Protein AF-A0A239QWV6-F1 (afdb_monomer_lite)

Foldseek 3Di:
DFDDDPPDDQQFFAKKKKKWFWPDLVPAWQFDWFADLVDDPPDPRHTATGGDPLNVLLVVLQQPVLCVQWVQKHWDAKHRGGGMIITMIGRNGGTAGPVRDTDGPVVSVLVSQVSSQQVVCVVVVNHPPDQLDPPDDPDDDDDDDDDDDDDDDDDDDDDDDPDPPDDQRDPPVVRSDRGGTDSHMYMDDHQDPVCVVVVNVVRSCVSSLVVLCVVPVVAAFKAPQPFFLVAALVNLVVLCCVVVLAPVPNVVVSVVVVVFFDDDPRTQGKIKHFDPVLLVAQEAEADDDPVCVVVLVLLLVLLLVVLVVVYEYEYQCPDPSSVVSVVVCVVVLGAYEHEYLFHADNDDDDDPVQSVCRSVRRYMYMYRGYHDDDDPPDDRGPSSNSSSSSSSCSSNVHHNVPSD

pLDDT: mean 83.62, std 20.78, range [21.03, 98.81]

Radius of gyration: 27.28 Å; chains: 1; bounding box: 60×63×81 Å

Secondary structure (DSSP, 8-state):
-----TT--TTSSEEEEEEEEBS-TTT--SEEEES-TTSPTTSTTSSEEEE-HHHHHHHHHHHHHHHHH-TTEEEEEEEEETTEEEEEEEE-S--B-TTS-B--HHHHHHHHHHHHHHHHHHHTT--TTS-----------------------------------PPPPPPGGGG-SPPSB-S--EEE-PPPHHHHHHHHHHHHHHHHHHHHHHHTTTTSS-EEEEEE----HHHHHHHHHHTTSS-TT-HHHHHHHHHHB-EETTEEEEEEEE-GGGGGSPEEE----GGGGGGHHHHHHHHHHHHHTTPEEEE---SHHHHHHHHHHHHTT--EEEE-SSPPPSS----HHHHHHHHTTSEEEEESBPP-PPPTT-PPPHHHHHHHHHHHHHHHTS-TTTT-

Sequence (404 aa):
MQRRSPGNNYSHPGYYHITITISNRRAQSLGRIVGDLQYPDGHPDAPKVELTAIGKMVEYELRHSISRHYPVVEVQDYVVMPEHIHFILHVKNSIISKNGRETHLGQIIAGFKKGCNRRYWEIIGLTPNTPPSLSSSASASIPGSVVGSMPTSVSGSMFPAVSPQGPKAPSSASSGRPALFSSGYVDIIPLKEGQLDTQRAYIHSNPRNRLLRITNRSALFPQRNTIDTLVTPSALKGYLTKEHALRNNDTTTWNTLHNKLTIANSHVLCDSYGSLDLLTHRLLPVVCHRLDKPLFAQQKAACLNAAQQGAVLVSPRIAAGEQEIIDEAIALGFPVALIIDNGFPAIYHPSESRLALCASAHMLLITPWTYHYRHNNQEITVAECKTMNCIAQAICRTKDSWWK

Structure (mmCIF, N/CA/C/O backbone):
data_AF-A0A239QWV6-F1
#
_entry.id   AF-A0A239QWV6-F1
#
loop_
_atom_site.group_PDB
_atom_site.id
_atom_site.type_symbol
_atom_site.label_atom_id
_atom_site.label_alt_id
_atom_site.label_comp_id
_atom_site.label_asym_id
_atom_site.label_entity_id
_atom_site.label_seq_id
_atom_site.pdbx_PDB_ins_code
_atom_site.Cartn_x
_atom_site.Cartn_y
_atom_site.Cartn_z
_atom_site.occupancy
_atom_site.B_iso_or_equiv
_atom_site.auth_seq_id
_atom_site.auth_comp_id
_atom_site.auth_asym_id
_atom_site.auth_atom_id
_atom_site.pdbx_PDB_model_num
ATOM 1 N N . MET A 1 1 ? 3.087 11.697 -13.597 1.00 40.19 1 MET A N 1
ATOM 2 C CA . MET A 1 1 ? 3.878 11.848 -12.361 1.00 40.19 1 MET A CA 1
ATOM 3 C C . MET A 1 1 ? 5.315 12.131 -12.777 1.00 40.19 1 MET A C 1
ATOM 5 O O . MET A 1 1 ? 5.967 11.238 -13.290 1.00 40.19 1 MET A O 1
ATOM 9 N N . GLN A 1 2 ? 5.753 13.389 -12.709 1.00 51.81 2 GLN A N 1
ATOM 10 C CA . GLN A 1 2 ? 7.142 13.791 -12.960 1.00 51.81 2 GLN A CA 1
ATOM 11 C C . GLN A 1 2 ? 7.725 14.159 -11.599 1.00 51.81 2 GLN A C 1
ATOM 13 O O . GLN A 1 2 ? 7.658 15.311 -11.185 1.00 51.81 2 GLN A O 1
ATOM 18 N N . ARG A 1 3 ? 8.160 13.155 -10.839 1.00 57.41 3 ARG A N 1
ATOM 19 C CA . ARG A 1 3 ? 8.783 13.383 -9.536 1.00 57.41 3 ARG A CA 1
ATOM 20 C C . ARG A 1 3 ? 10.285 13.276 -9.753 1.00 57.41 3 ARG A C 1
ATOM 22 O O . ARG A 1 3 ? 10.776 12.193 -10.047 1.00 57.41 3 ARG A O 1
ATOM 29 N N . ARG A 1 4 ? 10.954 14.424 -9.693 1.00 65.75 4 ARG A N 1
ATOM 30 C CA . ARG A 1 4 ? 12.410 14.526 -9.628 1.00 65.75 4 ARG A CA 1
ATOM 31 C C . ARG A 1 4 ? 12.785 14.911 -8.210 1.00 65.75 4 ARG A C 1
ATOM 33 O O . ARG A 1 4 ? 12.081 15.738 -7.628 1.00 65.75 4 ARG A O 1
ATOM 40 N N . SER A 1 5 ? 13.853 14.341 -7.664 1.00 60.09 5 SER A N 1
ATOM 41 C CA . SER A 1 5 ? 14.349 14.756 -6.346 1.00 60.09 5 SER A CA 1
ATOM 42 C C . SER A 1 5 ? 14.767 16.242 -6.383 1.00 60.09 5 SER A C 1
ATOM 44 O O . SER A 1 5 ? 15.655 16.585 -7.182 1.00 60.09 5 SER A O 1
ATOM 46 N N . PRO A 1 6 ? 14.113 17.145 -5.614 1.00 55.72 6 PRO A N 1
ATOM 47 C CA . PRO A 1 6 ? 14.460 18.566 -5.583 1.00 55.72 6 PRO A CA 1
ATOM 48 C C . PRO A 1 6 ? 15.877 18.776 -5.044 1.00 55.72 6 PRO A C 1
ATOM 50 O O . PRO A 1 6 ? 16.261 18.161 -4.056 1.00 55.72 6 PRO A O 1
ATOM 53 N N . GLY A 1 7 ? 16.657 19.648 -5.688 1.00 60.06 7 GLY A N 1
ATOM 54 C CA . GLY A 1 7 ? 18.016 19.988 -5.243 1.00 60.06 7 GLY A CA 1
ATOM 55 C C . GLY A 1 7 ? 19.092 18.938 -5.543 1.00 60.06 7 GLY A C 1
ATOM 56 O O . GLY A 1 7 ? 20.258 19.182 -5.254 1.00 60.06 7 GLY A O 1
ATOM 57 N N . ASN A 1 8 ? 18.744 17.799 -6.152 1.00 64.81 8 ASN A N 1
ATOM 58 C CA . ASN A 1 8 ? 19.742 16.791 -6.491 1.00 64.81 8 ASN A CA 1
ATOM 59 C C . ASN A 1 8 ? 20.617 17.217 -7.682 1.00 64.81 8 ASN A C 1
ATOM 61 O O . ASN A 1 8 ? 20.107 17.692 -8.702 1.00 64.81 8 ASN A O 1
ATOM 65 N N . ASN A 1 9 ? 21.926 16.972 -7.584 1.00 70.94 9 ASN A N 1
ATOM 66 C CA . ASN A 1 9 ? 22.847 17.188 -8.688 1.00 70.94 9 ASN A CA 1
ATOM 67 C C . ASN A 1 9 ? 22.974 15.925 -9.554 1.00 70.94 9 ASN A C 1
ATOM 69 O O . ASN A 1 9 ? 23.681 14.975 -9.236 1.00 70.94 9 ASN A O 1
ATOM 73 N N . TYR A 1 10 ? 22.300 15.943 -10.700 1.00 71.94 10 TYR A N 1
ATOM 74 C CA . TYR A 1 10 ? 22.221 14.823 -11.642 1.00 71.94 10 TYR A CA 1
ATOM 75 C C . TYR A 1 10 ? 23.492 14.593 -12.478 1.00 71.94 10 TYR A C 1
ATOM 77 O O . TYR A 1 10 ? 23.447 13.806 -13.426 1.00 71.94 10 TYR A O 1
ATOM 85 N N . SER A 1 11 ? 24.588 15.300 -12.190 1.00 71.50 11 SER A N 1
ATOM 86 C CA . SER A 1 11 ? 25.917 15.003 -12.736 1.00 71.50 11 SER A CA 1
ATOM 87 C C . SER A 1 11 ? 26.769 14.128 -11.810 1.00 71.50 11 SER A C 1
ATOM 89 O O . SER A 1 11 ? 27.813 13.647 -12.247 1.00 71.50 11 SER A O 1
ATOM 91 N N . HIS A 1 12 ? 26.350 13.921 -10.553 1.00 76.12 12 HIS A N 1
ATOM 92 C CA . HIS A 1 12 ? 27.167 13.234 -9.553 1.00 76.12 12 HIS A CA 1
ATOM 93 C C . HIS A 1 12 ? 27.230 11.712 -9.766 1.00 76.12 12 HIS A C 1
ATOM 95 O O . HIS A 1 12 ? 26.265 11.109 -10.249 1.00 76.12 12 HIS A O 1
ATOM 101 N N . PRO A 1 13 ? 28.330 11.061 -9.359 1.00 84.62 13 PRO A N 1
ATOM 102 C CA . PRO A 1 13 ? 28.388 9.609 -9.252 1.00 84.62 13 PRO A CA 1
ATOM 103 C C . PRO A 1 13 ? 27.330 9.054 -8.295 1.00 84.62 13 PRO A C 1
ATOM 105 O O . PRO A 1 13 ? 26.931 9.718 -7.337 1.00 84.62 13 PRO A O 1
ATOM 108 N N . GLY A 1 14 ? 26.888 7.824 -8.542 1.00 87.50 14 GLY A N 1
ATOM 109 C CA . GLY A 1 14 ? 25.958 7.116 -7.668 1.00 87.50 14 GLY A CA 1
ATOM 110 C C . GLY A 1 14 ? 24.964 6.234 -8.410 1.00 87.50 14 GLY A C 1
ATOM 111 O O . GLY A 1 14 ? 25.066 6.011 -9.620 1.00 87.50 14 GLY A O 1
ATOM 112 N N . TYR A 1 15 ? 23.988 5.738 -7.654 1.00 87.88 15 TYR A N 1
ATOM 113 C CA . TYR A 1 15 ? 22.938 4.857 -8.147 1.00 87.88 15 TYR A CA 1
ATOM 114 C C . TYR A 1 15 ? 21.608 5.591 -8.281 1.00 87.88 15 TYR A C 1
ATOM 116 O O . TYR A 1 15 ? 21.148 6.269 -7.358 1.00 87.88 15 TYR A O 1
ATOM 124 N N . TYR A 1 16 ? 20.983 5.408 -9.438 1.00 87.62 16 TYR A N 1
ATOM 125 C CA . TYR A 1 16 ? 19.780 6.112 -9.850 1.00 87.62 16 TYR A CA 1
ATOM 126 C C . TYR A 1 16 ? 18.718 5.103 -10.272 1.00 87.62 16 TYR A C 1
ATOM 128 O O . TYR A 1 16 ? 18.868 4.450 -11.306 1.00 87.62 16 TYR A O 1
ATOM 136 N N . HIS A 1 17 ? 17.628 4.990 -9.511 1.00 89.94 17 HIS A N 1
ATOM 137 C CA . HIS A 1 17 ? 16.471 4.207 -9.948 1.00 89.94 17 HIS A CA 1
ATOM 138 C C . HIS A 1 17 ? 15.566 5.073 -10.809 1.00 89.94 17 HIS A C 1
ATOM 140 O O . HIS A 1 17 ? 15.033 6.083 -10.352 1.00 89.94 17 HIS A O 1
ATOM 146 N N . ILE A 1 18 ? 15.405 4.672 -12.064 1.00 91.25 18 ILE A N 1
ATOM 147 C CA . ILE A 1 18 ? 14.658 5.402 -13.076 1.00 91.25 18 ILE A CA 1
ATOM 148 C C . ILE A 1 18 ? 13.403 4.632 -13.447 1.00 91.25 18 ILE A C 1
ATOM 150 O O . ILE A 1 18 ? 13.437 3.425 -13.671 1.00 91.25 18 ILE A O 1
ATOM 154 N N . THR A 1 19 ? 12.294 5.363 -13.557 1.00 92.38 19 THR A N 1
ATOM 155 C CA . THR A 1 19 ? 11.040 4.857 -14.116 1.00 92.38 19 THR A CA 1
ATOM 156 C C . THR A 1 19 ? 10.616 5.703 -15.308 1.00 92.38 19 THR A C 1
ATOM 158 O O . THR A 1 19 ? 10.462 6.924 -15.192 1.00 92.38 19 THR A O 1
ATOM 161 N N . ILE A 1 20 ? 10.381 5.068 -16.457 1.00 93.00 20 ILE A N 1
ATOM 162 C CA . ILE A 1 20 ? 9.890 5.736 -17.670 1.00 93.00 20 ILE A CA 1
ATOM 163 C C . ILE A 1 20 ? 8.589 5.078 -18.112 1.00 93.00 20 ILE A C 1
ATOM 165 O O . ILE A 1 20 ? 8.543 3.876 -18.337 1.00 93.00 20 ILE A O 1
ATOM 169 N N . THR A 1 21 ? 7.532 5.871 -18.275 1.00 92.25 21 THR A N 1
ATOM 170 C CA . THR A 1 21 ? 6.233 5.389 -18.763 1.00 92.25 21 THR A CA 1
ATOM 171 C C . THR A 1 21 ? 6.088 5.591 -20.268 1.00 92.25 21 THR A C 1
ATOM 173 O O . THR A 1 21 ? 6.572 6.591 -20.809 1.00 92.25 21 THR A O 1
ATOM 176 N N . ILE A 1 22 ? 5.371 4.690 -20.941 1.00 92.62 22 ILE A N 1
ATOM 177 C CA . ILE A 1 22 ? 4.970 4.898 -22.341 1.00 92.62 22 ILE A CA 1
ATOM 178 C C . ILE A 1 22 ? 3.941 6.032 -22.459 1.00 92.62 22 ILE A C 1
ATOM 180 O O . ILE A 1 22 ? 3.210 6.325 -21.506 1.00 92.62 22 ILE A O 1
ATOM 184 N N . SER A 1 23 ? 3.896 6.694 -23.616 1.00 88.06 23 SER A N 1
ATOM 185 C CA . SER A 1 23 ? 3.024 7.852 -23.859 1.00 88.06 23 SER A CA 1
ATOM 186 C C . SER A 1 23 ? 1.551 7.444 -24.001 1.00 88.06 23 SER A C 1
ATOM 188 O O . SER A 1 23 ? 0.680 8.055 -23.384 1.00 88.06 23 SER A O 1
ATOM 190 N N . ASN A 1 24 ? 1.277 6.379 -24.761 1.00 83.75 24 ASN A N 1
ATOM 191 C CA . ASN A 1 24 ? -0.060 5.867 -25.025 1.00 83.75 24 ASN A CA 1
ATOM 192 C C . ASN A 1 24 ? -0.182 4.422 -24.538 1.00 83.75 24 ASN A C 1
ATOM 194 O O . ASN A 1 24 ? 0.089 3.465 -25.262 1.00 83.75 24 ASN A O 1
ATOM 198 N N . ARG A 1 25 ? -0.653 4.274 -23.297 1.00 73.12 25 ARG A N 1
ATOM 199 C CA . ARG A 1 25 ? -0.753 2.975 -22.617 1.00 73.12 25 ARG A CA 1
ATOM 200 C C . ARG A 1 25 ? -1.752 2.001 -23.233 1.00 73.12 25 ARG A C 1
ATOM 202 O O . ARG A 1 25 ? -1.675 0.816 -22.947 1.00 73.12 25 ARG A O 1
ATOM 209 N N . ARG A 1 26 ? -2.701 2.490 -24.037 1.00 69.12 26 ARG A N 1
ATOM 210 C CA . ARG A 1 26 ? -3.726 1.646 -24.668 1.00 69.12 26 ARG A CA 1
ATOM 211 C C . ARG A 1 26 ? -3.290 1.127 -26.033 1.00 69.12 26 ARG A C 1
ATOM 213 O O . ARG A 1 26 ? -3.670 0.025 -26.396 1.00 69.12 26 ARG A O 1
ATOM 220 N N . ALA A 1 27 ? -2.500 1.906 -26.769 1.00 69.75 27 ALA A N 1
ATOM 221 C CA . ALA A 1 27 ? -2.116 1.566 -28.137 1.00 69.75 27 ALA A CA 1
ATOM 222 C C . ALA A 1 27 ? -0.735 0.899 -28.259 1.00 69.75 27 ALA A C 1
ATOM 224 O O . ALA A 1 27 ? -0.433 0.346 -29.310 1.00 69.75 27 ALA A O 1
ATOM 225 N N . GLN A 1 28 ? 0.133 0.989 -27.240 1.00 80.38 28 GLN A N 1
ATOM 226 C CA . GLN A 1 28 ? 1.562 0.668 -27.387 1.00 80.38 28 GLN A CA 1
ATOM 227 C C . GLN A 1 28 ? 2.104 -0.164 -26.219 1.00 80.38 28 GLN A C 1
ATOM 229 O O . GLN A 1 28 ? 2.895 0.328 -25.423 1.00 80.38 28 GLN A O 1
ATOM 234 N N . SER A 1 29 ? 1.705 -1.430 -26.098 1.00 90.06 29 SER A N 1
ATOM 235 C CA . SER A 1 29 ? 2.239 -2.278 -25.024 1.00 90.06 29 SER A CA 1
ATOM 236 C C . SER A 1 29 ? 3.671 -2.754 -25.301 1.00 90.06 29 SER A C 1
ATOM 238 O O . SER A 1 29 ? 3.978 -3.250 -26.391 1.00 90.06 29 SER A O 1
ATOM 240 N N . LEU A 1 30 ? 4.540 -2.679 -24.290 1.00 96.38 30 LEU A N 1
ATOM 241 C CA . LEU A 1 30 ? 5.882 -3.274 -24.327 1.00 96.38 30 LEU A CA 1
ATOM 242 C C . LEU A 1 30 ? 5.850 -4.791 -24.084 1.00 96.38 30 LEU A C 1
ATOM 244 O O . LEU A 1 30 ? 6.801 -5.493 -24.412 1.00 96.38 30 LEU A O 1
ATOM 248 N N . GLY A 1 31 ? 4.757 -5.325 -23.542 1.00 95.25 31 GLY A N 1
ATOM 249 C CA . GLY A 1 31 ? 4.649 -6.745 -23.223 1.00 95.25 31 GLY A CA 1
ATOM 250 C C . GLY A 1 31 ? 3.289 -7.136 -22.667 1.00 95.25 31 GLY A C 1
ATOM 251 O O . GLY A 1 31 ? 2.348 -6.342 -22.653 1.00 95.25 31 GLY A O 1
ATOM 252 N N . ARG A 1 32 ? 3.187 -8.363 -22.174 1.00 95.38 32 ARG A N 1
ATOM 253 C CA . ARG A 1 32 ? 2.057 -8.836 -21.370 1.00 95.38 32 ARG A CA 1
ATOM 254 C C . ARG A 1 32 ? 2.568 -9.626 -20.175 1.00 95.38 32 ARG A C 1
ATOM 256 O O . ARG A 1 32 ? 3.616 -10.258 -20.258 1.00 95.38 32 ARG A O 1
ATOM 263 N N . ILE A 1 33 ? 1.840 -9.564 -19.067 1.00 96.31 33 ILE A N 1
ATOM 264 C CA . ILE A 1 33 ? 2.152 -10.374 -17.888 1.00 96.31 33 ILE A CA 1
ATOM 265 C C . ILE A 1 33 ? 1.675 -11.803 -18.152 1.00 96.31 33 ILE A C 1
ATOM 267 O O . ILE A 1 33 ? 0.530 -11.989 -18.563 1.00 96.31 33 ILE A O 1
ATOM 271 N N . VAL A 1 34 ? 2.552 -12.780 -17.939 1.00 95.88 34 VAL A N 1
ATOM 272 C CA . VAL A 1 34 ? 2.293 -14.222 -18.087 1.00 95.88 34 VAL A CA 1
ATOM 273 C C . VAL A 1 34 ? 2.898 -14.983 -16.904 1.00 95.88 34 VAL A C 1
ATOM 275 O O . VAL A 1 34 ? 3.641 -14.393 -16.119 1.00 95.88 34 VAL A O 1
ATOM 278 N N . GLY A 1 35 ? 2.624 -16.284 -16.810 1.00 95.81 35 GLY A N 1
ATOM 279 C CA . GLY A 1 35 ? 3.114 -17.161 -15.743 1.00 95.81 35 GLY A CA 1
ATOM 280 C C . GLY A 1 35 ? 2.074 -17.395 -14.650 1.00 95.81 35 GLY A C 1
ATOM 281 O O . GLY A 1 35 ? 0.933 -16.943 -14.759 1.00 95.81 35 GLY A O 1
ATOM 282 N N . ASP A 1 36 ? 2.485 -18.105 -13.605 1.00 93.88 36 ASP A N 1
ATOM 283 C CA . ASP A 1 36 ? 1.624 -18.551 -12.513 1.00 93.88 36 ASP A CA 1
ATOM 284 C C . ASP A 1 36 ? 2.233 -18.177 -11.151 1.00 93.88 36 ASP A C 1
ATOM 286 O O . ASP A 1 36 ? 3.432 -18.329 -10.909 1.00 93.88 36 ASP A O 1
ATOM 290 N N . LEU A 1 37 ? 1.386 -17.652 -10.263 1.00 92.06 37 LEU A N 1
ATOM 291 C CA . LEU A 1 37 ? 1.749 -17.205 -8.919 1.00 92.06 37 LEU A CA 1
ATOM 292 C C . LEU A 1 37 ? 2.234 -18.345 -8.016 1.00 92.06 37 LEU A C 1
ATOM 294 O O . LEU A 1 37 ? 2.933 -18.055 -7.046 1.00 92.06 37 LEU A O 1
ATOM 298 N N . GLN A 1 38 ? 1.895 -19.602 -8.325 1.00 93.25 38 GLN A N 1
ATOM 299 C CA . GLN A 1 38 ? 2.336 -20.760 -7.544 1.00 93.25 38 GLN A CA 1
ATOM 300 C C . GLN A 1 38 ? 3.845 -21.020 -7.648 1.00 93.25 38 GLN A C 1
ATOM 302 O O . GLN A 1 38 ? 4.422 -21.653 -6.765 1.00 93.25 38 GLN A O 1
ATOM 307 N N . TYR A 1 39 ? 4.499 -20.530 -8.708 1.00 94.19 39 TYR A N 1
ATOM 308 C CA . TYR A 1 39 ? 5.927 -20.748 -8.911 1.00 94.19 39 TYR A CA 1
ATOM 309 C C . TYR A 1 39 ? 6.779 -19.607 -8.324 1.00 94.19 39 TYR A C 1
ATOM 311 O O . TYR A 1 39 ? 6.460 -18.420 -8.504 1.00 94.19 39 TYR A O 1
ATOM 319 N N . PRO A 1 40 ? 7.897 -19.939 -7.647 1.00 90.50 40 PRO A N 1
ATOM 320 C CA . PRO A 1 40 ? 8.829 -18.954 -7.102 1.00 90.50 40 PRO A CA 1
ATOM 321 C C . PRO A 1 40 ? 9.592 -18.221 -8.212 1.00 90.50 40 PRO A C 1
ATOM 323 O O . PRO A 1 40 ? 9.644 -18.676 -9.354 1.00 90.50 40 PRO A O 1
ATOM 326 N N . ASP A 1 41 ? 10.201 -17.077 -7.880 1.00 85.88 41 ASP A N 1
ATOM 327 C CA . ASP A 1 41 ? 11.020 -16.328 -8.840 1.00 85.88 41 ASP A CA 1
ATOM 328 C C . ASP A 1 41 ? 12.168 -17.165 -9.392 1.00 85.88 41 ASP A C 1
ATOM 330 O O . ASP A 1 41 ? 12.778 -17.962 -8.685 1.00 85.88 41 ASP A O 1
ATOM 334 N N . GLY A 1 42 ? 12.450 -16.976 -10.681 1.00 84.75 42 GLY A N 1
ATOM 335 C CA . GLY A 1 42 ? 13.460 -17.736 -11.415 1.00 84.75 42 GLY A CA 1
ATOM 336 C C . GLY A 1 42 ? 12.947 -19.031 -12.054 1.00 84.75 42 GLY A C 1
ATOM 337 O O . GLY A 1 42 ? 13.603 -19.539 -12.962 1.00 84.75 42 GLY A O 1
ATOM 338 N N . HIS A 1 43 ? 11.771 -19.542 -11.668 1.00 94.12 43 HIS A N 1
ATOM 339 C CA . HIS A 1 43 ? 11.159 -20.681 -12.362 1.00 94.12 43 HIS A CA 1
ATOM 340 C C . HIS A 1 43 ? 10.703 -20.281 -13.785 1.00 94.12 43 HIS A C 1
ATOM 342 O O . HIS A 1 43 ? 10.216 -19.162 -13.970 1.00 94.12 43 HIS A O 1
ATOM 348 N N . PRO A 1 44 ? 10.788 -21.165 -14.802 1.00 93.12 44 PRO A N 1
ATOM 349 C CA . PRO A 1 44 ? 10.345 -20.854 -16.165 1.00 93.12 44 PRO A CA 1
ATOM 350 C C . PRO A 1 44 ? 8.895 -20.365 -16.260 1.00 93.12 44 PRO A C 1
ATOM 352 O O . PRO A 1 44 ? 8.606 -19.466 -17.053 1.00 93.12 44 PRO A O 1
ATOM 355 N N . ASP A 1 45 ? 8.016 -20.915 -15.425 1.00 95.69 45 ASP A N 1
ATOM 356 C CA . ASP A 1 45 ? 6.589 -20.567 -15.358 1.00 95.69 45 ASP A CA 1
ATOM 357 C C . ASP A 1 45 ? 6.261 -19.509 -14.295 1.00 95.69 45 ASP A C 1
ATOM 359 O O . ASP A 1 45 ? 5.093 -19.179 -14.089 1.00 95.69 45 ASP A O 1
ATOM 363 N N . ALA A 1 46 ? 7.277 -18.951 -13.626 1.00 95.62 46 ALA A N 1
ATOM 364 C CA . ALA A 1 46 ? 7.085 -17.844 -12.698 1.00 95.62 46 ALA A CA 1
ATOM 365 C C . ALA A 1 46 ? 6.487 -16.618 -13.408 1.00 95.62 46 ALA A C 1
ATOM 367 O O . ALA A 1 46 ? 6.664 -16.447 -14.624 1.00 95.62 46 ALA A O 1
ATOM 368 N N . PRO A 1 47 ? 5.822 -15.718 -12.663 1.00 97.00 47 PRO A N 1
ATOM 369 C CA . PRO A 1 47 ? 5.274 -14.499 -13.229 1.00 97.00 47 PRO A CA 1
ATOM 370 C C . PRO A 1 47 ? 6.368 -13.666 -13.901 1.00 97.00 47 PRO A C 1
ATOM 372 O O . PRO A 1 47 ? 7.352 -13.278 -13.274 1.00 97.00 47 PRO A O 1
ATOM 375 N N . LYS A 1 48 ? 6.185 -13.361 -15.183 1.00 95.81 48 LYS A N 1
ATOM 376 C CA . LYS A 1 48 ? 7.162 -12.635 -16.002 1.00 95.81 48 LYS A CA 1
ATOM 377 C C . LYS A 1 48 ? 6.472 -11.761 -17.038 1.00 95.81 48 LYS A C 1
ATOM 379 O O . LYS A 1 48 ? 5.265 -11.862 -17.266 1.00 95.81 48 LYS A O 1
ATOM 384 N N . VAL A 1 49 ? 7.248 -10.893 -17.681 1.00 96.88 49 VAL A N 1
ATOM 385 C CA . VAL A 1 49 ? 6.764 -10.109 -18.820 1.00 96.88 49 VAL A CA 1
ATOM 386 C C . VAL A 1 49 ? 7.192 -10.792 -20.108 1.00 96.88 49 VAL A C 1
ATOM 388 O O . VAL A 1 49 ? 8.379 -10.914 -20.394 1.00 96.88 49 VAL A O 1
ATOM 391 N N . GLU A 1 50 ? 6.225 -11.208 -20.915 1.00 96.81 50 GLU A N 1
ATOM 392 C CA . GLU A 1 50 ? 6.491 -11.609 -22.289 1.00 96.81 50 GLU A CA 1
ATOM 393 C C . GLU A 1 50 ? 6.510 -10.361 -23.178 1.00 96.81 50 GLU A C 1
ATOM 395 O O . GLU A 1 50 ? 5.490 -9.687 -23.355 1.00 96.81 50 GLU A O 1
ATOM 400 N N . LEU A 1 51 ? 7.691 -10.019 -23.696 1.00 97.75 51 LEU A N 1
ATOM 401 C CA . LEU A 1 51 ? 7.913 -8.776 -24.432 1.00 97.75 51 LEU A CA 1
ATOM 402 C C . LEU A 1 51 ? 7.374 -8.832 -25.865 1.00 97.75 51 LEU A C 1
ATOM 404 O O . LEU A 1 51 ? 7.617 -9.787 -26.609 1.00 97.75 51 LEU A O 1
ATOM 408 N N . THR A 1 52 ? 6.726 -7.744 -26.285 1.00 96.50 52 THR A N 1
ATOM 409 C CA . THR A 1 52 ? 6.395 -7.496 -27.696 1.00 96.50 52 THR A CA 1
ATOM 410 C C . THR A 1 52 ? 7.659 -7.159 -28.494 1.00 96.50 52 THR A C 1
ATOM 412 O O . THR A 1 52 ? 8.733 -6.953 -27.928 1.00 96.50 52 THR A O 1
ATOM 415 N N . ALA A 1 53 ? 7.551 -7.033 -29.822 1.00 95.62 53 ALA A N 1
ATOM 416 C CA . ALA A 1 53 ? 8.661 -6.549 -30.651 1.00 95.62 53 ALA A CA 1
ATOM 417 C C . ALA A 1 53 ? 9.184 -5.172 -30.186 1.00 95.62 53 ALA A C 1
ATOM 419 O O . ALA A 1 53 ? 10.393 -4.949 -30.135 1.00 95.62 53 ALA A O 1
ATOM 420 N N . ILE A 1 54 ? 8.280 -4.276 -29.771 1.00 95.56 54 ILE A N 1
ATOM 421 C CA . ILE A 1 54 ? 8.639 -2.964 -29.216 1.00 95.56 54 ILE A CA 1
ATOM 422 C C . ILE A 1 54 ? 9.351 -3.136 -27.868 1.00 95.56 54 ILE A C 1
ATOM 424 O O . ILE A 1 54 ? 10.385 -2.510 -27.650 1.00 95.56 54 ILE A O 1
ATOM 428 N N . GLY A 1 55 ? 8.849 -4.004 -26.983 1.00 96.88 55 GLY A N 1
ATOM 429 C CA . GLY A 1 55 ? 9.498 -4.295 -25.700 1.00 96.88 55 GLY A CA 1
ATOM 430 C C . GLY A 1 55 ? 10.911 -4.850 -25.850 1.00 96.88 55 GLY A C 1
ATOM 431 O O . GLY A 1 55 ? 11.828 -4.347 -25.208 1.00 96.88 55 GLY A O 1
ATOM 432 N N . LYS A 1 56 ? 11.107 -5.820 -26.754 1.00 97.62 56 LYS A N 1
ATOM 433 C CA . LYS A 1 56 ? 12.428 -6.390 -27.073 1.00 97.62 56 LYS A CA 1
ATOM 434 C C . LYS A 1 56 ? 13.386 -5.328 -27.619 1.00 97.62 56 LYS A C 1
ATOM 436 O O . LYS A 1 56 ? 14.560 -5.309 -27.260 1.00 97.62 56 LYS A O 1
ATOM 441 N N . MET A 1 57 ? 12.890 -4.408 -28.451 1.00 96.75 57 MET A N 1
ATOM 442 C CA . MET A 1 57 ? 13.678 -3.271 -28.938 1.00 96.75 57 MET A CA 1
ATOM 443 C C . MET A 1 57 ? 14.096 -2.338 -27.793 1.00 96.75 57 MET A C 1
ATOM 445 O O . MET A 1 57 ? 15.264 -1.954 -27.721 1.00 96.75 57 MET A O 1
ATOM 449 N N . VAL A 1 58 ? 13.173 -2.005 -26.884 1.00 97.06 58 VAL A N 1
ATOM 450 C CA . VAL A 1 58 ? 13.460 -1.161 -25.713 1.00 97.06 58 VAL A CA 1
ATOM 451 C C . VAL A 1 58 ? 14.481 -1.826 -24.791 1.00 97.06 58 VAL A C 1
ATOM 453 O O . VAL A 1 58 ? 15.434 -1.172 -24.376 1.00 97.06 58 VAL A O 1
ATOM 456 N N . GLU A 1 59 ? 14.317 -3.118 -24.502 1.00 97.50 59 GLU A N 1
ATOM 457 C CA . GLU A 1 59 ? 15.271 -3.901 -23.712 1.00 97.50 59 GLU A CA 1
ATOM 458 C C . GLU A 1 59 ? 16.661 -3.897 -24.358 1.00 97.50 59 GLU A C 1
ATOM 460 O O . GLU A 1 59 ? 17.665 -3.639 -23.691 1.00 97.50 59 GLU A O 1
ATOM 465 N N . TYR A 1 60 ? 16.732 -4.112 -25.673 1.00 96.12 60 TYR A N 1
ATOM 466 C CA . TYR A 1 60 ? 17.993 -4.056 -26.397 1.00 96.12 60 TYR A CA 1
ATOM 467 C C . TYR A 1 60 ? 18.657 -2.676 -26.273 1.00 96.12 60 TYR A C 1
ATOM 469 O O . TYR A 1 60 ? 19.847 -2.595 -25.970 1.00 96.12 60 TYR A O 1
ATOM 477 N N . GLU A 1 61 ? 17.920 -1.587 -26.511 1.00 95.56 61 GLU A N 1
ATOM 478 C CA . GLU A 1 61 ? 18.443 -0.219 -26.379 1.00 95.56 61 GLU A CA 1
ATOM 479 C C . GLU A 1 61 ? 18.932 0.054 -24.952 1.00 95.56 61 GLU A C 1
ATOM 481 O O . GLU A 1 61 ? 19.979 0.674 -24.764 1.00 95.56 61 GLU A O 1
ATOM 486 N N . LEU A 1 62 ? 18.210 -0.448 -23.949 1.00 95.38 62 LEU A N 1
ATOM 487 C CA . LEU A 1 62 ? 18.553 -0.263 -22.546 1.00 95.38 62 LEU A CA 1
ATOM 488 C C . LEU A 1 62 ? 19.885 -0.945 -22.217 1.00 95.38 62 LEU A C 1
ATOM 490 O O . LEU A 1 62 ? 20.776 -0.307 -21.663 1.00 95.38 62 LEU A O 1
ATOM 494 N N . ARG A 1 63 ? 20.052 -2.204 -22.635 1.00 94.38 63 ARG A N 1
ATOM 495 C CA . ARG A 1 63 ? 21.259 -3.002 -22.367 1.00 94.38 63 ARG A CA 1
ATOM 496 C C . ARG A 1 63 ? 22.506 -2.507 -23.103 1.00 94.38 63 ARG A C 1
ATOM 498 O O . ARG A 1 63 ? 23.608 -2.667 -22.588 1.00 94.38 63 ARG A O 1
ATOM 505 N N . HIS A 1 64 ? 22.356 -1.940 -24.302 1.00 91.62 64 HIS A N 1
ATOM 506 C CA . HIS A 1 64 ? 23.502 -1.702 -25.192 1.00 91.62 64 HIS A CA 1
ATOM 507 C C . HIS A 1 64 ? 23.774 -0.226 -25.484 1.00 91.62 64 HIS A C 1
ATOM 509 O O . HIS A 1 64 ? 24.930 0.175 -25.610 1.00 91.62 64 HIS A O 1
ATOM 515 N N . SER A 1 65 ? 22.743 0.607 -25.639 1.00 89.94 65 SER A N 1
ATOM 516 C CA . SER A 1 65 ? 22.943 1.956 -26.178 1.00 89.94 65 SER A CA 1
ATOM 517 C C . SER A 1 65 ? 23.465 2.939 -25.143 1.00 89.94 65 SER A C 1
ATOM 519 O O . SER A 1 65 ? 24.252 3.815 -25.506 1.00 89.94 65 SER A O 1
ATOM 521 N N . ILE A 1 66 ? 23.062 2.809 -23.875 1.00 89.38 66 ILE A N 1
ATOM 522 C CA . ILE A 1 66 ? 23.481 3.732 -22.812 1.00 89.38 66 ILE A CA 1
ATOM 523 C C . ILE A 1 66 ? 24.994 3.633 -22.594 1.00 89.38 66 ILE A C 1
ATOM 525 O O . ILE A 1 66 ? 25.697 4.619 -22.816 1.00 89.38 66 ILE A O 1
ATOM 529 N N . SER A 1 67 ? 25.502 2.445 -22.262 1.00 87.00 67 SER A N 1
ATOM 530 C CA . SER A 1 67 ? 26.928 2.203 -21.996 1.00 87.00 67 SER A CA 1
ATOM 531 C C . SER A 1 67 ? 27.808 2.462 -23.223 1.00 87.00 67 SER A C 1
ATOM 533 O O . SER A 1 67 ? 28.904 3.004 -23.101 1.00 87.00 67 SER A O 1
ATOM 535 N N . ARG A 1 68 ? 27.308 2.186 -24.438 1.00 88.00 68 ARG A N 1
ATOM 536 C CA . ARG A 1 68 ? 28.014 2.511 -25.691 1.00 88.00 68 ARG A CA 1
ATOM 537 C C . ARG A 1 68 ? 28.220 4.016 -25.901 1.00 88.00 68 ARG A C 1
ATOM 539 O O . ARG A 1 68 ? 29.201 4.415 -26.529 1.00 88.00 68 ARG A O 1
ATOM 546 N N . HIS A 1 69 ? 27.287 4.859 -25.457 1.00 85.62 69 HIS A N 1
ATOM 547 C CA . HIS A 1 69 ? 27.405 6.317 -25.592 1.00 85.62 69 HIS A CA 1
ATOM 548 C C . HIS A 1 69 ? 28.063 6.973 -24.379 1.00 85.62 69 HIS A C 1
A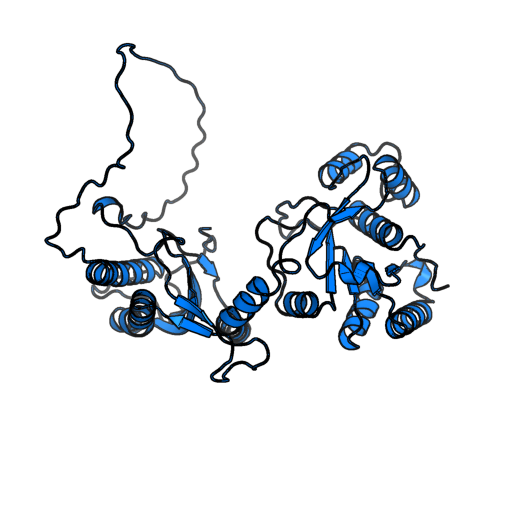TOM 550 O O . HIS A 1 69 ? 28.703 8.012 -24.543 1.00 85.62 69 HIS A O 1
ATOM 556 N N . TYR A 1 70 ? 27.919 6.361 -23.204 1.00 87.31 70 TYR A N 1
ATOM 557 C CA . TYR A 1 70 ? 28.420 6.846 -21.926 1.00 87.31 70 TYR A CA 1
ATOM 558 C C . TYR A 1 70 ? 29.098 5.689 -21.170 1.00 87.31 70 TYR A C 1
ATOM 560 O O . TYR A 1 70 ? 28.466 5.083 -20.309 1.00 87.31 70 TYR A O 1
ATOM 568 N N . PRO A 1 71 ? 30.378 5.374 -21.453 1.00 86.50 71 PRO A N 1
ATOM 569 C CA . PRO A 1 71 ? 31.068 4.219 -20.857 1.00 86.50 71 PRO A CA 1
ATOM 570 C C . PRO A 1 71 ? 31.165 4.240 -19.323 1.00 86.50 71 PRO A C 1
ATOM 572 O O . PRO A 1 71 ? 31.319 3.197 -18.696 1.00 86.50 71 PRO A O 1
ATOM 575 N N . VAL A 1 72 ? 31.054 5.424 -18.709 1.00 87.62 72 VAL A N 1
ATOM 576 C CA . VAL A 1 72 ? 31.025 5.607 -17.245 1.00 87.62 72 VAL A CA 1
ATOM 577 C C . VAL A 1 72 ? 29.661 5.295 -16.615 1.00 87.62 72 VAL A C 1
ATOM 579 O O . VAL A 1 72 ? 29.517 5.403 -15.397 1.00 87.62 72 VAL A O 1
ATOM 582 N N . VAL A 1 73 ? 28.661 4.942 -17.430 1.00 89.75 73 VAL A N 1
ATOM 583 C CA . VAL A 1 73 ? 27.292 4.648 -17.004 1.00 89.75 73 VAL A CA 1
ATOM 584 C C . VAL A 1 73 ? 26.927 3.217 -17.354 1.00 89.75 73 VAL A C 1
ATOM 586 O O . VAL A 1 73 ? 26.988 2.792 -18.507 1.00 89.75 73 VAL A O 1
ATOM 589 N N . GLU A 1 74 ? 26.494 2.491 -16.336 1.00 91.44 74 GLU A N 1
ATOM 590 C CA . GLU A 1 74 ? 26.159 1.080 -16.419 1.00 91.44 74 GLU A CA 1
ATOM 591 C C . GLU A 1 74 ? 24.709 0.856 -15.989 1.00 91.44 74 GLU A C 1
ATOM 593 O O . GLU A 1 74 ? 24.256 1.421 -14.994 1.00 91.44 74 GLU A O 1
ATOM 598 N N . VAL A 1 75 ? 23.974 0.033 -16.737 1.00 93.69 75 VAL A N 1
ATOM 599 C CA . VAL A 1 75 ? 22.658 -0.457 -16.309 1.00 93.69 75 VAL A CA 1
ATOM 600 C C . VAL A 1 75 ? 22.896 -1.687 -15.443 1.00 93.69 75 VAL A C 1
ATOM 602 O O . VAL A 1 75 ? 23.360 -2.700 -15.954 1.00 93.69 75 VAL A O 1
ATOM 605 N N . GLN A 1 76 ? 22.605 -1.585 -14.149 1.00 91.75 76 GLN A N 1
ATOM 606 C CA . GLN A 1 76 ? 22.808 -2.674 -13.189 1.00 91.75 76 GLN A CA 1
ATOM 607 C C . GLN A 1 76 ? 21.666 -3.692 -13.244 1.00 91.75 76 GLN A C 1
ATOM 609 O O . GLN A 1 76 ? 21.892 -4.880 -13.425 1.00 91.75 76 GLN A O 1
ATOM 614 N N . ASP A 1 77 ? 20.431 -3.201 -13.154 1.00 93.69 77 ASP A N 1
ATOM 615 C CA . ASP A 1 77 ? 19.221 -4.016 -13.099 1.00 93.69 77 ASP A CA 1
ATOM 616 C C . ASP A 1 77 ? 18.099 -3.314 -13.852 1.00 93.69 77 ASP A C 1
ATOM 618 O O . ASP A 1 77 ? 18.083 -2.082 -13.954 1.00 93.69 77 ASP A O 1
ATOM 622 N N . TYR A 1 78 ? 17.146 -4.080 -14.374 1.00 96.06 78 TYR A N 1
ATOM 623 C CA . TYR A 1 78 ? 15.989 -3.530 -15.063 1.00 96.06 78 TYR A CA 1
ATOM 624 C C . TYR A 1 78 ? 14.821 -4.514 -15.126 1.00 96.06 78 TYR A C 1
ATOM 626 O O . TYR A 1 78 ? 14.997 -5.725 -15.050 1.00 96.06 78 TYR A O 1
ATOM 634 N N . VAL A 1 79 ? 13.627 -3.970 -15.350 1.00 96.12 79 VAL A N 1
ATOM 635 C CA . VAL A 1 79 ? 12.448 -4.711 -15.794 1.00 96.12 79 VAL A CA 1
ATOM 636 C C . VAL A 1 79 ? 11.678 -3.867 -16.806 1.00 96.12 79 VAL A C 1
ATOM 638 O O . VAL A 1 79 ? 11.458 -2.665 -16.615 1.00 96.12 79 VAL A O 1
ATOM 641 N N . VAL A 1 80 ? 11.270 -4.499 -17.905 1.00 97.06 80 VAL A N 1
ATOM 642 C CA . VAL A 1 80 ? 10.395 -3.894 -18.913 1.00 97.06 80 VAL A CA 1
ATOM 643 C C . VAL A 1 80 ? 8.973 -4.374 -18.648 1.00 97.06 80 VAL A C 1
ATOM 645 O O . VAL A 1 80 ? 8.639 -5.514 -18.947 1.00 97.06 80 VAL A O 1
ATOM 648 N N . MET A 1 81 ? 8.143 -3.511 -18.064 1.00 96.25 81 MET A N 1
ATOM 649 C CA . MET A 1 81 ? 6.728 -3.771 -17.790 1.00 96.25 81 MET A CA 1
ATOM 650 C C . MET A 1 81 ? 5.865 -3.363 -18.996 1.00 96.25 81 MET A C 1
ATOM 652 O O . MET A 1 81 ? 6.305 -2.561 -19.821 1.00 96.25 81 MET A O 1
ATOM 656 N N . PRO A 1 82 ? 4.619 -3.859 -19.119 1.00 95.56 82 PRO A N 1
ATOM 657 C CA . PRO A 1 82 ? 3.766 -3.556 -20.271 1.00 95.56 82 PRO A CA 1
ATOM 658 C C . PRO A 1 82 ? 3.610 -2.055 -20.574 1.00 95.56 82 PRO A C 1
ATOM 660 O O . PRO A 1 82 ? 3.647 -1.656 -21.737 1.00 95.56 82 PRO A O 1
ATOM 663 N N . GLU A 1 83 ? 3.488 -1.213 -19.543 1.00 93.69 83 GLU A N 1
ATOM 664 C CA . GLU A 1 83 ? 3.255 0.230 -19.690 1.00 93.69 83 GLU A CA 1
ATOM 665 C C . GLU A 1 83 ? 4.386 1.150 -19.192 1.00 93.69 83 GLU A C 1
ATOM 667 O O . GLU A 1 83 ? 4.262 2.382 -19.219 1.00 93.69 83 GLU A O 1
ATOM 672 N N . HIS A 1 84 ? 5.482 0.585 -18.698 1.00 93.75 84 HIS A N 1
ATOM 673 C CA . HIS A 1 84 ? 6.604 1.349 -18.161 1.00 93.75 84 HIS A CA 1
ATOM 674 C C . HIS A 1 84 ? 7.859 0.487 -18.050 1.00 93.75 84 HIS A C 1
ATOM 676 O O . HIS A 1 84 ? 7.803 -0.728 -18.151 1.00 93.75 84 HIS A O 1
ATOM 682 N N . ILE A 1 85 ? 9.002 1.113 -17.818 1.00 95.31 85 ILE A N 1
ATOM 683 C CA . ILE A 1 85 ? 10.252 0.414 -17.525 1.00 95.31 85 ILE A CA 1
ATOM 684 C C . ILE A 1 85 ? 10.826 0.944 -16.219 1.00 95.31 85 ILE A C 1
ATOM 686 O O . ILE A 1 85 ? 10.751 2.150 -15.965 1.00 95.31 85 ILE A O 1
ATOM 690 N N . HIS A 1 86 ? 11.405 0.050 -15.425 1.00 94.50 86 HIS A N 1
ATOM 691 C CA . HIS A 1 86 ? 12.231 0.388 -14.272 1.00 94.50 86 HIS A CA 1
ATOM 692 C C . HIS A 1 86 ? 13.658 -0.070 -14.534 1.00 94.50 86 HIS A C 1
ATOM 694 O O . HIS A 1 86 ? 13.857 -1.157 -15.068 1.00 94.50 86 HIS A O 1
ATOM 700 N N . PHE A 1 87 ? 14.646 0.731 -14.152 1.00 94.75 87 PHE A N 1
ATOM 701 C CA . PHE A 1 87 ? 16.047 0.324 -14.223 1.00 94.75 87 PHE A CA 1
ATOM 702 C C . PHE A 1 87 ? 16.929 1.117 -13.265 1.00 94.75 87 PHE A C 1
ATOM 704 O O . PHE A 1 87 ? 16.615 2.259 -12.923 1.00 94.75 87 PHE A O 1
ATOM 711 N N . ILE A 1 88 ? 18.028 0.504 -12.833 1.00 92.62 88 ILE A N 1
ATOM 712 C CA . ILE A 1 88 ? 19.054 1.121 -11.992 1.00 92.62 88 ILE A CA 1
ATOM 713 C C . ILE A 1 88 ? 20.244 1.487 -12.871 1.00 92.62 88 ILE A C 1
ATOM 715 O O . ILE A 1 88 ? 20.836 0.626 -13.522 1.00 92.62 88 ILE A O 1
ATOM 719 N N . LEU A 1 89 ? 20.606 2.767 -12.867 1.00 91.62 89 LEU A N 1
ATOM 720 C CA . LEU A 1 89 ? 21.849 3.251 -13.455 1.00 91.62 89 LEU A CA 1
ATOM 721 C C . LEU A 1 89 ? 22.900 3.434 -12.369 1.00 91.62 89 LEU A C 1
ATOM 723 O O . LEU A 1 89 ? 22.637 4.098 -11.369 1.00 91.62 89 LEU A O 1
ATOM 727 N N . HIS A 1 90 ? 24.094 2.905 -12.605 1.00 90.81 90 HIS A N 1
ATOM 728 C CA . HIS A 1 90 ? 25.293 3.211 -11.842 1.00 90.81 90 HIS A CA 1
ATOM 729 C C . HIS A 1 90 ? 26.155 4.183 -12.649 1.00 90.81 90 HIS A C 1
ATOM 731 O O . HIS A 1 90 ? 26.650 3.853 -13.728 1.00 90.81 90 HIS A O 1
ATOM 737 N N . VAL A 1 91 ? 26.307 5.399 -12.131 1.00 89.50 91 VAL A N 1
ATOM 738 C CA . VAL A 1 91 ? 27.182 6.434 -12.682 1.00 89.50 91 VAL A CA 1
ATOM 739 C C . VAL A 1 91 ? 28.476 6.410 -11.875 1.00 89.50 91 VAL A C 1
ATOM 741 O O . VAL A 1 91 ? 28.470 6.791 -10.709 1.00 89.50 91 VAL A O 1
ATOM 744 N N . LYS A 1 92 ? 29.571 5.935 -12.475 1.00 86.56 92 LYS A N 1
ATOM 745 C CA . LYS A 1 92 ? 30.844 5.711 -11.762 1.00 86.56 92 LYS A CA 1
ATOM 746 C C . LYS A 1 92 ? 31.590 7.013 -11.472 1.00 86.56 92 LYS A C 1
ATOM 748 O O . LYS A 1 92 ? 32.140 7.180 -10.395 1.00 86.56 92 LYS A O 1
ATOM 753 N N . ASN A 1 93 ? 31.578 7.927 -12.439 1.00 83.38 93 ASN A N 1
ATOM 754 C CA . ASN A 1 93 ? 32.272 9.215 -12.415 1.00 83.38 93 ASN A CA 1
ATOM 755 C C . ASN A 1 93 ? 31.373 10.298 -13.022 1.00 83.38 93 ASN A C 1
ATOM 757 O O . ASN A 1 93 ? 30.352 9.977 -13.636 1.00 83.38 93 ASN A O 1
ATOM 761 N N . SER A 1 94 ? 31.782 11.566 -12.914 1.00 83.12 94 SER A N 1
ATOM 762 C CA . SER A 1 94 ? 31.133 12.671 -13.627 1.00 83.12 94 SER A CA 1
ATOM 763 C C . SER A 1 94 ? 30.919 12.318 -15.099 1.00 83.12 94 SER A C 1
ATOM 765 O O . SER A 1 94 ? 31.816 11.817 -15.784 1.00 83.12 94 SER A O 1
ATOM 767 N N . ILE A 1 95 ? 29.703 12.549 -15.589 1.00 81.38 95 ILE A N 1
ATOM 768 C CA . ILE A 1 95 ? 29.325 12.119 -16.932 1.00 81.38 95 ILE A CA 1
ATOM 769 C C . ILE A 1 95 ? 29.923 13.103 -17.936 1.00 81.38 95 ILE A C 1
ATOM 771 O O . ILE A 1 95 ? 29.493 14.252 -18.014 1.00 81.38 95 ILE A O 1
ATOM 775 N N . ILE A 1 96 ? 30.870 12.638 -18.747 1.00 78.94 96 ILE A N 1
ATOM 776 C CA . ILE A 1 96 ? 31.439 13.411 -19.854 1.00 78.94 96 ILE A CA 1
ATOM 777 C C . ILE A 1 96 ? 30.827 12.920 -21.163 1.00 78.94 96 ILE A C 1
ATOM 779 O O . ILE A 1 96 ? 30.803 11.725 -21.462 1.00 78.94 96 ILE A O 1
ATOM 783 N N . SER A 1 97 ? 30.280 13.845 -21.944 1.00 73.88 97 SER A N 1
ATOM 784 C CA . SER A 1 97 ? 29.734 13.543 -23.266 1.00 73.88 97 SER A CA 1
ATOM 785 C C . SER A 1 97 ? 30.841 13.441 -24.323 1.00 73.88 97 SER A C 1
ATOM 787 O O . SER A 1 97 ? 31.973 13.868 -24.110 1.00 73.88 97 SER A O 1
ATOM 789 N N . LYS A 1 98 ? 30.517 12.902 -25.507 1.00 71.81 98 LYS A N 1
ATOM 790 C CA . LYS A 1 98 ? 31.495 12.670 -26.592 1.00 71.81 98 LYS A CA 1
ATOM 791 C C . LYS A 1 98 ? 32.268 13.914 -27.052 1.00 71.81 98 LYS A C 1
ATOM 793 O O . LYS A 1 98 ? 33.320 13.767 -27.655 1.00 71.81 98 LYS A O 1
ATOM 798 N N . ASN A 1 99 ? 31.752 15.117 -26.802 1.00 78.19 99 ASN A N 1
ATOM 799 C CA . ASN A 1 99 ? 32.414 16.378 -27.153 1.00 78.19 99 ASN A CA 1
ATOM 800 C C . ASN A 1 99 ? 33.273 16.954 -26.006 1.00 78.19 99 ASN A C 1
ATOM 802 O O . ASN A 1 99 ? 33.638 18.125 -26.056 1.00 78.19 99 ASN A O 1
ATOM 806 N N . GLY A 1 100 ? 33.545 16.165 -24.962 1.00 75.44 100 GLY A N 1
ATOM 807 C CA . GLY A 1 100 ? 34.378 16.561 -23.826 1.00 75.44 100 GLY A CA 1
ATOM 808 C C . GLY A 1 100 ? 33.678 17.437 -22.785 1.00 75.44 100 GLY A C 1
ATOM 809 O O . GLY A 1 100 ? 34.324 17.875 -21.841 1.00 75.44 100 GLY A O 1
ATOM 810 N N . ARG A 1 101 ? 32.371 17.704 -22.920 1.00 80.25 101 ARG A N 1
ATOM 811 C CA . ARG A 1 101 ? 31.619 18.512 -21.946 1.00 80.25 101 ARG A CA 1
ATOM 812 C C . ARG A 1 101 ? 30.956 17.649 -20.887 1.00 80.25 101 ARG A C 1
ATOM 814 O O . ARG A 1 101 ? 30.371 16.610 -21.222 1.00 80.25 101 ARG A O 1
ATOM 821 N N . GLU A 1 102 ? 30.968 18.135 -19.648 1.00 81.38 102 GLU A N 1
ATOM 822 C CA . GLU A 1 102 ? 30.133 17.598 -18.577 1.00 81.38 102 GLU A CA 1
ATOM 823 C C . GLU A 1 102 ? 28.661 17.582 -18.990 1.00 81.38 102 GLU A C 1
ATOM 825 O O . GLU A 1 102 ? 28.143 18.481 -19.660 1.00 81.38 102 GLU A O 1
ATOM 830 N N . THR A 1 103 ? 27.977 16.519 -18.599 1.00 83.19 103 THR A N 1
ATOM 831 C CA . THR A 1 103 ? 26.559 16.332 -18.844 1.00 83.19 103 THR A CA 1
ATOM 832 C C . THR A 1 103 ? 25.884 15.754 -17.607 1.00 83.19 103 THR A C 1
ATOM 834 O O . THR A 1 103 ? 26.504 15.512 -16.576 1.00 83.19 103 THR A O 1
ATOM 837 N N . HIS A 1 104 ? 24.575 15.571 -17.692 1.00 85.06 104 HIS A N 1
ATOM 838 C CA . HIS A 1 104 ? 23.761 15.124 -16.575 1.00 85.06 104 HIS A CA 1
ATOM 839 C C . HIS A 1 104 ? 22.838 13.989 -17.007 1.00 85.06 104 HIS A C 1
ATOM 841 O O . HIS A 1 104 ? 22.496 13.853 -18.186 1.00 85.06 104 HIS A O 1
ATOM 847 N N . LEU A 1 105 ? 22.337 13.233 -16.033 1.00 86.25 105 LEU A N 1
ATOM 848 C CA . LEU A 1 105 ? 21.458 12.081 -16.233 1.00 86.25 105 LEU A CA 1
ATOM 849 C C . LEU A 1 105 ? 20.301 12.349 -17.205 1.00 86.25 105 LEU A C 1
ATOM 851 O O . LEU A 1 105 ? 20.020 11.544 -18.087 1.00 86.25 105 LEU A O 1
ATOM 855 N N . GLY A 1 106 ? 19.667 13.521 -17.104 1.00 86.75 106 GLY A N 1
ATOM 856 C CA . GLY A 1 106 ? 18.583 13.912 -18.011 1.00 86.75 106 GLY A CA 1
ATOM 857 C C . GLY A 1 106 ? 18.949 13.864 -19.505 1.00 86.75 106 GLY A C 1
ATOM 858 O O . GLY A 1 106 ? 18.094 13.498 -20.309 1.00 86.75 106 GLY A O 1
ATOM 859 N N . GLN A 1 107 ? 20.198 14.166 -19.888 1.00 87.62 107 GLN A N 1
ATOM 860 C CA . GLN A 1 107 ? 20.649 14.047 -21.282 1.00 87.62 107 GLN A CA 1
ATOM 861 C C . GLN A 1 107 ? 20.819 12.588 -21.704 1.00 87.62 107 GLN A C 1
ATOM 863 O O . GLN A 1 107 ? 20.442 12.236 -22.819 1.00 87.62 107 GLN A O 1
ATOM 868 N N . ILE A 1 108 ? 21.311 11.727 -20.808 1.00 89.69 108 ILE A N 1
ATOM 869 C CA . ILE A 1 108 ? 21.392 10.280 -21.054 1.00 89.69 108 ILE A CA 1
ATOM 870 C C . ILE A 1 108 ? 19.993 9.726 -21.324 1.00 89.69 108 ILE A C 1
ATOM 872 O O . ILE A 1 108 ? 19.768 9.067 -22.340 1.00 89.69 108 ILE A O 1
ATOM 876 N N . ILE A 1 109 ? 19.029 10.050 -20.455 1.00 91.69 109 ILE A N 1
ATOM 877 C CA . ILE A 1 109 ? 17.642 9.599 -20.602 1.00 91.69 109 ILE A CA 1
ATOM 878 C C . ILE A 1 109 ? 17.011 10.155 -21.886 1.00 91.69 109 ILE A C 1
ATOM 880 O O . ILE A 1 109 ? 16.308 9.428 -22.589 1.00 91.69 109 ILE A O 1
ATOM 884 N N . ALA A 1 110 ? 17.276 11.417 -22.237 1.00 90.38 110 ALA A N 1
ATOM 885 C CA . ALA A 1 110 ? 16.805 12.001 -23.492 1.00 90.38 110 ALA A CA 1
ATOM 886 C C . ALA A 1 110 ? 17.394 11.283 -24.721 1.00 90.38 110 ALA A C 1
ATOM 888 O O . ALA A 1 110 ? 16.658 10.965 -25.658 1.00 90.38 110 ALA A O 1
ATOM 889 N N . GLY A 1 111 ? 18.694 10.977 -24.699 1.00 91.25 111 GLY A N 1
ATOM 890 C CA . GLY A 1 111 ? 19.380 10.217 -25.745 1.00 91.25 111 GLY A CA 1
ATOM 891 C C . GLY A 1 111 ? 18.813 8.807 -25.910 1.00 91.25 111 GLY A C 1
ATOM 892 O O . GLY A 1 111 ? 18.480 8.408 -27.026 1.00 91.25 111 GLY A O 1
ATOM 893 N N . PHE A 1 112 ? 18.609 8.094 -24.800 1.00 94.31 112 PHE A N 1
ATOM 894 C CA . PHE A 1 112 ? 17.974 6.775 -24.779 1.00 94.31 112 PHE A CA 1
ATOM 895 C C . PHE A 1 112 ? 16.560 6.805 -25.383 1.00 94.31 112 PHE A C 1
ATOM 897 O O . PHE A 1 112 ? 16.261 6.051 -26.313 1.00 94.31 112 PHE A O 1
ATOM 904 N N . LYS A 1 113 ? 15.703 7.736 -24.935 1.00 94.12 113 LYS A N 1
ATOM 905 C CA . LYS A 1 113 ? 14.347 7.907 -25.488 1.00 94.12 113 LYS A CA 1
ATOM 906 C C . LYS A 1 113 ? 14.375 8.216 -26.986 1.00 94.12 113 LYS A C 1
ATOM 908 O O . LYS A 1 113 ? 13.538 7.708 -27.729 1.00 94.12 113 LYS A O 1
ATOM 913 N N . LYS A 1 114 ? 15.328 9.037 -27.441 1.00 92.06 114 LYS A N 1
ATOM 914 C CA . LYS A 1 114 ? 15.510 9.367 -28.862 1.00 92.06 114 LYS A CA 1
ATOM 915 C C . LYS A 1 114 ? 15.893 8.132 -29.685 1.00 92.06 114 LYS A C 1
ATOM 917 O O . LYS A 1 114 ? 15.316 7.931 -30.751 1.00 92.06 114 LYS A O 1
ATOM 922 N N . GLY A 1 115 ? 16.822 7.311 -29.189 1.00 92.31 115 GLY A N 1
ATOM 923 C CA . GLY A 1 115 ? 17.216 6.047 -29.823 1.00 92.31 115 GLY A CA 1
ATOM 924 C C . GLY A 1 115 ? 16.035 5.089 -29.978 1.00 92.31 115 GLY A C 1
ATOM 925 O O . GLY A 1 115 ? 15.745 4.648 -31.092 1.00 92.31 115 GLY A O 1
ATOM 926 N N . CYS A 1 116 ? 15.285 4.882 -28.892 1.00 94.88 116 CYS A N 1
ATOM 927 C CA . CYS A 1 116 ? 14.082 4.051 -28.899 1.00 94.88 116 CYS A CA 1
ATOM 928 C C . CYS A 1 116 ? 13.008 4.578 -29.858 1.00 94.88 116 CYS A C 1
ATOM 930 O O . CYS A 1 116 ? 12.436 3.797 -30.606 1.00 94.88 116 CYS A O 1
ATOM 932 N N . ASN A 1 117 ? 12.743 5.891 -29.878 1.00 92.75 117 ASN A N 1
ATOM 933 C CA . ASN A 1 117 ? 11.746 6.483 -30.779 1.00 92.75 117 ASN A CA 1
ATOM 934 C C . ASN A 1 117 ? 12.080 6.247 -32.253 1.00 92.75 117 ASN A C 1
ATOM 936 O O . ASN A 1 117 ? 11.188 5.923 -33.028 1.00 92.75 117 ASN A O 1
ATOM 940 N N . ARG A 1 118 ? 13.355 6.374 -32.640 1.00 91.50 118 ARG A N 1
ATOM 941 C CA . ARG A 1 118 ? 13.779 6.131 -34.025 1.00 91.50 118 ARG A CA 1
ATOM 942 C C . ARG A 1 118 ? 13.441 4.704 -34.467 1.00 91.50 118 ARG A C 1
ATOM 944 O O . ARG A 1 118 ? 12.786 4.532 -35.486 1.00 91.50 118 ARG A O 1
ATOM 951 N N . ARG A 1 119 ? 13.824 3.705 -33.668 1.00 92.19 119 ARG A N 1
ATOM 952 C CA . ARG A 1 119 ? 13.531 2.290 -33.958 1.00 92.19 119 ARG A CA 1
ATOM 953 C C . ARG A 1 119 ? 12.051 1.953 -33.830 1.00 92.19 119 ARG A C 1
ATOM 955 O O . ARG A 1 119 ? 11.525 1.153 -34.589 1.00 92.19 119 ARG A O 1
ATOM 962 N N . TYR A 1 120 ? 11.361 2.580 -32.886 1.00 92.38 120 TYR A N 1
ATOM 963 C CA . TYR A 1 120 ? 9.917 2.454 -32.757 1.00 92.38 120 TYR A CA 1
ATOM 964 C C . TYR A 1 120 ? 9.209 2.892 -34.042 1.00 92.38 120 TYR A C 1
ATOM 966 O O . TYR A 1 120 ? 8.354 2.163 -34.530 1.00 92.38 120 TYR A O 1
ATOM 974 N N . TRP A 1 121 ? 9.603 4.027 -34.626 1.00 91.19 121 TRP A N 1
ATOM 975 C CA . TRP A 1 121 ? 9.057 4.496 -35.899 1.00 91.19 121 TRP A CA 1
ATOM 976 C C . TRP A 1 121 ? 9.321 3.530 -37.051 1.00 91.19 121 TRP A C 1
ATOM 978 O O . TRP A 1 121 ? 8.421 3.316 -37.855 1.00 91.19 121 TRP A O 1
ATOM 988 N N . GLU A 1 122 ? 10.495 2.899 -37.098 1.00 90.31 122 GLU A N 1
ATOM 989 C CA . GLU A 1 122 ? 10.789 1.836 -38.069 1.00 90.31 122 GLU A CA 1
ATOM 990 C C . GLU A 1 122 ? 9.819 0.651 -37.909 1.00 90.31 122 GLU A C 1
ATOM 992 O O . GLU A 1 122 ? 9.237 0.205 -38.895 1.00 90.31 122 GLU A O 1
ATOM 997 N N . ILE A 1 123 ? 9.567 0.202 -36.672 1.00 89.31 123 ILE A N 1
ATOM 998 C CA . ILE A 1 123 ? 8.650 -0.914 -36.370 1.00 89.31 123 ILE A CA 1
ATOM 999 C C . ILE A 1 123 ? 7.207 -0.608 -36.799 1.00 89.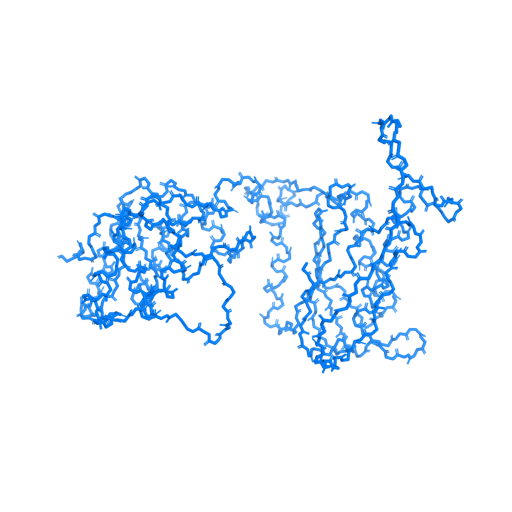31 123 ILE A C 1
ATOM 1001 O O . ILE A 1 123 ? 6.510 -1.504 -37.267 1.00 89.31 123 ILE A O 1
ATOM 1005 N N . ILE A 1 124 ? 6.749 0.640 -36.651 1.00 88.38 124 ILE A N 1
ATOM 1006 C CA . ILE A 1 124 ? 5.383 1.048 -37.029 1.00 88.38 124 ILE A CA 1
ATOM 1007 C C . ILE A 1 124 ? 5.279 1.607 -38.459 1.00 88.38 124 ILE A C 1
ATOM 1009 O O . ILE A 1 124 ? 4.251 2.180 -38.812 1.00 88.38 124 ILE A O 1
ATOM 1013 N N . GLY A 1 125 ? 6.328 1.474 -39.277 1.00 85.19 125 GLY A N 1
ATOM 1014 C CA . GLY A 1 125 ? 6.313 1.865 -40.692 1.00 85.19 125 GLY A CA 1
ATOM 1015 C C . GLY A 1 125 ? 6.459 3.367 -40.978 1.00 85.19 125 GLY A C 1
ATOM 1016 O O . GLY A 1 125 ? 6.243 3.796 -42.107 1.00 85.19 125 GLY A O 1
ATOM 1017 N N . LEU A 1 126 ? 6.855 4.181 -39.994 1.00 78.06 126 LEU A N 1
ATOM 1018 C CA . LEU A 1 126 ? 7.123 5.617 -40.148 1.00 78.06 126 LEU A CA 1
ATOM 1019 C C . LEU A 1 126 ? 8.608 5.865 -40.467 1.00 78.06 126 LEU A C 1
ATOM 1021 O O . LEU A 1 126 ? 9.398 6.301 -39.624 1.00 78.06 126 LEU A O 1
ATOM 1025 N N . THR A 1 127 ? 9.018 5.598 -41.704 1.00 63.91 127 THR A N 1
ATOM 1026 C CA . THR A 1 127 ? 10.396 5.855 -42.160 1.00 63.91 127 THR A CA 1
ATOM 1027 C C . THR A 1 127 ? 10.654 7.361 -42.355 1.00 63.91 127 THR A C 1
ATOM 1029 O O . THR A 1 127 ? 9.714 8.160 -42.381 1.00 63.91 127 THR A O 1
ATOM 1032 N N . PRO A 1 128 ? 11.913 7.835 -42.452 1.00 58.91 128 PRO A N 1
ATOM 1033 C CA . PRO A 1 128 ? 12.224 9.256 -42.679 1.00 58.91 128 PRO A CA 1
ATOM 1034 C C . PRO A 1 128 ? 11.517 9.879 -43.898 1.00 58.91 128 PRO A C 1
ATOM 1036 O O . PRO A 1 128 ? 11.254 11.075 -43.880 1.00 58.91 128 PRO A O 1
ATOM 1039 N N . ASN A 1 129 ? 11.130 9.063 -44.886 1.00 53.41 129 ASN A N 1
ATOM 1040 C CA . ASN A 1 129 ? 10.449 9.493 -46.112 1.00 53.41 129 ASN A CA 1
ATOM 1041 C C . ASN A 1 129 ? 8.916 9.421 -46.041 1.00 53.41 129 ASN A C 1
ATOM 1043 O O . ASN A 1 129 ? 8.249 9.706 -47.030 1.00 53.41 129 ASN A O 1
ATOM 1047 N N . THR A 1 130 ? 8.333 9.034 -44.903 1.00 51.84 130 THR A N 1
ATOM 1048 C CA . THR A 1 130 ? 6.878 9.081 -44.717 1.00 51.84 130 THR A CA 1
ATOM 1049 C C . THR A 1 130 ? 6.488 10.509 -44.320 1.00 51.84 130 THR A C 1
ATOM 1051 O O . THR A 1 130 ? 6.876 10.944 -43.224 1.00 51.84 130 THR A O 1
ATOM 1054 N N . PRO A 1 131 ? 5.779 11.275 -45.176 1.00 48.75 131 PRO A N 1
ATOM 1055 C CA . PRO A 1 131 ? 5.303 12.598 -44.797 1.00 48.75 131 PRO A CA 1
ATOM 1056 C C . PRO A 1 131 ? 4.362 12.472 -43.589 1.00 48.75 131 PRO A C 1
ATOM 1058 O O . PRO A 1 131 ? 3.674 11.456 -43.456 1.00 48.75 131 PRO A O 1
ATOM 1061 N N . PRO A 1 132 ? 4.327 13.463 -42.682 1.00 46.41 132 PRO A N 1
ATOM 1062 C CA . PRO A 1 132 ? 3.391 13.449 -41.568 1.00 46.41 132 PRO A CA 1
ATOM 1063 C C . PRO A 1 132 ? 1.966 13.511 -42.128 1.00 46.41 132 PRO A C 1
ATOM 1065 O O . PRO A 1 132 ? 1.485 14.571 -42.519 1.00 46.41 132 PRO A O 1
ATOM 1068 N N . SER A 1 133 ? 1.285 12.368 -42.203 1.00 43.62 133 SER A N 1
ATOM 1069 C CA . SER A 1 133 ? -0.126 12.335 -42.561 1.00 43.62 133 SER A CA 1
ATOM 1070 C C . SER A 1 133 ? -0.927 12.926 -41.403 1.00 43.62 133 SER A C 1
ATOM 1072 O O . SER A 1 133 ? -0.992 12.338 -40.319 1.00 43.62 133 SER A O 1
ATOM 1074 N N . LEU A 1 134 ? -1.539 14.085 -41.645 1.00 41.06 134 LEU A N 1
ATOM 1075 C CA . LEU A 1 134 ? -2.652 14.612 -40.864 1.00 41.06 134 LEU A CA 1
ATOM 1076 C C . LEU A 1 134 ? -3.772 13.563 -40.857 1.00 41.06 134 LEU A C 1
ATOM 1078 O O . LEU A 1 134 ? -4.589 13.511 -41.768 1.00 41.06 134 LEU A O 1
ATOM 1082 N N . SER A 1 135 ? -3.812 12.709 -39.837 1.00 33.84 135 SER A N 1
ATOM 1083 C CA . SER A 1 135 ? -5.026 11.957 -39.520 1.00 33.84 135 SER A CA 1
ATOM 1084 C C . SER A 1 135 ? -5.876 12.818 -38.595 1.00 33.84 135 SER A C 1
ATOM 1086 O O . SER A 1 135 ? -5.899 12.651 -37.378 1.00 33.84 135 SER A O 1
ATOM 1088 N N . SER A 1 136 ? -6.561 13.795 -39.191 1.00 35.03 136 SER A N 1
ATOM 1089 C CA . SER A 1 136 ? -7.783 14.318 -38.597 1.00 35.03 136 SER A CA 1
ATOM 1090 C C . SER A 1 136 ? -8.811 13.194 -38.590 1.00 35.03 136 SER A C 1
ATOM 1092 O O . SER A 1 136 ? -9.084 12.567 -39.613 1.00 35.03 136 SER A O 1
ATOM 1094 N N . SER A 1 137 ? -9.335 12.940 -37.400 1.00 35.25 137 SER A N 1
ATOM 1095 C CA . SER A 1 137 ? -10.508 12.131 -37.111 1.00 35.25 137 SER A CA 1
ATOM 1096 C C . SER A 1 137 ? -11.574 12.231 -38.202 1.00 35.25 137 SER A C 1
ATOM 1098 O O . SER A 1 137 ? -12.110 13.309 -38.458 1.00 35.25 137 SER A O 1
ATOM 1100 N N . ALA A 1 138 ? -11.932 11.090 -38.787 1.00 32.00 138 ALA A N 1
ATOM 1101 C CA . ALA A 1 138 ? -13.211 10.935 -39.456 1.00 32.00 138 ALA A CA 1
ATOM 1102 C C . ALA A 1 138 ? -14.313 10.999 -38.387 1.00 32.00 138 ALA A C 1
ATOM 1104 O O . ALA A 1 138 ? -14.633 10.007 -37.737 1.00 32.00 138 ALA A O 1
ATOM 1105 N N . SER A 1 139 ? -14.854 12.194 -38.172 1.00 30.94 139 SER A N 1
ATOM 1106 C CA . SER A 1 139 ? -16.118 12.418 -37.478 1.00 30.94 139 SER A CA 1
ATOM 1107 C C . SER A 1 139 ? -17.128 12.898 -38.511 1.00 30.94 139 SER A C 1
ATOM 1109 O O . SER A 1 139 ? -17.037 14.014 -39.021 1.00 30.94 139 SER A O 1
ATOM 1111 N N . ALA A 1 140 ? -18.062 12.016 -38.850 1.00 31.12 140 ALA A N 1
ATOM 1112 C CA . ALA A 1 140 ? -19.235 12.338 -39.640 1.00 31.12 140 ALA A CA 1
ATOM 1113 C C . ALA A 1 140 ? -20.196 13.214 -38.817 1.00 31.12 140 ALA A C 1
ATOM 1115 O O . ALA A 1 140 ? -20.641 12.752 -37.773 1.00 31.12 140 ALA A O 1
ATOM 1116 N N . SER A 1 141 ? -20.512 14.430 -39.298 1.00 25.33 141 SER A N 1
ATOM 1117 C CA . SER A 1 141 ? -21.871 15.025 -39.315 1.00 25.33 141 SER A CA 1
ATOM 1118 C C . SER A 1 141 ? -21.886 16.522 -39.717 1.00 25.33 141 SER A C 1
ATOM 1120 O O . SER A 1 141 ? -21.413 17.357 -38.956 1.00 25.33 141 SER A O 1
ATOM 1122 N N . ILE A 1 142 ? -22.453 16.797 -40.907 1.00 27.86 142 ILE A N 1
ATOM 1123 C CA . ILE A 1 142 ? -23.494 17.791 -41.317 1.00 27.86 142 ILE A CA 1
ATOM 1124 C C . ILE A 1 142 ? -23.332 19.310 -40.974 1.00 27.86 142 ILE A C 1
ATOM 1126 O O . ILE A 1 142 ? -22.951 19.650 -39.860 1.00 27.86 142 ILE A O 1
ATOM 1130 N N . PRO A 1 143 ? -23.660 20.247 -41.910 1.00 28.70 143 PRO A N 1
ATOM 1131 C CA . PRO A 1 143 ? -23.282 21.667 -41.847 1.00 28.70 143 PRO A CA 1
ATOM 1132 C C . PRO A 1 143 ? -24.351 22.602 -41.247 1.00 28.70 143 PRO A C 1
ATOM 1134 O O . PRO A 1 143 ? -25.548 22.369 -41.403 1.00 28.70 143 PRO A O 1
ATOM 1137 N N . GLY A 1 144 ? -23.919 23.734 -40.668 1.00 26.33 144 GLY A N 1
ATOM 1138 C CA . GLY A 1 144 ? -24.821 24.845 -40.341 1.00 26.33 144 GLY A CA 1
ATOM 1139 C C . GLY A 1 144 ? -24.214 26.013 -39.544 1.00 26.33 144 GLY A C 1
ATOM 1140 O O . GLY A 1 144 ? -23.996 25.900 -38.349 1.00 26.33 144 GLY A O 1
ATOM 1141 N N . SER A 1 145 ? -24.074 27.153 -40.229 1.00 26.42 145 SER A N 1
ATOM 1142 C CA . SER A 1 145 ? -24.271 28.539 -39.756 1.00 26.42 145 SER A CA 1
ATOM 1143 C C . SER A 1 145 ? -23.239 29.290 -38.878 1.00 26.42 145 SER A C 1
ATOM 1145 O O . SER A 1 145 ? -23.218 29.210 -37.659 1.00 26.42 145 SER A O 1
ATOM 1147 N N . VAL A 1 146 ? -22.440 30.100 -39.585 1.00 27.31 146 VAL A N 1
ATOM 1148 C CA . VAL A 1 146 ? -22.089 31.541 -39.465 1.00 27.31 146 VAL A CA 1
ATOM 1149 C C . VAL A 1 146 ? -22.300 32.366 -38.155 1.00 27.31 146 VAL A C 1
ATOM 1151 O O . VAL A 1 146 ? -23.383 32.392 -37.581 1.00 27.31 146 VAL A O 1
ATOM 1154 N N . VAL A 1 147 ? -21.288 33.233 -37.919 1.00 26.39 147 VAL A N 1
ATOM 1155 C CA . VAL A 1 147 ? -21.220 34.596 -37.299 1.00 26.39 147 VAL A CA 1
ATOM 1156 C C . VAL A 1 147 ? -20.830 34.725 -35.811 1.00 26.39 147 VAL A C 1
ATOM 1158 O O . VAL A 1 147 ? -21.535 34.241 -34.937 1.00 26.39 147 VAL A O 1
ATOM 1161 N N . GLY A 1 148 ? -19.794 35.542 -35.524 1.00 24.36 148 GLY A N 1
ATOM 1162 C CA . GLY A 1 148 ? -19.791 36.405 -34.323 1.00 24.36 148 GLY A CA 1
ATOM 1163 C C . GLY A 1 148 ? -18.453 36.691 -33.624 1.00 24.36 148 GLY A C 1
ATOM 1164 O O . GLY A 1 148 ? -17.999 35.914 -32.799 1.00 24.36 148 GLY A O 1
ATOM 1165 N N . SER A 1 149 ? -17.873 37.850 -33.924 1.00 23.81 149 SER A N 1
ATOM 1166 C CA . SER A 1 149 ? -16.675 38.528 -33.396 1.00 23.81 149 SER A CA 1
ATOM 1167 C C . SER A 1 149 ? -16.517 38.688 -31.856 1.00 23.81 149 SER A C 1
ATOM 1169 O O . SER A 1 149 ? -17.491 38.958 -31.169 1.00 23.81 149 SER A O 1
ATOM 1171 N N . MET A 1 150 ? -15.257 38.572 -31.375 1.00 21.03 150 MET A N 1
ATOM 1172 C CA . MET A 1 150 ? -14.425 39.414 -30.445 1.00 21.03 150 MET A CA 1
ATOM 1173 C C . MET A 1 150 ? -15.052 40.549 -29.571 1.00 21.03 150 MET A C 1
ATOM 1175 O O . MET A 1 150 ? -16.091 41.065 -29.965 1.00 21.03 150 MET A O 1
ATOM 1179 N N . PRO A 1 151 ? -14.354 41.154 -28.554 1.00 36.31 151 PRO A N 1
ATOM 1180 C CA . PRO A 1 151 ? -13.173 40.763 -27.731 1.00 36.31 151 PRO A CA 1
ATOM 1181 C C . PRO A 1 151 ? -13.195 41.250 -26.229 1.00 36.31 151 PRO A C 1
ATOM 1183 O O . PRO A 1 151 ? -14.183 41.801 -25.759 1.00 36.31 151 PRO A O 1
ATOM 1186 N N . THR A 1 152 ? -12.030 41.159 -25.536 1.00 25.20 152 THR A N 1
ATOM 1187 C CA . THR A 1 152 ? -11.540 41.961 -24.357 1.00 25.20 152 THR A CA 1
ATOM 1188 C C . THR A 1 152 ? -12.212 41.720 -22.979 1.00 25.20 152 THR A C 1
ATOM 1190 O O . THR A 1 152 ? -13.385 41.408 -22.931 1.00 25.20 152 THR A O 1
ATOM 1193 N N . SER A 1 153 ? -11.593 41.790 -21.782 1.00 25.34 153 SER A N 1
ATOM 1194 C CA . SER A 1 153 ? -10.366 42.447 -21.280 1.00 25.34 153 SER A CA 1
ATOM 1195 C C . SER A 1 153 ? -10.046 42.060 -19.806 1.00 25.34 153 SER A C 1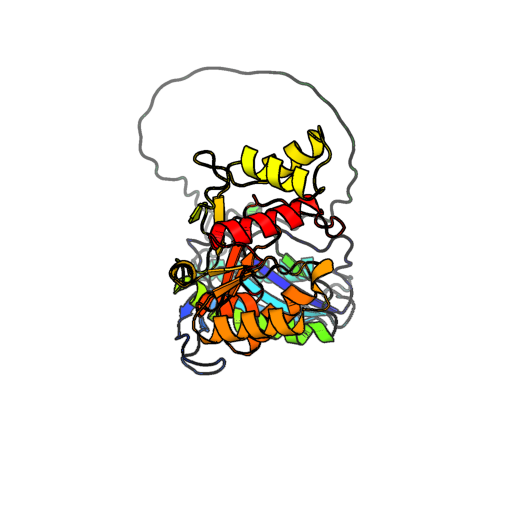
ATOM 1197 O O . SER A 1 153 ? -10.951 41.980 -18.987 1.00 25.34 153 SER A O 1
ATOM 1199 N N . VAL A 1 154 ? -8.741 41.888 -19.524 1.00 25.48 154 VAL A N 1
ATOM 1200 C CA . VAL A 1 154 ? -7.874 42.193 -18.341 1.00 25.48 154 VAL A CA 1
ATOM 1201 C C . VAL A 1 154 ? -8.318 42.188 -16.857 1.00 25.48 154 VAL A C 1
ATOM 1203 O O . VAL A 1 154 ? -9.278 42.838 -16.465 1.00 25.48 154 VAL A O 1
ATOM 1206 N N . SER A 1 155 ? -7.388 41.628 -16.048 1.00 24.92 155 SER A N 1
ATOM 1207 C CA . SER A 1 155 ? -6.770 42.111 -14.774 1.00 24.92 155 SER A CA 1
ATOM 1208 C C . SER A 1 155 ? -6.884 41.102 -13.619 1.00 24.92 155 SER A C 1
ATOM 1210 O O . SER A 1 155 ? -7.961 40.589 -13.368 1.00 24.92 155 SER A O 1
ATOM 1212 N N . GLY A 1 156 ? -5.862 40.756 -12.827 1.00 23.06 156 GLY A N 1
ATOM 1213 C CA . GLY A 1 156 ? -4.459 41.172 -12.727 1.00 23.06 156 GLY A CA 1
ATOM 1214 C C . GLY A 1 156 ? -3.920 40.856 -11.311 1.00 23.06 156 GLY A C 1
ATOM 1215 O O . GLY A 1 156 ? -4.599 41.142 -10.333 1.00 23.06 156 GLY A O 1
ATOM 1216 N N . SER A 1 157 ? -2.739 40.229 -11.206 1.00 24.91 157 SER A N 1
ATOM 1217 C CA . SER A 1 157 ? -1.677 40.389 -10.170 1.00 24.91 157 SER A CA 1
ATOM 1218 C C . SER A 1 157 ? -0.840 39.092 -10.103 1.00 24.91 157 SER A C 1
ATOM 1220 O O . SER A 1 157 ? -1.361 38.022 -9.820 1.00 24.91 157 SER A O 1
ATOM 1222 N N . MET A 1 158 ? 0.378 39.009 -10.651 1.00 22.81 158 MET A N 1
ATOM 1223 C CA . MET A 1 158 ? 1.676 39.591 -10.256 1.00 22.81 158 MET A CA 1
ATOM 1224 C C . MET A 1 158 ? 2.160 39.220 -8.845 1.00 22.81 158 MET A C 1
ATOM 1226 O O . MET A 1 158 ? 1.951 39.969 -7.904 1.00 22.81 158 MET A O 1
ATOM 1230 N N . PHE A 1 159 ? 2.935 38.130 -8.767 1.00 26.25 159 PHE A N 1
ATOM 1231 C CA . PHE A 1 159 ? 4.170 38.051 -7.973 1.00 26.25 159 PHE A CA 1
ATOM 1232 C C . PHE A 1 159 ? 5.224 37.235 -8.753 1.00 26.25 159 PHE A C 1
ATOM 1234 O O . PHE A 1 159 ? 4.868 36.226 -9.371 1.00 26.25 159 PHE A O 1
ATOM 1241 N N . PRO A 1 160 ? 6.507 37.649 -8.781 1.00 26.05 160 PRO A N 1
ATOM 1242 C CA . PRO A 1 160 ? 7.529 37.012 -9.600 1.00 26.05 160 PRO A CA 1
ATOM 1243 C C . PRO A 1 160 ? 8.199 35.871 -8.825 1.00 26.05 160 PRO A C 1
ATOM 1245 O O . PRO A 1 160 ? 8.958 36.103 -7.889 1.00 26.05 160 PRO A O 1
ATOM 1248 N N . ALA A 1 161 ? 7.967 34.626 -9.234 1.00 24.41 161 ALA A N 1
ATOM 1249 C CA . ALA A 1 161 ? 8.795 33.502 -8.805 1.00 24.41 161 ALA A CA 1
ATOM 1250 C C . ALA A 1 161 ? 9.835 33.216 -9.895 1.00 24.41 161 ALA A C 1
ATOM 1252 O O . ALA A 1 161 ? 9.596 32.447 -10.828 1.00 24.41 161 ALA A O 1
ATOM 1253 N N . VAL A 1 162 ? 11.001 33.853 -9.780 1.00 25.78 162 VAL A N 1
ATOM 1254 C CA . VAL A 1 162 ? 12.200 33.464 -10.531 1.00 25.78 162 VAL A CA 1
ATOM 1255 C C . VAL A 1 162 ? 12.648 32.104 -9.995 1.00 25.78 162 VAL A C 1
ATOM 1257 O O . VAL A 1 162 ? 13.367 32.005 -9.008 1.00 25.78 162 VAL A O 1
ATOM 1260 N N . SER A 1 163 ? 12.167 31.034 -10.623 1.00 26.66 163 SER A N 1
ATOM 1261 C CA . SER A 1 163 ? 12.742 29.694 -10.496 1.00 26.66 163 SER A CA 1
ATOM 1262 C C . SER A 1 163 ? 13.691 29.470 -11.672 1.00 26.66 163 SER A C 1
ATOM 1264 O O . SER A 1 163 ? 13.285 29.734 -12.809 1.00 26.66 163 SER A O 1
ATOM 1266 N N . PRO A 1 164 ? 14.922 28.970 -11.463 1.00 28.33 164 PRO A N 1
ATOM 1267 C CA . PRO A 1 164 ? 15.805 28.622 -12.564 1.00 28.33 164 PRO A CA 1
ATOM 1268 C C . PRO A 1 164 ? 15.194 27.431 -13.311 1.00 28.33 164 PRO A C 1
ATOM 1270 O O . PRO A 1 164 ? 15.303 26.275 -12.901 1.00 28.33 164 PRO A O 1
ATOM 1273 N N . GLN A 1 165 ? 14.490 27.720 -14.407 1.00 29.41 165 GLN A N 1
ATOM 1274 C CA . GLN A 1 165 ? 14.057 26.708 -15.359 1.00 29.41 165 GLN A CA 1
ATOM 1275 C C . GLN A 1 165 ? 15.314 26.144 -16.019 1.00 29.41 165 GLN A C 1
ATOM 1277 O O . GLN A 1 165 ? 15.874 26.743 -16.935 1.00 29.41 165 GLN A O 1
ATOM 1282 N N . GLY A 1 166 ? 15.767 24.982 -15.546 1.00 31.81 166 GLY A N 1
ATOM 1283 C CA . GLY A 1 166 ? 16.695 24.157 -16.311 1.00 31.81 166 GLY A CA 1
ATOM 1284 C C . GLY A 1 166 ? 16.126 23.908 -17.717 1.00 31.81 166 GLY A C 1
ATOM 1285 O O . GLY A 1 166 ? 14.900 23.854 -17.878 1.00 31.81 166 GLY A O 1
ATOM 1286 N N . PRO A 1 167 ? 16.977 23.783 -18.748 1.00 29.47 167 PRO A N 1
ATOM 1287 C CA . PRO A 1 167 ? 16.531 23.741 -20.133 1.00 29.47 167 PRO A CA 1
ATOM 1288 C C . PRO A 1 167 ? 15.513 22.614 -20.338 1.00 29.47 167 PRO A C 1
ATOM 1290 O O . PRO A 1 167 ? 15.783 21.442 -20.059 1.00 29.47 167 PRO A O 1
ATOM 1293 N N . LYS A 1 168 ? 14.317 22.984 -20.818 1.00 31.98 168 LYS A N 1
ATOM 1294 C CA . LYS A 1 168 ? 13.276 22.040 -21.234 1.00 31.98 168 LYS A CA 1
ATOM 1295 C C . LYS A 1 168 ? 13.878 21.104 -22.281 1.00 31.98 168 LYS A C 1
ATOM 1297 O O . LYS A 1 168 ? 14.347 21.556 -23.323 1.00 31.98 168 LYS A O 1
ATOM 1302 N N . ALA A 1 169 ? 13.858 19.801 -22.006 1.00 34.53 169 ALA A N 1
ATOM 1303 C CA . ALA A 1 169 ? 14.182 18.797 -23.012 1.00 34.53 169 ALA A CA 1
ATOM 1304 C C . ALA A 1 169 ? 13.289 19.024 -24.250 1.00 34.53 169 ALA A C 1
ATOM 1306 O O . ALA A 1 169 ? 12.085 19.248 -24.077 1.00 34.53 169 ALA A O 1
ATOM 1307 N N . PRO A 1 170 ? 13.837 18.983 -25.478 1.00 30.78 170 PRO A N 1
ATOM 1308 C CA . PRO A 1 170 ? 13.049 19.207 -26.680 1.00 30.78 170 PRO A CA 1
ATOM 1309 C C . PRO A 1 170 ? 11.946 18.151 -26.754 1.00 30.78 170 PRO A C 1
ATOM 1311 O O . PRO A 1 170 ? 12.205 16.948 -26.829 1.00 30.78 170 PRO A O 1
ATOM 1314 N N . SER A 1 171 ? 10.696 18.606 -26.683 1.00 38.75 171 SER A N 1
ATOM 1315 C CA . SER A 1 171 ? 9.533 17.750 -26.871 1.00 38.75 171 SER A CA 1
ATOM 1316 C C . SER A 1 171 ? 9.548 17.216 -28.299 1.00 38.75 171 SER A C 1
ATOM 1318 O O . SER A 1 171 ? 9.633 17.996 -29.246 1.00 38.75 171 SER A O 1
ATOM 1320 N N . SER A 1 172 ? 9.370 15.908 -28.467 1.00 44.53 172 SER A N 1
ATOM 1321 C CA . SER A 1 172 ? 9.183 15.234 -29.763 1.00 44.53 172 SER A CA 1
ATOM 1322 C C . SER A 1 172 ? 7.994 15.755 -30.592 1.00 44.53 172 SER A C 1
ATOM 1324 O O . SER A 1 172 ? 7.789 15.303 -31.718 1.00 44.53 172 SER A O 1
ATOM 1326 N N . ALA A 1 173 ? 7.227 16.710 -30.056 1.00 42.25 173 ALA A N 1
ATOM 1327 C CA . ALA A 1 173 ? 6.123 17.395 -30.716 1.00 42.25 173 ALA A CA 1
ATOM 1328 C C . ALA A 1 173 ? 6.524 18.108 -32.021 1.00 42.25 173 ALA A C 1
ATOM 1330 O O . ALA A 1 173 ? 5.666 18.305 -32.872 1.00 42.25 173 ALA A O 1
ATOM 1331 N N . SER A 1 174 ? 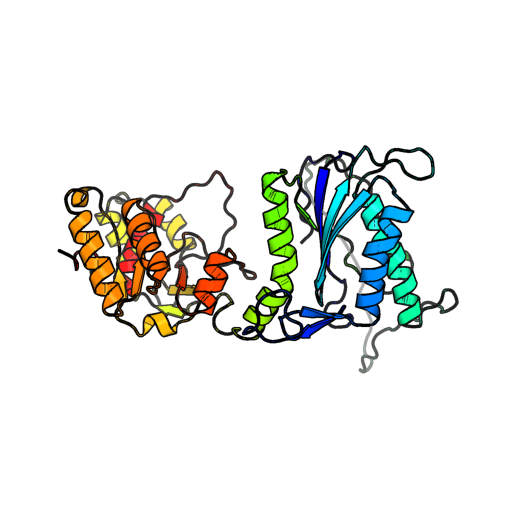7.804 18.440 -32.236 1.00 46.97 174 SER A N 1
ATOM 1332 C CA . SER A 1 174 ? 8.238 19.142 -33.456 1.00 46.97 174 SER A CA 1
ATOM 1333 C C . SER A 1 174 ? 8.213 18.294 -34.735 1.00 46.97 174 SER A C 1
ATOM 1335 O O . SER A 1 174 ? 8.365 18.843 -35.819 1.00 46.97 174 SER A O 1
ATOM 1337 N N . SER A 1 175 ? 8.023 16.972 -34.638 1.00 58.00 175 SER A N 1
ATOM 1338 C CA . SER A 1 175 ? 8.079 16.059 -35.795 1.00 58.00 175 SER A CA 1
ATOM 1339 C C . SER A 1 175 ? 6.717 15.557 -36.289 1.00 58.00 175 SER A C 1
ATOM 1341 O O . SER A 1 175 ? 6.667 14.848 -37.290 1.00 58.00 175 SER A O 1
ATOM 1343 N N . GLY A 1 176 ? 5.622 15.842 -35.570 1.00 68.44 176 GLY A N 1
ATOM 1344 C CA . GLY A 1 176 ? 4.293 15.267 -35.842 1.00 68.44 176 GLY A CA 1
ATOM 1345 C C . GLY A 1 176 ? 4.186 13.744 -35.635 1.00 68.44 176 GLY A C 1
ATOM 1346 O O . GLY A 1 176 ? 3.107 13.180 -35.783 1.00 68.44 176 GLY A O 1
ATOM 1347 N N . ARG A 1 177 ? 5.283 13.061 -35.276 1.00 80.12 177 ARG A N 1
ATOM 1348 C CA . ARG A 1 177 ? 5.337 11.604 -35.091 1.00 80.12 177 ARG A CA 1
ATOM 1349 C C . ARG A 1 177 ? 4.977 11.201 -33.657 1.00 80.12 177 ARG A C 1
ATOM 1351 O O . ARG A 1 177 ? 5.338 11.910 -32.712 1.00 80.12 177 ARG A O 1
ATOM 1358 N N . PRO A 1 178 ? 4.325 10.040 -33.456 1.00 86.00 178 PRO A N 1
ATOM 1359 C CA . PRO A 1 178 ? 3.977 9.561 -32.125 1.00 86.00 178 PRO A CA 1
ATOM 1360 C C . PRO A 1 178 ? 5.239 9.224 -31.322 1.00 86.00 178 PRO A C 1
ATOM 1362 O O . PRO A 1 178 ? 6.126 8.517 -31.798 1.00 86.00 178 PRO A O 1
ATOM 1365 N N . ALA A 1 179 ? 5.317 9.706 -30.084 1.00 89.19 179 ALA A N 1
ATOM 1366 C CA . ALA A 1 179 ? 6.386 9.338 -29.158 1.00 89.19 179 ALA A CA 1
ATOM 1367 C C . ALA A 1 179 ? 6.077 7.997 -28.487 1.00 89.19 179 ALA A C 1
ATOM 1369 O O . ALA A 1 179 ? 4.941 7.786 -28.079 1.00 89.19 179 ALA A O 1
ATOM 1370 N N . LEU A 1 180 ? 7.074 7.139 -28.283 1.00 91.62 180 LEU A N 1
ATOM 1371 C CA . LEU A 1 180 ? 6.935 5.908 -27.502 1.00 91.62 180 LEU A CA 1
ATOM 1372 C C . LEU A 1 180 ? 6.787 6.203 -26.002 1.00 91.62 180 LEU A C 1
ATOM 1374 O O . LEU A 1 180 ? 5.932 5.643 -25.324 1.00 91.62 180 LEU A O 1
ATOM 1378 N N . PHE A 1 181 ? 7.603 7.117 -25.472 1.00 92.31 181 PHE A N 1
ATOM 1379 C CA . PHE A 1 181 ? 7.636 7.452 -24.046 1.00 92.31 181 PHE A CA 1
ATOM 1380 C C . PHE A 1 181 ? 6.971 8.791 -23.739 1.00 92.31 181 PHE A C 1
ATOM 1382 O O . PHE A 1 181 ? 6.997 9.719 -24.548 1.00 92.31 181 PHE A O 1
ATOM 1389 N N . SER A 1 182 ? 6.441 8.930 -22.523 1.00 87.94 182 SER A N 1
ATOM 1390 C CA . SER A 1 182 ? 6.039 10.231 -21.987 1.00 87.94 182 SER A CA 1
ATOM 1391 C C . SER A 1 182 ? 7.233 11.192 -21.922 1.00 87.94 182 SER A C 1
ATOM 1393 O O . SER A 1 182 ? 8.374 10.756 -21.742 1.00 87.94 182 SER A O 1
ATOM 1395 N N . SER A 1 183 ? 6.991 12.504 -21.993 1.00 83.50 183 SER A N 1
ATOM 1396 C CA . SER A 1 183 ? 8.055 13.524 -21.968 1.00 83.50 183 SER A CA 1
ATOM 1397 C C . SER A 1 183 ? 8.955 13.422 -20.726 1.00 83.50 183 SER A C 1
ATOM 1399 O O . SER A 1 183 ? 10.179 13.443 -20.841 1.00 83.50 183 SER A O 1
ATOM 1401 N N . GLY A 1 184 ? 8.367 13.205 -19.547 1.00 82.25 184 GLY A N 1
ATOM 1402 C CA . GLY A 1 184 ? 9.091 13.077 -18.278 1.00 82.25 184 GLY A CA 1
ATOM 1403 C C . GLY A 1 184 ? 9.533 11.656 -17.916 1.00 82.25 184 GLY A C 1
ATOM 1404 O O . GLY A 1 184 ? 9.246 10.688 -18.625 1.00 82.25 184 GLY A O 1
ATOM 1405 N N . TYR A 1 185 ? 10.251 11.546 -16.803 1.00 82.00 185 TYR A N 1
ATOM 1406 C CA . TYR A 1 185 ? 10.585 10.301 -16.108 1.00 82.00 185 TYR A CA 1
ATOM 1407 C C . TYR A 1 185 ? 10.559 10.556 -14.591 1.00 82.00 185 TYR A C 1
ATOM 1409 O O . TYR A 1 185 ? 10.487 11.713 -14.166 1.00 82.00 185 TYR A O 1
ATOM 1417 N N . VAL A 1 186 ? 10.554 9.488 -13.797 1.00 81.06 186 VAL A N 1
ATOM 1418 C CA . VAL A 1 186 ? 10.653 9.541 -12.330 1.00 81.06 186 VAL A CA 1
ATOM 1419 C C . VAL A 1 186 ? 12.013 9.001 -11.914 1.00 81.06 186 VAL A C 1
ATOM 1421 O O . VAL A 1 186 ? 12.475 8.023 -12.503 1.00 81.06 186 VAL A O 1
ATOM 1424 N N . ASP A 1 187 ? 12.626 9.627 -10.912 1.00 76.50 187 ASP A N 1
ATOM 1425 C CA . ASP A 1 187 ? 13.875 9.172 -10.308 1.00 76.50 187 ASP A CA 1
ATOM 1426 C C . ASP A 1 187 ? 13.788 9.071 -8.774 1.00 76.50 187 ASP A C 1
ATOM 1428 O O . ASP A 1 187 ? 13.044 9.809 -8.125 1.00 76.50 187 ASP A O 1
ATOM 1432 N N . ILE A 1 188 ? 14.530 8.117 -8.201 1.00 67.56 188 ILE A N 1
ATOM 1433 C CA . ILE A 1 188 ? 14.787 7.989 -6.757 1.00 67.56 188 ILE A CA 1
ATOM 1434 C C . ILE A 1 188 ? 16.305 8.018 -6.560 1.00 67.56 188 ILE A C 1
ATOM 1436 O O . ILE A 1 188 ? 17.021 7.219 -7.170 1.00 67.56 188 ILE A O 1
ATOM 1440 N N . ILE A 1 189 ? 16.795 8.997 -5.783 1.00 67.88 189 ILE A N 1
ATOM 1441 C CA . ILE A 1 189 ? 18.225 9.338 -5.682 1.00 67.88 189 ILE A CA 1
ATOM 1442 C C . ILE A 1 189 ? 18.577 9.860 -4.280 1.00 67.88 189 ILE A C 1
ATOM 1444 O O . ILE A 1 189 ? 17.797 10.660 -3.750 1.00 67.88 189 ILE A O 1
ATOM 1448 N N . PRO A 1 190 ? 19.773 9.543 -3.743 1.00 58.66 190 PRO A N 1
ATOM 1449 C CA . PRO A 1 190 ? 20.655 8.424 -4.095 1.00 58.66 190 PRO A CA 1
ATOM 1450 C C . PRO A 1 190 ? 20.274 7.185 -3.284 1.00 58.66 190 PRO A C 1
ATOM 1452 O O . PRO A 1 190 ? 20.015 7.286 -2.084 1.00 58.66 190 PRO A O 1
ATOM 1455 N N . LEU A 1 191 ? 20.291 6.012 -3.917 1.00 64.50 191 LEU A N 1
ATOM 1456 C CA . LEU A 1 191 ? 20.261 4.762 -3.159 1.00 64.50 191 LEU A CA 1
ATOM 1457 C C . LEU A 1 191 ? 21.591 4.644 -2.408 1.00 64.50 191 LEU A C 1
ATOM 1459 O O . LEU A 1 191 ? 22.655 4.638 -3.030 1.00 64.50 191 LEU A O 1
ATOM 1463 N N . LYS A 1 192 ? 21.541 4.574 -1.075 1.00 71.62 192 LYS A N 1
ATOM 1464 C CA . LYS A 1 192 ? 22.706 4.154 -0.281 1.00 71.62 192 LYS A CA 1
ATOM 1465 C C . LYS A 1 192 ? 23.027 2.696 -0.620 1.00 71.62 192 LYS A C 1
ATOM 1467 O O . LYS A 1 192 ? 22.129 1.960 -1.014 1.00 71.62 192 LYS A O 1
ATOM 1472 N N . GLU A 1 193 ? 24.269 2.259 -0.428 1.00 68.00 193 GLU A N 1
ATOM 1473 C CA . GLU A 1 193 ? 24.700 0.893 -0.774 1.00 68.00 193 GLU A CA 1
ATOM 1474 C C . GLU A 1 193 ? 23.792 -0.187 -0.151 1.00 68.00 193 GLU A C 1
ATOM 1476 O O . GLU A 1 193 ? 23.301 -1.061 -0.859 1.00 68.00 193 GLU A O 1
ATOM 1481 N N . GLY A 1 194 ? 23.396 -0.023 1.119 1.00 72.62 194 GLY A N 1
ATOM 1482 C CA . GLY A 1 194 ? 22.437 -0.914 1.793 1.00 72.62 194 GLY A CA 1
ATOM 1483 C C . GLY A 1 194 ? 20.978 -0.847 1.301 1.00 72.62 194 GLY A C 1
ATOM 1484 O O . GLY A 1 194 ? 20.149 -1.618 1.767 1.00 72.62 194 GLY A O 1
ATOM 1485 N N . GLN A 1 195 ? 20.631 0.066 0.388 1.00 79.19 195 GLN A N 1
ATOM 1486 C CA . GLN A 1 195 ? 19.302 0.163 -0.239 1.00 79.19 195 GLN A CA 1
ATOM 1487 C C . GLN A 1 195 ? 19.265 -0.457 -1.642 1.00 79.19 195 GLN A C 1
ATOM 1489 O O . GLN A 1 195 ? 18.178 -0.643 -2.194 1.00 79.19 195 GLN A O 1
ATOM 1494 N N . LEU A 1 196 ? 20.425 -0.769 -2.232 1.00 83.75 196 LEU A N 1
ATOM 1495 C CA . LEU A 1 196 ? 20.505 -1.276 -3.601 1.00 83.75 196 LEU A CA 1
ATOM 1496 C C . LEU A 1 196 ? 19.834 -2.631 -3.737 1.00 83.75 196 LEU A C 1
ATOM 1498 O O . LEU A 1 196 ? 18.986 -2.791 -4.608 1.00 83.75 196 LEU A O 1
ATOM 1502 N N . ASP A 1 197 ? 20.140 -3.571 -2.849 1.00 85.12 197 ASP A N 1
ATOM 1503 C CA . ASP A 1 197 ? 19.584 -4.922 -2.943 1.00 85.12 197 ASP A CA 1
ATOM 1504 C C . ASP A 1 197 ? 18.072 -4.936 -2.712 1.00 85.12 197 ASP A C 1
ATOM 1506 O O . ASP A 1 197 ? 17.348 -5.641 -3.412 1.00 85.12 197 ASP A O 1
ATOM 1510 N N . THR A 1 198 ? 17.562 -4.067 -1.832 1.00 84.62 198 THR A N 1
ATOM 1511 C CA . THR A 1 198 ? 16.112 -3.854 -1.690 1.00 84.62 198 THR A CA 1
ATOM 1512 C C . THR A 1 198 ? 15.502 -3.321 -2.987 1.00 84.62 198 THR A C 1
ATOM 1514 O O . THR A 1 198 ? 14.441 -3.773 -3.415 1.00 84.62 198 THR A O 1
ATOM 1517 N N . GLN A 1 199 ? 16.170 -2.376 -3.655 1.00 85.94 199 GLN A N 1
ATOM 1518 C CA . GLN A 1 199 ? 15.663 -1.802 -4.898 1.00 85.94 199 GLN A CA 1
ATOM 1519 C C . GLN A 1 199 ? 15.727 -2.786 -6.074 1.00 85.94 199 GLN A C 1
ATOM 1521 O O . GLN A 1 199 ? 14.826 -2.780 -6.919 1.00 85.94 199 GLN A O 1
ATOM 1526 N N . ARG A 1 200 ? 16.758 -3.637 -6.118 1.00 89.56 200 ARG A N 1
ATOM 1527 C CA . ARG A 1 200 ? 16.872 -4.760 -7.056 1.00 89.56 200 ARG A CA 1
ATOM 1528 C C . ARG A 1 200 ? 15.742 -5.754 -6.837 1.00 89.56 200 ARG A C 1
ATOM 1530 O O . ARG A 1 200 ? 15.017 -6.047 -7.782 1.00 89.56 200 ARG A O 1
ATOM 1537 N N . ALA A 1 201 ? 15.539 -6.197 -5.596 1.00 87.12 201 ALA A N 1
ATOM 1538 C CA . ALA A 1 201 ? 14.449 -7.100 -5.238 1.00 87.12 201 ALA A CA 1
ATOM 1539 C C . ALA A 1 201 ? 13.088 -6.527 -5.659 1.00 87.12 201 ALA A C 1
ATOM 1541 O O . ALA A 1 201 ? 12.317 -7.221 -6.316 1.00 87.12 201 ALA A O 1
ATOM 1542 N N . TYR A 1 202 ? 12.845 -5.235 -5.408 1.00 86.62 202 TYR A N 1
ATOM 1543 C CA . TYR A 1 202 ? 11.646 -4.548 -5.891 1.00 86.62 202 TYR A CA 1
ATOM 1544 C C . TYR A 1 202 ? 11.504 -4.621 -7.418 1.00 86.62 202 TYR A C 1
ATOM 1546 O O . TYR A 1 202 ? 10.431 -4.929 -7.930 1.00 86.62 202 TYR A O 1
ATOM 1554 N N . ILE A 1 203 ? 12.564 -4.329 -8.182 1.00 90.31 203 ILE A N 1
ATOM 1555 C CA . ILE A 1 203 ? 12.529 -4.395 -9.654 1.00 90.31 203 ILE A CA 1
ATOM 1556 C C . ILE A 1 203 ? 12.137 -5.797 -10.122 1.00 90.31 203 ILE A C 1
ATOM 1558 O O . ILE A 1 203 ? 11.242 -5.927 -10.957 1.00 90.31 203 ILE A O 1
ATOM 1562 N N . HIS A 1 204 ? 12.744 -6.828 -9.541 1.00 89.75 204 HIS A N 1
ATOM 1563 C CA . HIS A 1 204 ? 12.494 -8.220 -9.913 1.00 89.75 204 HIS A CA 1
ATOM 1564 C C . HIS A 1 204 ? 11.119 -8.726 -9.455 1.00 89.75 204 HIS A C 1
ATOM 1566 O O . HIS A 1 204 ? 10.510 -9.530 -10.153 1.00 89.75 204 HIS A O 1
ATOM 1572 N N . SER A 1 205 ? 10.562 -8.194 -8.361 1.00 89.62 205 SER A N 1
ATOM 1573 C CA . SER A 1 205 ? 9.236 -8.572 -7.849 1.00 89.62 205 SER A CA 1
ATOM 1574 C C . SER A 1 205 ? 8.068 -7.967 -8.648 1.00 89.62 205 SER A C 1
ATOM 1576 O O . SER A 1 205 ? 6.922 -8.415 -8.522 1.00 89.62 205 SER A O 1
ATOM 1578 N N . ASN A 1 206 ? 8.320 -6.956 -9.493 1.00 91.88 206 ASN A N 1
ATOM 1579 C CA . ASN A 1 206 ? 7.278 -6.205 -10.207 1.00 91.88 206 ASN A CA 1
ATOM 1580 C C . ASN A 1 206 ? 6.339 -7.079 -11.066 1.00 91.88 206 ASN A C 1
ATOM 1582 O O . ASN A 1 206 ? 5.122 -6.885 -10.966 1.00 91.88 206 ASN A O 1
ATOM 1586 N N . PRO A 1 207 ? 6.821 -8.039 -11.883 1.00 94.56 207 PRO A N 1
ATOM 1587 C CA . PRO A 1 207 ? 5.947 -8.918 -12.658 1.00 94.56 207 PRO A CA 1
ATOM 1588 C C . PRO A 1 207 ? 5.004 -9.752 -11.782 1.00 94.56 207 PRO A C 1
ATOM 1590 O O . PRO A 1 207 ? 3.797 -9.757 -12.044 1.00 94.56 207 PRO A O 1
ATOM 1593 N N . ARG A 1 208 ? 5.501 -10.373 -10.697 1.00 93.19 208 ARG A N 1
ATOM 1594 C CA . ARG A 1 208 ? 4.647 -11.107 -9.742 1.00 93.19 208 ARG A CA 1
ATOM 1595 C C . ARG A 1 208 ? 3.642 -10.182 -9.081 1.00 93.19 208 ARG A C 1
ATOM 1597 O O . ARG A 1 208 ? 2.450 -10.473 -9.107 1.00 93.19 208 ARG A O 1
ATOM 1604 N N . ASN A 1 209 ? 4.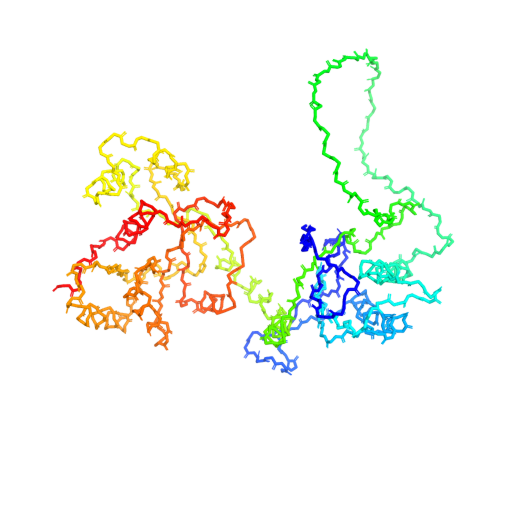088 -9.051 -8.541 1.00 91.19 209 ASN A N 1
ATOM 1605 C CA . ASN A 1 209 ? 3.211 -8.087 -7.877 1.00 91.19 209 ASN A CA 1
ATOM 1606 C C . ASN A 1 209 ? 2.116 -7.564 -8.818 1.00 91.19 209 ASN A C 1
ATOM 1608 O O . ASN A 1 209 ? 0.978 -7.326 -8.399 1.00 91.19 209 ASN A O 1
ATOM 1612 N N . ARG A 1 210 ? 2.434 -7.406 -10.107 1.00 91.56 210 ARG A N 1
ATOM 1613 C CA . ARG A 1 210 ? 1.464 -7.024 -11.131 1.00 91.56 210 ARG A CA 1
ATOM 1614 C C . ARG A 1 210 ? 0.453 -8.134 -11.393 1.00 91.56 210 ARG A C 1
ATOM 1616 O O . ARG A 1 210 ? -0.738 -7.825 -11.418 1.00 91.56 210 ARG A O 1
ATOM 1623 N N . LEU A 1 211 ? 0.898 -9.381 -11.564 1.00 93.19 211 LEU A N 1
ATOM 1624 C CA . LEU A 1 211 ? -0.001 -10.521 -11.754 1.00 93.19 211 LEU A CA 1
ATOM 1625 C C . LEU A 1 211 ? -0.930 -10.687 -10.548 1.00 93.19 211 LEU A C 1
ATOM 1627 O O . LEU A 1 211 ? -2.142 -10.724 -10.723 1.00 93.19 211 LEU A O 1
ATOM 1631 N N . LEU A 1 212 ? -0.371 -10.640 -9.336 1.00 91.56 212 LEU A N 1
ATOM 1632 C CA . LEU A 1 212 ? -1.092 -10.748 -8.068 1.00 91.56 212 LEU A CA 1
ATOM 1633 C C . LEU A 1 212 ? -2.242 -9.738 -7.962 1.00 91.56 212 LEU A C 1
ATOM 1635 O O . LEU A 1 212 ? -3.338 -10.076 -7.522 1.00 91.56 212 LEU A O 1
ATOM 1639 N N . ARG A 1 213 ? -2.015 -8.492 -8.395 1.00 90.00 213 ARG A N 1
ATOM 1640 C CA . ARG A 1 213 ? -3.050 -7.444 -8.423 1.00 90.00 213 ARG A CA 1
ATOM 1641 C C . ARG A 1 213 ? -4.103 -7.671 -9.499 1.00 90.00 213 ARG A C 1
ATOM 1643 O O . ARG A 1 213 ? -5.262 -7.332 -9.284 1.00 90.00 213 ARG A O 1
ATOM 1650 N N . ILE A 1 214 ? -3.708 -8.185 -10.663 1.00 89.81 214 ILE A N 1
ATOM 1651 C CA . ILE A 1 214 ? -4.642 -8.484 -11.754 1.00 89.81 214 ILE A CA 1
ATOM 1652 C C . ILE A 1 214 ? -5.582 -9.619 -11.337 1.00 89.81 214 ILE A C 1
ATOM 1654 O O . ILE A 1 214 ? -6.788 -9.498 -11.546 1.00 89.81 214 ILE A O 1
ATOM 1658 N N . THR A 1 215 ? -5.051 -10.670 -10.710 1.00 89.75 215 THR A N 1
ATOM 1659 C CA . THR A 1 215 ? -5.829 -11.833 -10.261 1.00 89.75 215 THR A CA 1
ATOM 1660 C C . THR A 1 215 ? -6.712 -11.516 -9.055 1.00 89.75 215 THR A C 1
ATOM 1662 O O . THR A 1 215 ? -7.822 -12.025 -8.969 1.00 89.75 215 THR A O 1
ATOM 1665 N N . ASN A 1 216 ? -6.275 -10.626 -8.158 1.00 88.50 216 ASN A N 1
ATOM 1666 C CA . ASN A 1 216 ? -6.998 -10.276 -6.927 1.00 88.50 216 ASN A CA 1
ATOM 1667 C C . ASN A 1 216 ? -7.594 -8.862 -6.978 1.00 88.50 216 ASN A C 1
ATOM 1669 O O . ASN A 1 216 ? -7.464 -8.079 -6.036 1.00 88.50 216 ASN A O 1
ATOM 1673 N N . ARG A 1 217 ? -8.229 -8.496 -8.097 1.00 84.81 217 ARG A N 1
ATOM 1674 C CA . ARG A 1 217 ? -8.690 -7.117 -8.334 1.00 84.81 217 ARG A CA 1
ATOM 1675 C C . ARG A 1 217 ? -9.754 -6.634 -7.340 1.00 84.81 217 ARG A C 1
ATOM 1677 O O . ARG A 1 217 ? -9.834 -5.434 -7.095 1.00 84.81 217 ARG A O 1
ATOM 1684 N N . SER A 1 218 ? -10.549 -7.541 -6.779 1.00 85.00 218 SER A N 1
ATOM 1685 C CA . SER A 1 218 ? -11.542 -7.223 -5.746 1.00 85.00 218 SER A CA 1
ATOM 1686 C C . SER A 1 218 ? -10.900 -6.834 -4.411 1.00 85.00 218 SER A C 1
ATOM 1688 O O . SER A 1 218 ? -11.431 -5.972 -3.725 1.00 85.00 218 SER A O 1
ATOM 1690 N N . ALA A 1 219 ? -9.749 -7.418 -4.062 1.00 87.38 219 ALA A N 1
ATOM 1691 C CA . ALA A 1 219 ? -9.098 -7.217 -2.767 1.00 87.38 219 ALA A CA 1
ATOM 1692 C C . ALA A 1 219 ? -7.913 -6.234 -2.818 1.00 87.38 219 ALA A C 1
ATOM 1694 O O . ALA A 1 219 ? -7.714 -5.449 -1.896 1.00 87.38 219 ALA A O 1
ATOM 1695 N N . LEU A 1 220 ? -7.110 -6.242 -3.889 1.00 92.56 220 LEU A N 1
ATOM 1696 C CA . LEU A 1 220 ? -5.831 -5.512 -3.967 1.00 92.56 220 LEU A CA 1
ATOM 1697 C C . LEU A 1 220 ? -5.936 -4.131 -4.631 1.00 92.56 220 LEU A C 1
ATOM 1699 O O . LEU A 1 220 ? -5.008 -3.663 -5.304 1.00 92.56 220 LEU A O 1
ATOM 1703 N N . PHE A 1 221 ? -7.070 -3.471 -4.409 1.00 92.12 221 PHE A N 1
ATOM 1704 C CA . PHE A 1 221 ? -7.334 -2.077 -4.751 1.00 92.12 221 PHE A CA 1
ATOM 1705 C C . PHE A 1 221 ? -8.133 -1.419 -3.621 1.00 92.12 221 PHE A C 1
ATOM 1707 O O . PHE A 1 221 ? -8.897 -2.112 -2.955 1.00 92.12 221 PHE A O 1
ATOM 1714 N N . PRO A 1 222 ? -7.989 -0.098 -3.394 1.00 93.88 222 PRO A N 1
ATOM 1715 C CA . PRO A 1 222 ? -8.830 0.605 -2.434 1.00 93.88 222 PRO A CA 1
ATOM 1716 C C . PRO A 1 222 ? -10.309 0.463 -2.785 1.00 93.88 222 PRO A C 1
ATOM 1718 O O . PRO A 1 222 ? -10.728 0.840 -3.882 1.00 93.88 222 PRO A O 1
ATOM 1721 N N . GLN A 1 223 ? -11.085 -0.036 -1.835 1.00 94.12 223 GLN A N 1
ATOM 1722 C CA . GLN A 1 223 ? -12.530 -0.158 -1.917 1.00 94.12 223 GLN A CA 1
ATOM 1723 C C . GLN A 1 223 ? -13.143 0.928 -1.032 1.00 94.12 223 GLN A C 1
ATOM 1725 O O . GLN A 1 223 ? -12.725 1.107 0.112 1.00 94.12 223 GLN A O 1
ATOM 1730 N N . ARG A 1 224 ? -14.080 1.706 -1.579 1.00 94.75 224 ARG A N 1
ATOM 1731 C CA . ARG A 1 224 ? -14.620 2.893 -0.902 1.00 94.75 224 ARG A CA 1
ATOM 1732 C C . ARG A 1 224 ? -15.887 2.568 -0.136 1.00 94.75 224 ARG A C 1
ATOM 1734 O O . ARG A 1 224 ? -16.729 1.859 -0.679 1.00 94.75 224 ARG A O 1
ATOM 1741 N N . ASN A 1 225 ? -16.045 3.155 1.050 1.00 95.19 225 ASN A N 1
ATOM 1742 C CA . ASN A 1 225 ? -17.280 3.080 1.839 1.00 95.19 225 ASN A CA 1
ATOM 1743 C C . ASN A 1 225 ? -17.757 1.636 2.098 1.00 95.19 225 ASN A C 1
ATOM 1745 O O . ASN A 1 225 ? -18.954 1.359 2.054 1.00 95.19 225 ASN A O 1
ATOM 1749 N N . THR A 1 226 ? -16.832 0.699 2.306 1.00 95.06 226 THR A N 1
ATOM 1750 C CA . THR A 1 226 ? -17.137 -0.739 2.390 1.00 95.06 226 THR A CA 1
ATOM 1751 C C . THR A 1 226 ? -17.556 -1.197 3.778 1.00 95.06 226 THR A C 1
ATOM 1753 O O . THR A 1 226 ? -18.164 -2.257 3.904 1.00 95.06 226 THR A O 1
ATOM 1756 N N . ILE A 1 227 ? -17.237 -0.423 4.817 1.00 97.00 227 ILE A N 1
ATOM 1757 C CA . ILE A 1 227 ? -17.510 -0.792 6.207 1.00 97.00 227 ILE A CA 1
ATOM 1758 C C . ILE A 1 227 ? -18.309 0.326 6.869 1.00 97.00 227 ILE A C 1
ATOM 1760 O O . ILE A 1 227 ? -17.811 1.443 7.018 1.00 97.00 227 ILE A O 1
ATOM 1764 N N . ASP A 1 228 ? -19.534 0.012 7.291 1.00 96.50 228 ASP A N 1
ATOM 1765 C CA . ASP A 1 228 ? -20.340 0.891 8.135 1.00 96.50 228 ASP A CA 1
ATOM 1766 C C . ASP A 1 228 ? -20.049 0.618 9.611 1.00 96.50 228 ASP A C 1
ATOM 1768 O O . ASP A 1 228 ? -20.221 -0.498 10.106 1.00 96.50 228 ASP A O 1
ATOM 1772 N N . THR A 1 229 ? -19.582 1.649 10.312 1.00 96.81 229 THR A N 1
ATOM 1773 C CA . THR A 1 229 ? -19.256 1.564 11.739 1.00 96.81 229 THR A CA 1
ATOM 1774 C C . THR A 1 229 ? -20.477 1.766 12.632 1.00 96.81 229 THR A C 1
ATOM 1776 O O . THR A 1 229 ? -20.397 1.503 13.829 1.00 96.81 229 THR A O 1
ATOM 1779 N N . LEU A 1 230 ? -21.594 2.256 12.075 1.00 96.38 230 LEU A N 1
ATOM 1780 C CA . LEU A 1 230 ? -22.793 2.714 12.788 1.00 96.38 230 LEU A CA 1
ATOM 1781 C C . LEU A 1 230 ? -22.529 3.865 13.777 1.00 96.38 230 LEU A C 1
ATOM 1783 O O . LEU A 1 230 ? -23.406 4.249 14.554 1.00 96.38 230 LEU A O 1
ATOM 1787 N N . VAL A 1 231 ? -21.325 4.445 13.763 1.00 97.75 231 VAL A N 1
ATOM 1788 C CA . VAL A 1 231 ? -20.966 5.579 14.611 1.00 97.75 231 VAL A CA 1
ATOM 1789 C C . VAL A 1 231 ? -21.427 6.857 13.931 1.00 97.75 231 VAL A C 1
ATOM 1791 O O . VAL A 1 231 ? -20.919 7.232 12.876 1.00 97.75 231 VAL A O 1
ATOM 1794 N N . THR A 1 232 ? -22.358 7.575 14.554 1.00 98.19 232 THR A N 1
ATOM 1795 C CA . THR A 1 232 ? -22.719 8.921 14.094 1.00 98.19 232 THR A CA 1
ATOM 1796 C C . THR A 1 232 ? -21.618 9.926 14.455 1.00 98.19 232 THR A C 1
ATOM 1798 O O . THR A 1 232 ? -20.963 9.775 15.494 1.00 98.19 232 THR A O 1
ATOM 1801 N N . PRO A 1 233 ? -21.432 11.010 13.679 1.00 97.44 233 PRO A N 1
ATOM 1802 C CA . PRO A 1 233 ? -20.498 12.076 14.042 1.00 97.44 233 PRO A CA 1
ATOM 1803 C C . PRO A 1 233 ? -20.755 12.645 15.446 1.00 97.44 233 PRO A C 1
ATOM 1805 O O . PRO A 1 233 ? -19.818 12.892 16.201 1.00 97.44 233 PRO A O 1
ATOM 1808 N N . SER A 1 234 ? -22.022 12.783 15.843 1.00 96.12 234 SER A N 1
ATOM 1809 C CA . SER A 1 234 ? -22.406 13.244 17.182 1.00 96.12 234 SER A CA 1
ATOM 1810 C C . SER A 1 234 ? -21.948 12.284 18.284 1.00 96.12 234 SER A C 1
ATOM 1812 O O . SER A 1 234 ? -21.411 12.729 19.300 1.00 96.12 234 SER A O 1
ATOM 1814 N N . ALA A 1 235 ? -22.112 10.971 18.079 1.00 97.06 235 ALA A N 1
ATOM 1815 C CA . ALA A 1 235 ? -21.649 9.955 19.021 1.00 97.06 235 ALA A CA 1
ATOM 1816 C C . ALA A 1 235 ? -20.117 9.938 19.124 1.00 97.06 235 ALA A C 1
ATOM 1818 O O . ALA A 1 235 ? -19.580 9.904 20.233 1.00 97.06 235 ALA A O 1
ATOM 1819 N N . LEU A 1 236 ? -19.413 10.044 17.991 1.00 97.50 236 LEU A N 1
ATOM 1820 C CA . LEU A 1 236 ? -17.953 10.142 17.971 1.00 97.50 236 LEU A CA 1
ATOM 1821 C C . LEU A 1 236 ? -17.465 11.388 18.719 1.00 97.50 236 LEU A C 1
ATOM 1823 O O . LEU A 1 236 ? -16.559 11.292 19.545 1.00 97.50 236 LEU A O 1
ATOM 1827 N N . LYS A 1 237 ? -18.086 12.550 18.489 1.00 96.00 237 LYS A N 1
ATOM 1828 C CA . LYS A 1 237 ? -17.752 13.784 19.212 1.00 96.00 237 LYS A CA 1
ATOM 1829 C C . LYS A 1 237 ? -17.910 13.602 20.722 1.00 96.00 237 LYS A C 1
ATOM 1831 O O . LYS A 1 237 ? -16.997 13.941 21.470 1.00 96.00 237 LYS A O 1
ATOM 1836 N N . GLY A 1 238 ? -19.027 13.015 21.159 1.00 95.38 238 GLY A N 1
ATOM 1837 C CA . GLY A 1 238 ? -19.275 12.710 22.571 1.00 95.38 238 GLY A CA 1
ATOM 1838 C C . GLY A 1 238 ? -18.233 11.760 23.172 1.00 95.38 238 GLY A C 1
ATOM 1839 O O . GLY A 1 238 ? -17.734 12.013 24.269 1.00 95.38 238 GLY A O 1
ATOM 1840 N N . TYR A 1 239 ? -17.847 10.712 22.435 1.00 95.31 239 TYR A N 1
ATOM 1841 C CA . TYR A 1 239 ? -16.768 9.802 22.828 1.00 95.31 239 TYR A CA 1
ATOM 1842 C C . TYR A 1 239 ? -15.437 10.545 23.011 1.00 95.31 239 TYR A C 1
ATOM 1844 O O . TYR A 1 239 ? -14.797 10.421 24.053 1.00 95.31 239 TYR A O 1
ATOM 1852 N N . LEU A 1 240 ? -15.043 11.371 22.040 1.00 95.62 240 LEU A N 1
ATOM 1853 C CA . LEU A 1 240 ? -13.782 12.115 22.088 1.00 95.62 240 LEU A CA 1
ATOM 1854 C C . LEU A 1 240 ? -13.743 13.143 23.226 1.00 95.62 240 LEU A C 1
ATOM 1856 O O . LEU A 1 240 ? -12.692 13.333 23.836 1.00 95.62 240 LEU A O 1
ATOM 1860 N N . THR A 1 241 ? -14.872 13.781 23.544 1.00 93.69 241 THR A N 1
ATOM 1861 C CA . THR A 1 241 ? -14.977 14.664 24.714 1.00 93.69 241 THR A CA 1
ATOM 1862 C C . THR A 1 241 ? -14.804 13.885 26.018 1.00 93.69 241 THR A C 1
ATOM 1864 O O . THR A 1 241 ? -14.052 14.320 26.890 1.00 93.69 241 THR A O 1
ATOM 1867 N N . LYS A 1 242 ? -15.431 12.706 26.143 1.00 92.44 242 LYS A N 1
ATOM 1868 C CA . LYS A 1 242 ? -15.294 11.838 27.324 1.00 92.44 242 LYS A CA 1
ATOM 1869 C C . LYS A 1 242 ? -13.861 11.328 27.514 1.00 92.44 242 LYS A C 1
ATOM 1871 O O . LYS A 1 242 ? -13.380 11.262 28.637 1.00 92.44 242 LYS A O 1
ATOM 1876 N N . GLU A 1 243 ? -13.175 11.009 26.422 1.00 90.38 243 GLU A N 1
ATOM 1877 C CA . GLU A 1 243 ? -11.774 10.564 26.421 1.00 90.38 243 GLU A CA 1
ATOM 1878 C C . GLU A 1 243 ? -10.763 11.716 26.573 1.00 90.38 243 GLU A C 1
ATOM 1880 O O . GLU A 1 243 ? -9.561 11.505 26.405 1.00 90.38 243 GLU A O 1
ATOM 1885 N N . HIS A 1 244 ? -11.230 12.940 26.854 1.00 86.94 244 HIS A N 1
ATOM 1886 C CA . HIS A 1 244 ? -10.418 14.158 26.953 1.00 86.94 244 HIS A CA 1
ATOM 1887 C C . HIS A 1 244 ? -9.581 14.468 25.698 1.00 86.94 244 HIS A C 1
ATOM 1889 O O . HIS A 1 244 ? -8.617 15.232 25.756 1.00 86.94 244 HIS A O 1
ATOM 1895 N N . ALA A 1 245 ? -9.962 13.906 24.549 1.00 83.31 245 ALA A N 1
ATOM 1896 C CA . ALA A 1 245 ? -9.329 14.164 23.260 1.00 83.31 245 ALA A CA 1
ATOM 1897 C C . ALA A 1 245 ? -9.833 15.466 22.616 1.00 83.31 245 ALA A C 1
ATOM 1899 O O . ALA A 1 245 ? -9.143 16.051 21.786 1.00 83.31 245 ALA A O 1
ATOM 1900 N N . LEU A 1 246 ? -11.023 15.925 23.017 1.00 84.81 246 LEU A N 1
ATOM 1901 C CA . LEU A 1 246 ? -11.585 17.232 22.684 1.00 84.81 246 LEU A CA 1
ATOM 1902 C C . LEU A 1 246 ? -12.004 17.945 23.969 1.00 84.81 246 LEU A C 1
ATOM 1904 O O . LEU A 1 246 ? -12.690 17.363 24.811 1.00 84.81 246 LEU A O 1
ATOM 1908 N N . ARG A 1 247 ? -11.636 19.222 24.114 1.00 82.69 247 ARG A N 1
ATOM 1909 C CA . ARG A 1 247 ? -12.160 20.058 25.205 1.00 82.69 247 ARG A CA 1
ATOM 1910 C C . ARG A 1 247 ? -13.632 20.385 24.948 1.00 82.69 247 ARG A C 1
ATOM 1912 O O . ARG A 1 247 ? -14.077 20.431 23.799 1.00 82.69 247 ARG A O 1
ATOM 1919 N N . ASN A 1 248 ? -14.377 20.678 26.014 1.00 72.19 248 ASN A N 1
ATOM 1920 C CA . ASN A 1 248 ? -15.725 21.228 25.883 1.00 72.19 248 ASN A CA 1
ATOM 1921 C C . ASN A 1 248 ? -15.660 22.498 25.015 1.00 72.19 248 ASN A C 1
ATOM 1923 O O . ASN A 1 248 ? -14.860 23.390 25.289 1.00 72.19 248 ASN A O 1
ATOM 1927 N N . ASN A 1 249 ? -16.477 22.548 23.960 1.00 78.38 249 ASN A N 1
ATOM 1928 C CA . ASN A 1 249 ? -16.533 23.616 22.949 1.00 78.38 249 ASN A CA 1
ATOM 1929 C C . ASN A 1 249 ? -15.339 23.728 21.977 1.00 78.38 249 ASN A C 1
ATOM 1931 O O . ASN A 1 249 ? -15.277 24.705 21.228 1.00 78.38 249 ASN A O 1
ATOM 1935 N N . ASP A 1 250 ? -14.440 22.737 21.900 1.00 86.31 250 ASP A N 1
ATOM 1936 C CA . ASP A 1 250 ? -13.378 22.708 20.880 1.00 86.31 250 ASP A CA 1
ATOM 1937 C C . ASP A 1 250 ? -13.937 22.396 19.479 1.00 86.31 250 ASP A C 1
ATOM 1939 O O . ASP A 1 250 ? -13.912 21.273 18.968 1.00 86.31 250 ASP A O 1
ATOM 1943 N N . THR A 1 251 ? -14.509 23.429 18.870 1.00 87.81 251 THR A N 1
ATOM 1944 C CA . THR A 1 251 ? -15.198 23.340 17.582 1.00 87.81 251 THR A CA 1
ATOM 1945 C C . THR A 1 251 ? -14.205 23.288 16.423 1.00 87.81 251 THR A C 1
ATOM 1947 O O . THR A 1 251 ? -14.462 22.615 15.429 1.00 87.81 251 THR A O 1
ATOM 1950 N N . THR A 1 252 ? -13.044 23.931 16.555 1.00 90.62 252 THR A N 1
ATOM 1951 C CA . THR A 1 252 ? -12.026 23.984 15.497 1.00 90.62 252 THR A CA 1
ATOM 1952 C C . THR A 1 252 ? -11.367 22.626 15.279 1.00 90.62 252 THR A C 1
ATOM 1954 O O . THR A 1 252 ? -11.299 22.156 14.138 1.00 90.62 252 THR A O 1
ATOM 1957 N N . THR A 1 253 ? -10.932 21.960 16.355 1.00 89.00 253 THR A N 1
ATOM 1958 C CA . THR A 1 253 ? -10.346 20.615 16.257 1.00 89.00 253 THR A CA 1
ATOM 1959 C C . THR A 1 253 ? -11.384 19.621 15.748 1.00 89.00 253 THR A C 1
ATOM 1961 O O . THR A 1 253 ? -11.091 18.837 14.844 1.00 89.00 253 THR A O 1
ATOM 1964 N N . TRP A 1 254 ? -12.624 19.703 16.250 1.00 94.62 254 TRP A N 1
ATOM 1965 C CA . TRP A 1 254 ? -13.720 18.863 15.768 1.00 94.62 254 TRP A CA 1
ATOM 1966 C C . TRP A 1 254 ? -13.991 19.053 14.275 1.00 94.62 254 TRP A C 1
ATOM 1968 O O . TRP A 1 254 ? -14.040 18.068 13.551 1.00 94.62 254 TRP A O 1
ATOM 1978 N N . ASN A 1 255 ? -14.131 20.289 13.793 1.00 94.31 255 ASN A N 1
ATOM 1979 C CA . ASN A 1 255 ? -14.414 20.553 12.380 1.00 94.31 255 ASN A CA 1
ATOM 1980 C C . ASN A 1 255 ? -13.281 20.052 11.477 1.00 94.31 255 ASN A C 1
ATOM 1982 O O . ASN A 1 255 ? -13.536 19.463 10.429 1.00 94.31 255 ASN A O 1
ATOM 1986 N N . THR A 1 256 ? -12.029 20.236 11.906 1.00 92.19 256 THR A N 1
ATOM 1987 C CA . THR A 1 256 ? -10.855 19.729 11.183 1.00 92.19 256 THR A CA 1
ATOM 1988 C C . THR A 1 256 ? -10.885 18.206 11.084 1.00 92.19 256 THR A C 1
ATOM 1990 O O . THR A 1 256 ? -10.689 17.658 10.003 1.00 92.19 256 THR A O 1
ATOM 1993 N N . LEU A 1 257 ? -11.170 17.518 12.191 1.00 93.75 257 LEU A N 1
ATOM 1994 C CA . LEU A 1 257 ? -11.293 16.063 12.231 1.00 93.75 257 LEU A CA 1
ATOM 1995 C C . LEU A 1 257 ? -12.479 15.572 11.387 1.00 93.75 257 LEU A C 1
ATOM 1997 O O . LEU A 1 257 ? -12.327 14.668 10.573 1.00 93.75 257 LEU A O 1
ATOM 2001 N N . HIS A 1 258 ? -13.643 16.202 11.544 1.00 95.50 258 HIS A N 1
ATOM 2002 C CA . HIS A 1 258 ? -14.883 15.862 10.854 1.00 95.50 258 HIS A CA 1
ATOM 2003 C C . HIS A 1 258 ? -14.737 15.954 9.335 1.00 95.50 258 HIS A C 1
ATOM 2005 O O . HIS A 1 258 ? -15.145 15.043 8.626 1.00 95.50 258 HIS A O 1
ATOM 2011 N N . ASN A 1 259 ? -14.088 17.006 8.832 1.00 94.25 259 ASN A N 1
ATOM 2012 C CA . ASN A 1 259 ? -13.838 17.178 7.398 1.00 94.25 259 ASN A CA 1
ATOM 2013 C C . ASN A 1 259 ? -12.910 16.107 6.812 1.00 94.25 259 ASN A C 1
ATOM 2015 O O . ASN A 1 259 ? -12.870 15.929 5.597 1.00 94.25 259 ASN A O 1
ATOM 2019 N N . LYS A 1 260 ? -12.150 15.406 7.659 1.00 93.75 260 LYS A N 1
ATOM 2020 C CA . LYS A 1 260 ? -11.297 14.294 7.240 1.00 93.75 260 LYS A CA 1
ATOM 2021 C C . LYS A 1 260 ? -12.031 12.964 7.255 1.00 93.75 260 LYS A C 1
ATOM 2023 O O . LYS A 1 260 ? -11.556 12.049 6.592 1.00 93.75 260 LYS A O 1
ATOM 2028 N N . LEU A 1 261 ? -13.128 12.832 7.994 1.00 96.56 261 LEU A N 1
ATOM 2029 C CA . LEU A 1 261 ? -13.874 11.583 8.081 1.00 96.56 261 LEU A CA 1
ATOM 2030 C C . LEU A 1 261 ? -14.607 11.290 6.776 1.00 96.56 261 LEU A C 1
ATOM 2032 O O . LEU A 1 261 ? -15.159 12.178 6.127 1.00 96.56 261 LEU A O 1
ATOM 2036 N N . THR A 1 262 ? -14.663 10.013 6.435 1.00 95.50 262 THR A N 1
ATOM 2037 C CA . THR A 1 262 ? -15.558 9.512 5.403 1.00 95.50 262 THR A CA 1
ATOM 2038 C C . THR A 1 262 ? -16.938 9.320 6.027 1.00 95.50 262 THR A C 1
ATOM 2040 O O . THR A 1 262 ? -17.122 8.463 6.888 1.00 95.50 262 THR A O 1
ATOM 2043 N N . ILE A 1 263 ? -17.909 10.148 5.637 1.00 95.69 263 ILE A N 1
ATOM 2044 C CA . ILE A 1 263 ? -19.266 10.132 6.198 1.00 95.69 263 ILE A CA 1
ATOM 2045 C C . ILE A 1 263 ? -20.270 9.898 5.074 1.00 95.69 263 ILE A C 1
ATOM 2047 O O . ILE A 1 263 ? -20.297 10.642 4.094 1.00 95.69 263 ILE A O 1
ATOM 2051 N N . ALA A 1 264 ? -21.129 8.896 5.240 1.00 93.25 264 ALA A N 1
ATOM 2052 C CA . ALA A 1 264 ? -22.316 8.706 4.415 1.00 93.25 264 ALA A CA 1
ATOM 2053 C C . ALA A 1 264 ? -23.425 8.057 5.250 1.00 93.25 264 ALA A C 1
ATOM 2055 O O . ALA A 1 264 ? -23.153 7.418 6.262 1.00 93.25 264 ALA A O 1
ATOM 2056 N N . ASN A 1 265 ? -24.684 8.253 4.850 1.00 90.62 265 ASN A N 1
ATOM 2057 C CA . ASN A 1 265 ? -25.853 7.749 5.586 1.00 90.62 265 ASN A CA 1
ATOM 2058 C C . ASN A 1 265 ? -25.852 8.140 7.079 1.00 90.62 265 ASN A C 1
ATOM 2060 O O . ASN A 1 265 ? -26.291 7.375 7.928 1.00 90.62 265 ASN A O 1
ATOM 2064 N N . SER A 1 266 ? -25.335 9.331 7.404 1.00 94.75 266 SER A N 1
ATOM 2065 C CA . SER A 1 266 ? -25.182 9.841 8.780 1.00 94.75 266 SER A CA 1
ATOM 2066 C C . SER A 1 266 ? -24.236 9.040 9.688 1.00 94.75 266 SER A C 1
ATOM 2068 O O . SER A 1 266 ? -24.169 9.321 10.887 1.00 94.75 266 SER A O 1
ATOM 2070 N N . HIS A 1 267 ? -23.470 8.097 9.138 1.00 97.44 267 HIS A N 1
ATOM 2071 C CA . HIS A 1 267 ? -22.477 7.302 9.854 1.00 97.44 267 HIS A CA 1
ATOM 2072 C C . HIS A 1 267 ? -21.067 7.588 9.337 1.00 97.44 267 HIS A C 1
ATOM 2074 O O . HIS A 1 267 ? -20.864 7.973 8.183 1.00 97.44 267 HIS A O 1
ATOM 2080 N N . VAL A 1 268 ? -20.077 7.373 10.198 1.00 97.94 268 VAL A N 1
ATOM 2081 C CA . VAL A 1 268 ? -18.681 7.259 9.785 1.00 97.94 268 VAL A CA 1
ATOM 2082 C C . VAL A 1 268 ? -18.514 5.919 9.074 1.00 97.94 268 VAL A C 1
ATOM 2084 O O . VAL A 1 268 ? -18.753 4.861 9.660 1.00 97.94 268 VAL A O 1
ATOM 2087 N N . LEU A 1 269 ? -18.098 5.961 7.815 1.00 97.75 269 LEU A N 1
ATOM 2088 C CA . LEU A 1 269 ? -17.752 4.781 7.034 1.00 97.75 269 LEU A CA 1
ATOM 2089 C C . LEU A 1 269 ? -16.236 4.621 6.966 1.00 97.75 269 LEU A C 1
ATOM 2091 O O . LEU A 1 269 ? -15.482 5.566 7.199 1.00 97.75 269 LEU A O 1
ATOM 2095 N N . CYS A 1 270 ? -15.786 3.419 6.625 1.00 98.00 270 CYS A N 1
ATOM 2096 C CA . CYS A 1 270 ? -14.388 3.169 6.313 1.00 98.00 270 CYS A CA 1
ATOM 2097 C C . CYS A 1 270 ? -14.208 2.652 4.889 1.00 98.00 270 CYS A C 1
ATOM 2099 O O . CYS A 1 270 ? -15.012 1.871 4.374 1.00 98.00 270 CYS A O 1
ATOM 2101 N N . ASP A 1 271 ? -13.096 3.065 4.292 1.00 97.19 271 ASP A N 1
ATOM 2102 C CA . ASP A 1 271 ? -12.538 2.430 3.110 1.00 97.19 271 ASP A CA 1
ATOM 2103 C C . ASP A 1 271 ? -11.713 1.209 3.527 1.00 97.19 271 ASP A C 1
ATOM 2105 O O . ASP A 1 271 ? -11.178 1.157 4.642 1.00 97.19 271 ASP A O 1
ATOM 2109 N N . SER A 1 272 ? -11.543 0.256 2.613 1.00 96.81 272 SER A N 1
ATOM 2110 C CA . SER A 1 272 ? -10.761 -0.956 2.853 1.00 96.81 272 SER A CA 1
ATOM 2111 C C . SER A 1 272 ? -9.773 -1.289 1.731 1.00 96.81 272 SER A C 1
ATOM 2113 O O . SER A 1 272 ? -9.902 -0.845 0.589 1.00 96.81 272 SER A O 1
ATOM 2115 N N . TYR A 1 273 ? -8.759 -2.088 2.061 1.00 96.88 273 TYR A N 1
ATOM 2116 C CA . TYR A 1 273 ? -7.825 -2.712 1.123 1.00 96.88 273 TYR A CA 1
ATOM 2117 C C . TYR A 1 273 ? -7.430 -4.093 1.665 1.00 96.88 273 TYR A C 1
ATOM 2119 O O . TYR A 1 273 ? -6.907 -4.184 2.772 1.00 96.88 273 TYR A O 1
ATOM 2127 N N . GLY A 1 274 ? -7.655 -5.158 0.899 1.00 95.62 274 GLY A N 1
ATOM 2128 C CA . GLY A 1 274 ? -7.555 -6.554 1.344 1.00 95.62 274 GLY A CA 1
ATOM 2129 C C . GLY A 1 274 ? -8.886 -7.302 1.206 1.00 95.62 274 GLY A C 1
ATOM 2130 O O . GLY A 1 274 ? -9.856 -6.755 0.675 1.00 95.62 274 GLY A O 1
ATOM 2131 N N . SER A 1 275 ? -8.924 -8.561 1.652 1.00 94.56 275 SER A N 1
ATOM 2132 C CA . SER A 1 275 ? -10.149 -9.371 1.596 1.00 94.56 275 SER A CA 1
ATOM 2133 C C . SER A 1 275 ? -11.149 -8.947 2.675 1.00 94.56 275 SER A C 1
ATOM 2135 O O . SER A 1 275 ? -10.817 -8.921 3.861 1.00 94.56 275 SER A O 1
ATOM 2137 N N . LEU A 1 276 ? -12.385 -8.644 2.263 1.00 95.56 276 LEU A N 1
ATOM 2138 C CA . LEU A 1 276 ? -13.493 -8.349 3.177 1.00 95.56 276 LEU A CA 1
ATOM 2139 C C . LEU A 1 276 ? -14.026 -9.601 3.886 1.00 95.56 276 LEU A C 1
ATOM 2141 O O . LEU A 1 276 ? -14.722 -9.452 4.886 1.00 95.56 276 LEU A O 1
ATOM 2145 N N . ASP A 1 277 ? -13.656 -10.806 3.440 1.00 95.00 277 ASP A N 1
ATOM 2146 C CA . ASP A 1 277 ? -14.043 -12.063 4.096 1.00 95.00 277 ASP A CA 1
ATOM 2147 C C . ASP A 1 277 ? -13.557 -12.108 5.549 1.00 95.00 277 ASP A C 1
ATOM 2149 O O . ASP A 1 277 ? -14.209 -12.679 6.413 1.00 95.00 277 ASP A O 1
ATOM 2153 N N . LEU A 1 278 ? -12.468 -11.402 5.873 1.00 96.69 278 LEU A N 1
ATOM 2154 C CA . LEU A 1 278 ? -12.001 -11.261 7.253 1.00 96.69 278 LEU A CA 1
ATOM 2155 C C . LEU A 1 278 ? -13.054 -10.652 8.192 1.00 96.69 278 LEU A C 1
ATOM 2157 O O . LEU A 1 278 ? -13.034 -10.928 9.388 1.00 96.69 278 LEU A O 1
ATOM 2161 N N . LEU A 1 279 ? -14.002 -9.867 7.672 1.00 96.50 279 LEU A N 1
ATOM 2162 C CA . LEU A 1 279 ? -15.086 -9.276 8.460 1.00 96.50 279 LEU A CA 1
ATOM 2163 C C . LEU A 1 279 ? -16.212 -10.263 8.794 1.00 96.50 279 LEU A C 1
ATOM 2165 O O . LEU A 1 279 ? -17.069 -9.931 9.611 1.00 96.50 279 LEU A O 1
ATOM 2169 N N . THR A 1 280 ? -16.234 -11.460 8.196 1.00 96.25 280 THR A N 1
ATOM 2170 C CA . THR A 1 280 ? -17.220 -12.501 8.535 1.00 96.25 280 THR A CA 1
ATOM 2171 C C . THR A 1 280 ? -16.814 -13.315 9.762 1.00 96.25 280 THR A C 1
ATOM 2173 O O . THR A 1 280 ? -17.618 -14.081 10.290 1.00 96.25 280 THR A O 1
ATOM 2176 N N . HIS A 1 281 ? -15.569 -13.168 10.218 1.00 97.06 281 HIS A N 1
ATOM 2177 C CA . HIS A 1 281 ? -15.048 -13.814 11.417 1.00 97.06 281 HIS A CA 1
ATOM 2178 C C . HIS A 1 281 ? -15.399 -13.027 12.685 1.00 97.06 281 HIS A C 1
ATOM 2180 O O . HIS A 1 281 ? -15.827 -11.873 12.644 1.00 97.06 281 HIS A O 1
ATOM 2186 N N . ARG A 1 282 ? -15.178 -13.643 13.853 1.00 98.06 282 ARG A N 1
ATOM 2187 C CA . ARG A 1 282 ? -15.275 -12.938 15.136 1.00 98.06 282 ARG A CA 1
ATOM 2188 C C . ARG A 1 282 ? -14.190 -11.862 15.205 1.00 98.06 282 ARG A C 1
ATOM 2190 O O . ARG A 1 282 ? -13.007 -12.183 15.236 1.00 98.06 282 ARG A O 1
ATOM 2197 N N . LEU A 1 283 ? -14.597 -10.601 15.271 1.00 98.62 283 LEU A N 1
ATOM 2198 C CA . LEU A 1 283 ? -13.691 -9.456 15.350 1.00 98.62 283 LEU A CA 1
ATOM 2199 C C . LEU A 1 283 ? -13.463 -9.058 16.809 1.00 98.62 283 LEU A C 1
ATOM 2201 O O . LEU A 1 283 ? -14.425 -8.928 17.569 1.00 98.62 283 LEU A O 1
ATOM 2205 N N . LEU A 1 284 ? -12.206 -8.850 17.203 1.00 98.69 284 LEU A N 1
ATOM 2206 C CA . LEU A 1 284 ? -11.858 -8.414 18.556 1.00 98.69 284 LEU A CA 1
ATOM 2207 C C . LEU A 1 284 ? -10.928 -7.198 18.516 1.00 98.69 284 LEU A C 1
ATOM 2209 O O . LEU A 1 284 ? -9.878 -7.254 17.870 1.00 98.69 284 LEU A O 1
ATOM 2213 N N . PRO A 1 285 ? -11.277 -6.100 19.210 1.00 98.50 285 PRO A N 1
ATOM 2214 C CA . PRO A 1 285 ? -10.454 -4.905 19.201 1.00 98.50 285 PRO A CA 1
ATOM 2215 C C . PRO A 1 285 ? -9.226 -5.106 20.095 1.00 98.50 285 PRO A C 1
ATOM 2217 O O . PRO A 1 285 ? -9.339 -5.582 21.227 1.00 98.50 285 PRO A O 1
ATOM 2220 N N . VAL A 1 286 ? -8.062 -4.687 19.605 1.00 98.50 286 VAL A N 1
ATOM 2221 C CA . VAL A 1 286 ? -6.810 -4.620 20.367 1.00 98.50 286 VAL A CA 1
ATOM 2222 C C . VAL A 1 286 ? -6.442 -3.153 20.545 1.00 98.50 286 VAL A C 1
ATOM 2224 O O . VAL A 1 286 ? -5.925 -2.511 19.626 1.00 98.50 286 VAL A O 1
ATOM 2227 N N . VAL A 1 287 ? -6.740 -2.637 21.738 1.00 97.25 287 VAL A N 1
ATOM 2228 C CA . VAL A 1 287 ? -6.401 -1.283 22.190 1.00 97.25 287 VAL A CA 1
ATOM 2229 C C . VAL A 1 287 ? -5.664 -1.405 23.520 1.00 97.25 287 VAL A C 1
ATOM 2231 O O . VAL A 1 287 ? -6.180 -2.010 24.463 1.00 97.25 287 VAL A O 1
ATOM 2234 N N . CYS A 1 288 ? -4.458 -0.847 23.611 1.00 96.19 288 CYS A N 1
ATOM 2235 C CA . CYS A 1 288 ? -3.656 -0.908 24.835 1.00 96.19 288 CYS A CA 1
ATOM 2236 C C . CYS A 1 288 ? -3.693 0.435 25.564 1.00 96.19 288 CYS A C 1
ATOM 2238 O O . CYS A 1 288 ? -3.075 1.417 25.144 1.00 96.19 288 CYS A O 1
ATOM 2240 N N . HIS A 1 289 ? -4.384 0.475 26.704 1.00 92.75 289 HIS A N 1
ATOM 2241 C CA . HIS A 1 289 ? -4.425 1.661 27.557 1.00 92.75 289 HIS A CA 1
ATOM 2242 C C . HIS A 1 289 ? -3.216 1.719 28.484 1.00 92.75 289 HIS A C 1
ATOM 2244 O O . HIS A 1 289 ? -2.784 0.715 29.046 1.00 92.75 289 HIS A O 1
ATOM 2250 N N . ARG A 1 290 ? -2.702 2.929 28.730 1.00 90.00 290 ARG A N 1
ATOM 2251 C CA . ARG A 1 290 ? -1.561 3.150 29.638 1.00 90.00 290 ARG A CA 1
ATOM 2252 C C . ARG A 1 290 ? -1.813 2.618 31.056 1.00 90.00 290 ARG A C 1
ATOM 2254 O O . ARG A 1 290 ? -0.870 2.175 31.704 1.00 90.00 290 ARG A O 1
ATOM 2261 N N . LEU A 1 291 ? -3.063 2.670 31.521 1.00 90.31 291 LEU A N 1
ATOM 2262 C CA . LEU A 1 291 ? -3.479 2.178 32.839 1.00 90.31 291 LEU A CA 1
ATOM 2263 C C . LEU A 1 291 ? -3.416 0.648 32.947 1.00 90.31 291 LEU A C 1
ATOM 2265 O O . LEU A 1 291 ? -3.164 0.128 34.027 1.00 90.31 291 LEU A O 1
ATOM 2269 N N . ASP A 1 292 ? -3.572 -0.059 31.827 1.00 92.25 292 ASP A N 1
ATOM 2270 C CA . ASP A 1 292 ? -3.587 -1.522 31.772 1.00 92.25 292 ASP A CA 1
ATOM 2271 C C . ASP A 1 292 ? -2.182 -2.119 31.585 1.00 92.25 292 ASP A C 1
ATOM 2273 O O . ASP A 1 292 ? -2.035 -3.332 31.472 1.00 92.25 292 ASP A O 1
ATOM 2277 N N . LYS A 1 293 ? -1.123 -1.293 31.603 1.00 94.25 293 LYS A N 1
ATOM 2278 C CA . LYS A 1 293 ? 0.271 -1.746 31.452 1.00 94.25 293 LYS A CA 1
ATOM 2279 C C . LYS A 1 293 ? 0.650 -2.916 32.385 1.00 94.25 293 LYS A C 1
ATOM 2281 O O . LYS A 1 293 ? 1.321 -3.824 31.898 1.00 94.25 293 LYS A O 1
ATOM 2286 N N . PRO A 1 294 ? 0.234 -2.959 33.669 1.00 96.81 294 PRO A N 1
ATOM 2287 C CA . PRO A 1 294 ? 0.515 -4.107 34.539 1.00 96.81 294 PRO A CA 1
ATOM 2288 C C . PRO A 1 294 ? -0.142 -5.418 34.079 1.00 96.81 294 PRO A C 1
ATOM 2290 O O . PRO A 1 294 ? 0.346 -6.492 34.409 1.00 96.81 294 PRO A O 1
ATOM 2293 N N . LEU A 1 295 ? -1.229 -5.335 33.307 1.00 97.12 295 LEU A N 1
ATOM 2294 C CA . LEU A 1 295 ? -2.000 -6.471 32.799 1.00 97.12 295 LEU A CA 1
ATOM 2295 C C . LEU A 1 295 ? -1.650 -6.819 31.343 1.00 97.12 295 LEU A C 1
ATOM 2297 O O . LEU A 1 295 ? -2.312 -7.659 30.737 1.00 97.12 295 LEU A O 1
ATOM 2301 N N . PHE A 1 296 ? -0.614 -6.204 30.764 1.00 97.94 296 PHE A N 1
ATOM 2302 C CA . PHE A 1 296 ? -0.273 -6.389 29.352 1.00 97.94 296 PHE A CA 1
ATOM 2303 C C . PHE A 1 296 ? -0.038 -7.861 28.980 1.00 97.94 296 PHE A C 1
ATOM 2305 O O . PHE A 1 296 ? -0.533 -8.314 27.952 1.00 97.94 296 PHE A O 1
ATOM 2312 N N . ALA A 1 297 ? 0.648 -8.629 29.832 1.00 98.06 297 ALA A N 1
ATOM 2313 C CA . ALA A 1 297 ? 0.878 -10.055 29.590 1.00 98.06 297 ALA A CA 1
ATOM 2314 C C . ALA A 1 297 ? -0.440 -10.847 29.488 1.00 98.06 297 ALA A C 1
ATOM 2316 O O . ALA A 1 297 ? -0.585 -11.692 28.605 1.00 98.06 297 ALA A O 1
ATOM 2317 N N . GLN A 1 298 ? -1.422 -10.529 30.340 1.00 98.25 298 GLN A N 1
ATOM 2318 C CA . GLN A 1 298 ? -2.760 -11.120 30.284 1.00 98.25 298 GLN A CA 1
ATOM 2319 C C . GLN A 1 298 ? -3.489 -10.707 29.000 1.00 98.25 298 GLN A C 1
ATOM 2321 O O . GLN A 1 298 ? -4.019 -11.568 28.301 1.00 98.25 298 GLN A O 1
ATOM 2326 N N . GLN A 1 299 ? -3.485 -9.411 28.662 1.00 98.56 299 GLN A N 1
ATOM 2327 C CA . GLN A 1 299 ? -4.117 -8.902 27.442 1.00 98.56 299 GLN A CA 1
ATOM 2328 C C . GLN A 1 299 ? -3.539 -9.578 26.193 1.00 98.56 299 GLN A C 1
ATOM 2330 O O . GLN A 1 299 ? -4.290 -10.053 25.341 1.00 98.56 299 GLN A O 1
ATOM 2335 N N . LYS A 1 300 ? -2.208 -9.653 26.097 1.00 98.69 300 LYS A N 1
ATOM 2336 C CA . LYS A 1 300 ? -1.495 -10.292 24.990 1.00 98.69 300 LYS A CA 1
ATOM 2337 C C . LYS A 1 300 ? -1.870 -11.766 24.865 1.00 98.69 300 LYS A C 1
ATOM 2339 O O . LYS A 1 300 ? -2.273 -12.189 23.785 1.00 98.69 300 LYS A O 1
ATOM 2344 N N . ALA A 1 301 ? -1.822 -12.520 25.964 1.00 98.56 301 ALA A N 1
ATOM 2345 C CA . ALA A 1 301 ? -2.206 -13.930 25.970 1.00 98.56 301 ALA A CA 1
ATOM 2346 C C . ALA A 1 301 ? -3.667 -14.130 25.530 1.00 98.56 301 ALA A C 1
ATOM 2348 O O . ALA A 1 301 ? -3.945 -14.983 24.692 1.00 98.56 301 ALA A O 1
ATOM 2349 N N . ALA A 1 302 ? -4.598 -13.311 26.029 1.00 98.56 302 ALA A N 1
ATOM 2350 C CA . ALA A 1 302 ? -6.002 -13.368 25.628 1.00 98.56 302 ALA A CA 1
ATOM 2351 C C . ALA A 1 302 ? -6.195 -13.073 24.129 1.00 98.56 302 ALA A C 1
ATOM 2353 O O . ALA A 1 302 ? -6.940 -13.788 23.457 1.00 98.56 302 ALA A O 1
ATOM 2354 N N . CYS A 1 303 ? -5.499 -12.065 23.589 1.00 98.69 303 CYS A N 1
ATOM 2355 C CA . CYS A 1 303 ? -5.540 -11.723 22.164 1.00 98.69 303 CYS A CA 1
ATOM 2356 C C . CYS A 1 303 ? -5.027 -12.870 21.288 1.00 98.69 303 CYS A C 1
ATOM 2358 O O . CYS A 1 303 ? -5.710 -13.267 20.347 1.00 98.69 303 CYS A O 1
ATOM 2360 N N . LEU A 1 304 ? -3.859 -13.430 21.611 1.00 98.75 304 LEU A N 1
ATOM 2361 C CA . LEU A 1 304 ? -3.259 -14.511 20.825 1.00 98.75 304 LEU A CA 1
ATOM 2362 C C . LEU A 1 304 ? -4.070 -15.810 20.920 1.00 98.75 304 LEU A C 1
ATOM 2364 O O . LEU A 1 304 ? -4.294 -16.455 19.900 1.00 98.75 304 LEU A O 1
ATOM 2368 N N . ASN A 1 305 ? -4.602 -16.147 22.100 1.00 98.69 305 ASN A N 1
ATOM 2369 C CA . ASN A 1 305 ? -5.496 -17.297 22.266 1.00 98.69 305 ASN A CA 1
ATOM 2370 C C . ASN A 1 305 ? -6.786 -17.137 21.450 1.00 98.69 305 ASN A C 1
ATOM 2372 O O . ASN A 1 305 ? -7.244 -18.088 20.819 1.00 98.69 305 ASN A O 1
ATOM 2376 N N . ALA A 1 306 ? -7.381 -15.941 21.433 1.00 98.56 306 ALA A N 1
ATOM 2377 C CA . ALA A 1 306 ? -8.572 -15.689 20.629 1.00 98.56 306 ALA A CA 1
ATOM 2378 C C . ALA A 1 306 ? -8.270 -15.755 19.123 1.00 98.56 306 ALA A C 1
ATOM 2380 O O . ALA A 1 306 ? -9.060 -16.314 18.363 1.00 98.56 306 ALA A O 1
ATOM 2381 N N . ALA A 1 307 ? -7.116 -15.235 18.697 1.00 98.44 307 ALA A N 1
ATOM 2382 C CA . ALA A 1 307 ? -6.661 -15.325 17.313 1.00 98.44 307 ALA A CA 1
ATOM 2383 C C . ALA A 1 307 ? -6.433 -16.783 16.880 1.00 98.44 307 ALA A C 1
ATOM 2385 O O . ALA A 1 307 ? -6.898 -17.195 15.819 1.00 98.44 307 ALA A O 1
ATOM 2386 N N . GLN A 1 308 ? -5.835 -17.599 17.751 1.00 98.38 308 GLN A N 1
ATOM 2387 C CA . GLN A 1 308 ? -5.686 -19.041 17.547 1.00 98.38 308 GLN A CA 1
ATOM 2388 C C . GLN A 1 308 ? -7.041 -19.761 17.406 1.00 98.38 308 GLN A C 1
ATOM 2390 O O . GLN A 1 308 ? -7.146 -20.741 16.674 1.00 98.38 308 GLN A O 1
ATOM 2395 N N . GLN A 1 309 ? -8.093 -19.260 18.061 1.00 98.06 309 GLN A N 1
ATOM 2396 C CA . GLN A 1 309 ? -9.473 -19.750 17.925 1.00 98.06 309 GLN A CA 1
ATOM 2397 C C . GLN A 1 309 ? -10.202 -19.200 16.681 1.00 98.06 309 GLN A C 1
ATOM 2399 O O . GLN A 1 309 ? -11.406 -19.410 16.529 1.00 98.06 309 GLN A O 1
ATOM 2404 N N . GLY A 1 310 ? -9.499 -18.497 15.788 1.00 97.62 310 GLY A N 1
ATOM 2405 C CA . GLY A 1 310 ? -10.039 -17.977 14.531 1.00 97.62 310 GLY A CA 1
ATOM 2406 C C . GLY A 1 310 ? -10.646 -16.575 14.620 1.00 97.62 310 GLY A C 1
ATOM 2407 O O . GLY A 1 310 ? -11.355 -16.168 13.695 1.00 97.62 310 GLY A O 1
ATOM 2408 N N . ALA A 1 311 ? -10.407 -15.834 15.708 1.00 98.44 311 ALA A N 1
ATOM 2409 C CA . ALA A 1 311 ? -10.761 -14.419 15.766 1.00 98.44 311 ALA A CA 1
ATOM 2410 C C . ALA A 1 311 ? -9.794 -13.567 14.927 1.00 98.44 311 ALA A C 1
ATOM 2412 O O . ALA A 1 311 ? -8.599 -13.846 14.855 1.00 98.44 311 ALA A O 1
ATOM 2413 N N . VAL A 1 312 ? -10.301 -12.482 14.344 1.00 98.75 312 VAL A N 1
ATOM 2414 C CA . VAL A 1 312 ? -9.481 -11.469 13.670 1.00 98.75 312 VAL A CA 1
ATOM 2415 C C . VAL A 1 312 ? -9.231 -10.325 14.643 1.00 98.75 312 VAL A C 1
ATOM 2417 O O . VAL A 1 312 ? -10.170 -9.712 15.163 1.00 98.75 312 VAL A O 1
ATOM 2420 N N . LEU A 1 313 ? -7.956 -10.025 14.880 1.00 98.81 313 LEU A N 1
ATOM 2421 C CA . LEU A 1 313 ? -7.558 -8.921 15.749 1.00 98.81 313 LEU A CA 1
ATOM 2422 C C . LEU A 1 313 ? -7.618 -7.600 14.979 1.00 98.81 313 LEU A C 1
ATOM 2424 O O . LEU A 1 313 ? -6.960 -7.447 13.950 1.00 98.81 313 LEU A O 1
ATOM 2428 N N . VAL A 1 314 ? -8.392 -6.640 15.486 1.00 98.81 314 VAL A N 1
ATOM 2429 C CA . VAL A 1 314 ? -8.587 -5.324 14.863 1.00 98.81 314 VAL A CA 1
ATOM 2430 C C . VAL A 1 314 ? -7.867 -4.261 15.680 1.00 98.81 314 VAL A C 1
ATOM 2432 O O . VAL A 1 314 ? -8.195 -4.047 16.846 1.00 98.81 314 VAL A O 1
ATOM 2435 N N . SER A 1 315 ? -6.889 -3.573 15.093 1.00 98.50 315 SER A N 1
ATOM 2436 C CA . SER A 1 315 ? -6.074 -2.605 15.832 1.00 98.50 315 SER A CA 1
ATOM 2437 C C . SER A 1 315 ? -5.630 -1.420 14.981 1.00 98.50 315 SER A C 1
ATOM 2439 O O . SER A 1 315 ? -5.277 -1.601 13.814 1.00 98.50 315 SER A O 1
ATOM 2441 N N . PRO A 1 316 ? -5.565 -0.207 15.552 1.00 97.38 316 PRO A N 1
ATOM 2442 C CA . PRO A 1 316 ? -4.911 0.921 14.906 1.00 97.38 316 PRO A CA 1
ATOM 2443 C C . PRO A 1 316 ? -3.383 0.936 15.086 1.00 97.38 316 PRO A C 1
ATOM 2445 O O . PRO A 1 316 ? -2.716 1.778 14.489 1.00 97.38 316 PRO A O 1
ATOM 2448 N N . ARG A 1 317 ? -2.811 0.008 15.875 1.00 96.44 317 ARG A N 1
ATOM 2449 C CA . ARG A 1 317 ? -1.361 -0.128 16.117 1.00 96.44 317 ARG A CA 1
ATOM 2450 C C . ARG A 1 317 ? -0.675 1.160 16.603 1.00 96.44 317 ARG A C 1
ATOM 2452 O O . ARG A 1 317 ? 0.482 1.428 16.267 1.00 96.44 317 ARG A O 1
ATOM 2459 N N . ILE A 1 318 ? -1.37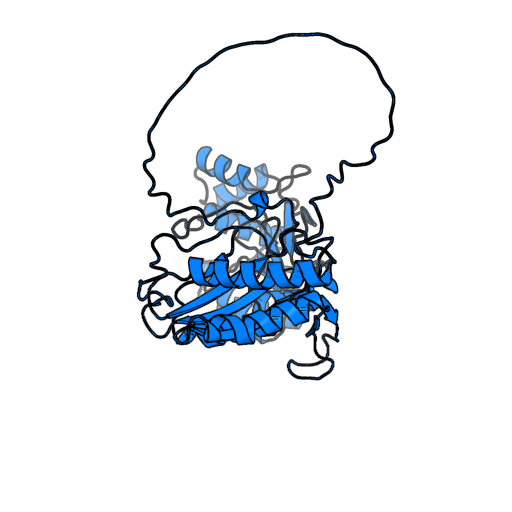4 1.956 17.402 1.00 94.25 318 ILE A N 1
ATOM 2460 C CA . ILE A 1 318 ? -0.895 3.247 17.905 1.00 94.25 318 ILE A CA 1
ATOM 2461 C C . ILE A 1 318 ? 0.103 3.024 19.042 1.00 94.25 318 ILE A C 1
ATOM 2463 O O . ILE A 1 318 ? 1.190 3.600 19.046 1.00 94.25 318 ILE A O 1
ATOM 2467 N N . ALA A 1 319 ? -0.264 2.193 20.020 1.00 95.00 319 ALA A N 1
ATOM 2468 C CA . ALA A 1 319 ? 0.555 1.945 21.202 1.00 95.00 319 ALA A CA 1
ATOM 2469 C C . ALA A 1 319 ? 1.599 0.843 20.960 1.00 95.00 319 ALA A C 1
ATOM 2471 O O . ALA A 1 319 ? 1.361 -0.098 20.207 1.00 95.00 319 ALA A O 1
ATOM 2472 N N . ALA A 1 320 ? 2.727 0.898 21.677 1.00 96.12 320 ALA A N 1
ATOM 2473 C CA . ALA A 1 320 ? 3.766 -0.136 21.599 1.00 96.12 320 ALA A CA 1
ATOM 2474 C C . ALA A 1 320 ? 3.224 -1.546 21.913 1.00 96.12 320 ALA A C 1
ATOM 2476 O O . ALA A 1 320 ? 3.562 -2.498 21.220 1.00 96.12 320 ALA A O 1
ATOM 2477 N N . GLY A 1 321 ? 2.320 -1.667 22.894 1.00 97.56 321 GLY A N 1
ATOM 2478 C CA . GLY A 1 321 ? 1.673 -2.944 23.213 1.00 97.56 321 GLY A CA 1
ATOM 2479 C C . GLY A 1 321 ? 0.775 -3.471 22.088 1.00 97.56 321 GLY A C 1
ATOM 2480 O O . GLY A 1 321 ? 0.763 -4.669 21.827 1.00 97.56 321 GLY A O 1
ATOM 2481 N N . GLU A 1 322 ? 0.076 -2.587 21.366 1.00 98.19 322 GLU A N 1
ATOM 2482 C CA . GLU A 1 322 ? -0.718 -2.980 20.192 1.00 98.19 322 GLU A CA 1
ATOM 2483 C C . GLU A 1 322 ? 0.191 -3.481 19.070 1.00 98.19 322 GLU A C 1
ATOM 2485 O O . GLU A 1 322 ? -0.111 -4.482 18.427 1.00 98.19 322 GLU A O 1
ATOM 2490 N N . GLN A 1 323 ? 1.316 -2.798 18.840 1.00 98.06 323 GLN A N 1
ATOM 2491 C CA . GLN A 1 323 ? 2.298 -3.211 17.840 1.00 98.06 323 GLN A CA 1
ATOM 2492 C C . GLN A 1 323 ? 2.861 -4.594 18.161 1.00 98.06 323 GLN A C 1
ATOM 2494 O O . GLN A 1 323 ? 2.855 -5.441 17.278 1.00 98.06 323 GLN A O 1
ATOM 2499 N N . GLU A 1 324 ? 3.251 -4.841 19.412 1.00 98.56 324 GLU A N 1
ATOM 2500 C CA . GLU A 1 324 ? 3.788 -6.132 19.846 1.00 98.56 324 GLU A CA 1
ATOM 2501 C C . GLU A 1 324 ? 2.777 -7.276 19.670 1.00 98.56 324 GLU A C 1
ATOM 2503 O O . GLU A 1 324 ? 3.116 -8.306 19.093 1.00 98.56 324 GLU A O 1
ATOM 2508 N N . ILE A 1 325 ? 1.523 -7.090 20.105 1.00 98.69 325 ILE A N 1
ATOM 2509 C CA . ILE A 1 325 ? 0.469 -8.107 19.945 1.00 98.69 325 ILE A CA 1
ATOM 2510 C C . ILE A 1 325 ? 0.233 -8.412 18.463 1.00 98.69 325 ILE A C 1
ATOM 2512 O O . ILE A 1 325 ? 0.128 -9.575 18.076 1.00 98.69 325 ILE A O 1
ATOM 2516 N N . ILE A 1 326 ? 0.135 -7.375 17.630 1.00 98.56 326 ILE A N 1
ATOM 2517 C CA . ILE A 1 326 ? -0.169 -7.542 16.209 1.00 98.56 326 ILE A CA 1
ATOM 2518 C C . ILE A 1 326 ? 1.015 -8.127 15.437 1.00 98.56 326 ILE A C 1
ATOM 2520 O O . ILE A 1 326 ? 0.799 -8.956 14.557 1.00 98.56 326 ILE A O 1
ATOM 2524 N N . ASP A 1 327 ? 2.249 -7.732 15.748 1.00 98.44 327 ASP A N 1
ATOM 2525 C CA . ASP A 1 327 ? 3.437 -8.307 15.111 1.00 98.44 327 ASP A CA 1
ATOM 2526 C C . ASP A 1 327 ? 3.585 -9.789 15.451 1.00 98.44 327 ASP A C 1
ATOM 2528 O O . ASP A 1 327 ? 3.870 -10.588 14.560 1.00 98.44 327 ASP A O 1
ATOM 2532 N N . GLU A 1 328 ? 3.313 -10.181 16.698 1.00 98.69 328 GLU A N 1
ATOM 2533 C CA . GLU A 1 328 ? 3.316 -11.591 17.085 1.00 98.69 328 GLU A CA 1
ATOM 2534 C C . GLU A 1 328 ? 2.173 -12.373 16.432 1.00 98.69 328 GLU A C 1
ATOM 2536 O O . GLU A 1 328 ? 2.398 -13.468 15.924 1.00 98.69 328 GLU A O 1
ATOM 2541 N N . ALA A 1 329 ? 0.969 -11.797 16.350 1.00 98.56 329 ALA A N 1
ATOM 2542 C CA . ALA A 1 329 ? -0.144 -12.418 15.637 1.00 98.56 329 ALA A CA 1
ATOM 2543 C C . ALA A 1 329 ? 0.188 -12.654 14.152 1.00 98.56 329 ALA A C 1
ATOM 2545 O O . ALA A 1 329 ? -0.038 -13.750 13.643 1.00 98.56 329 ALA A O 1
ATOM 2546 N N . ILE A 1 330 ? 0.786 -11.667 13.473 1.00 98.25 330 ILE A N 1
ATOM 2547 C CA . ILE A 1 330 ? 1.241 -11.807 12.081 1.00 98.25 330 ILE A CA 1
ATOM 2548 C C . ILE A 1 330 ? 2.334 -12.878 11.971 1.00 98.25 330 ILE A C 1
ATOM 2550 O O . ILE A 1 330 ? 2.286 -13.696 11.054 1.00 98.25 330 ILE A O 1
ATOM 2554 N N . ALA A 1 331 ? 3.304 -12.899 12.891 1.00 98.00 331 ALA A N 1
ATOM 2555 C CA . ALA A 1 331 ? 4.385 -13.886 12.896 1.00 98.00 331 ALA A CA 1
ATOM 2556 C C . ALA A 1 331 ? 3.872 -15.323 13.091 1.00 98.00 331 ALA A C 1
ATOM 2558 O O . ALA A 1 331 ? 4.417 -16.254 12.501 1.00 98.00 331 ALA A O 1
ATOM 2559 N N . LEU A 1 332 ? 2.800 -15.494 13.869 1.00 98.06 332 LEU A N 1
ATOM 2560 C CA . LEU A 1 332 ? 2.098 -16.767 14.062 1.00 98.06 332 LEU A CA 1
ATOM 2561 C C . LEU A 1 332 ? 1.133 -17.115 12.912 1.00 98.06 332 LEU A C 1
ATOM 2563 O O . LEU A 1 332 ? 0.523 -18.181 12.931 1.00 98.06 332 LEU A O 1
ATOM 2567 N N . GLY A 1 333 ? 0.996 -16.246 11.905 1.00 97.62 333 GLY A N 1
ATOM 2568 C CA . GLY A 1 333 ? 0.115 -16.463 10.758 1.00 97.62 333 GLY A CA 1
ATOM 2569 C C . GLY A 1 333 ? -1.367 -16.219 11.051 1.00 97.62 333 GLY A C 1
ATOM 2570 O O . GLY A 1 333 ? -2.220 -16.701 10.312 1.00 97.62 333 GLY A O 1
ATOM 2571 N N . PHE A 1 334 ? -1.704 -15.482 12.110 1.00 98.31 334 PHE A N 1
ATOM 2572 C CA . PHE A 1 334 ? -3.091 -15.142 12.415 1.00 98.31 334 PHE A CA 1
ATOM 2573 C C . PHE A 1 334 ? -3.569 -13.922 11.613 1.00 98.31 334 PHE A C 1
ATOM 2575 O O . PHE A 1 334 ? -2.808 -12.967 11.420 1.00 98.31 334 PHE A O 1
ATOM 2582 N N . PRO A 1 335 ? -4.836 -13.914 11.157 1.00 97.81 335 PRO A N 1
ATOM 2583 C CA . PRO A 1 335 ? -5.378 -12.798 10.400 1.00 97.81 335 PRO A CA 1
ATOM 2584 C C . PRO A 1 335 ? -5.581 -11.552 11.272 1.00 97.81 335 PRO A C 1
ATOM 2586 O O . PRO A 1 335 ? -6.057 -11.623 12.408 1.00 97.81 335 PRO A O 1
ATOM 2589 N N . VAL A 1 336 ? -5.275 -10.383 10.708 1.00 98.69 336 VAL A N 1
ATOM 2590 C CA . VAL A 1 336 ? -5.415 -9.087 11.391 1.00 98.69 336 VAL A CA 1
ATOM 2591 C C . VAL A 1 336 ? -6.115 -8.048 10.518 1.00 98.69 336 VAL A C 1
ATOM 2593 O O . VAL A 1 336 ? -5.993 -8.049 9.294 1.00 98.69 336 VAL A O 1
ATOM 2596 N N . ALA A 1 337 ? -6.806 -7.099 11.146 1.00 98.62 337 ALA A N 1
ATOM 2597 C CA . ALA A 1 337 ? -7.312 -5.904 10.485 1.00 98.62 337 ALA A CA 1
ATOM 2598 C C . ALA A 1 337 ? -6.660 -4.652 11.083 1.00 98.62 337 ALA A C 1
ATOM 2600 O O . ALA A 1 337 ? -6.744 -4.398 12.285 1.00 98.62 337 ALA A O 1
ATOM 2601 N N . LEU A 1 338 ? -5.994 -3.862 10.244 1.00 98.56 338 LEU A N 1
ATOM 2602 C CA . LEU A 1 338 ? -5.267 -2.672 10.670 1.00 98.56 338 LEU A CA 1
ATOM 2603 C C . LEU A 1 338 ? -6.031 -1.412 10.291 1.00 98.56 338 LEU A C 1
ATOM 2605 O O . LEU A 1 338 ? -6.298 -1.187 9.111 1.00 98.56 338 LEU A O 1
ATOM 2609 N N . ILE A 1 339 ? -6.312 -0.558 11.272 1.00 98.38 339 ILE A N 1
ATOM 2610 C CA . ILE A 1 339 ? -6.862 0.775 11.018 1.00 98.38 339 ILE A CA 1
ATOM 2611 C C . ILE A 1 339 ? -5.698 1.739 10.792 1.00 98.38 339 ILE A C 1
ATOM 2613 O O . ILE A 1 339 ? -4.897 1.972 11.692 1.00 98.38 339 ILE A O 1
ATOM 2617 N N . ILE A 1 340 ? -5.583 2.287 9.585 1.00 95.56 340 ILE A N 1
ATOM 2618 C CA . ILE A 1 340 ? -4.492 3.188 9.207 1.00 95.56 340 ILE A CA 1
ATOM 2619 C C . ILE A 1 340 ? -4.894 4.662 9.340 1.00 95.56 340 ILE A C 1
ATOM 2621 O O . ILE A 1 340 ? -6.056 5.045 9.182 1.00 95.56 340 ILE A O 1
ATOM 2625 N N . ASP A 1 341 ? -3.896 5.506 9.582 1.00 91.56 341 ASP A N 1
ATOM 2626 C CA . ASP A 1 341 ? -4.018 6.909 9.991 1.00 91.56 341 ASP A CA 1
ATOM 2627 C C . ASP A 1 341 ? -4.232 7.921 8.854 1.00 91.56 341 ASP A C 1
ATOM 2629 O O . ASP A 1 341 ? -4.315 9.133 9.094 1.00 91.56 341 ASP A O 1
ATOM 2633 N N . ASN A 1 342 ? -4.323 7.443 7.616 1.00 91.38 342 ASN A N 1
ATOM 2634 C CA . ASN A 1 342 ? -4.612 8.257 6.446 1.00 91.38 342 ASN A CA 1
ATOM 2635 C C . ASN A 1 342 ? -5.465 7.479 5.441 1.00 91.38 342 ASN A C 1
ATOM 2637 O O . ASN A 1 342 ? -5.385 6.253 5.364 1.00 91.38 342 ASN A O 1
ATOM 2641 N N . GLY A 1 343 ? -6.249 8.206 4.645 1.00 92.69 343 GLY A N 1
ATOM 2642 C CA . GLY A 1 343 ? -7.089 7.608 3.617 1.00 92.69 343 GLY A CA 1
ATOM 2643 C C . GLY A 1 343 ? -6.278 6.972 2.491 1.00 92.69 343 GLY A C 1
ATOM 2644 O O . GLY A 1 343 ? -5.090 7.248 2.316 1.00 92.69 343 GLY A O 1
ATOM 2645 N N . PHE A 1 344 ? -6.922 6.162 1.653 1.00 94.44 344 PHE A N 1
ATOM 2646 C CA . PHE A 1 344 ? -6.253 5.627 0.467 1.00 94.44 344 PHE A CA 1
ATOM 2647 C C . PHE A 1 344 ? -6.293 6.634 -0.695 1.00 94.44 344 PHE A C 1
ATOM 2649 O O . PHE A 1 344 ? -7.385 7.073 -1.071 1.00 94.44 344 PHE A O 1
ATOM 2656 N N . PRO A 1 345 ? -5.169 6.975 -1.350 1.00 91.69 345 PRO A N 1
ATOM 2657 C CA . PRO A 1 345 ? -5.205 7.678 -2.631 1.00 91.69 345 PRO A CA 1
ATOM 2658 C C . PRO A 1 345 ? -5.873 6.812 -3.711 1.00 91.69 345 PRO A C 1
ATOM 2660 O O . PRO A 1 345 ? -6.043 5.605 -3.546 1.00 91.69 345 PRO A O 1
ATOM 2663 N N . ALA A 1 346 ? -6.219 7.409 -4.857 1.00 84.44 346 ALA A N 1
ATOM 2664 C CA . ALA A 1 346 ? -6.776 6.666 -5.997 1.00 84.44 346 ALA A CA 1
ATOM 2665 C C . ALA A 1 346 ? -5.858 5.520 -6.467 1.00 84.44 346 ALA A C 1
ATOM 2667 O O . ALA A 1 346 ? -6.325 4.487 -6.938 1.00 84.44 346 ALA A O 1
ATOM 2668 N N . ILE A 1 347 ? -4.545 5.706 -6.316 1.00 82.06 347 ILE A N 1
ATOM 2669 C CA . ILE A 1 347 ? -3.522 4.706 -6.608 1.00 82.06 347 ILE A CA 1
ATOM 2670 C C . ILE A 1 347 ? -2.757 4.433 -5.312 1.00 82.06 347 ILE A C 1
ATOM 2672 O O . ILE A 1 347 ? -1.832 5.168 -4.968 1.00 82.06 347 ILE A O 1
ATOM 2676 N N . TYR A 1 348 ? -3.154 3.385 -4.593 1.00 88.88 348 TYR A N 1
ATOM 2677 C CA . TYR A 1 348 ? -2.517 2.969 -3.345 1.00 88.88 348 TYR A CA 1
ATOM 2678 C C . TYR A 1 348 ? -1.650 1.722 -3.543 1.00 88.88 348 TYR A C 1
ATOM 2680 O O . TYR A 1 348 ? -2.070 0.723 -4.138 1.00 88.88 348 TYR A O 1
ATOM 2688 N N . HIS A 1 349 ? -0.430 1.790 -3.016 1.00 84.94 349 HIS A N 1
ATOM 2689 C CA . HIS A 1 349 ? 0.524 0.691 -3.016 1.00 84.94 349 HIS A CA 1
ATOM 2690 C C . HIS A 1 349 ? 1.041 0.494 -1.588 1.00 84.94 349 HIS A C 1
ATOM 2692 O O . HIS A 1 349 ? 1.841 1.314 -1.136 1.00 84.94 349 HIS A O 1
ATOM 2698 N N . PRO A 1 350 ? 0.580 -0.541 -0.861 1.00 89.75 350 PRO A N 1
ATOM 2699 C CA . PRO A 1 350 ? 1.175 -0.881 0.424 1.00 89.75 350 PRO A CA 1
ATOM 2700 C C . PRO A 1 350 ? 2.593 -1.445 0.228 1.00 89.75 350 PRO A C 1
ATOM 2702 O O . PRO A 1 350 ? 3.005 -1.730 -0.899 1.00 89.75 350 PRO A O 1
ATOM 2705 N N . SER A 1 351 ? 3.333 -1.618 1.328 1.00 87.62 351 SER A N 1
ATOM 2706 C CA . SER A 1 351 ? 4.622 -2.321 1.305 1.00 87.62 351 SER A CA 1
ATOM 2707 C C . SER A 1 351 ? 4.464 -3.756 0.795 1.00 87.62 351 SER A C 1
ATOM 2709 O O . SER A 1 351 ? 3.376 -4.323 0.880 1.00 87.62 351 SER A O 1
ATOM 2711 N N . GLU A 1 352 ? 5.546 -4.364 0.301 1.00 82.81 352 GLU A N 1
ATOM 2712 C CA . GLU A 1 352 ? 5.515 -5.740 -0.223 1.00 82.81 352 GLU A CA 1
ATOM 2713 C C . GLU A 1 352 ? 4.988 -6.743 0.811 1.00 82.81 352 GLU A C 1
ATOM 2715 O O . GLU A 1 352 ? 4.095 -7.527 0.504 1.00 82.81 352 GLU A O 1
ATOM 2720 N N . SER A 1 353 ? 5.447 -6.643 2.063 1.00 89.19 353 SER A N 1
ATOM 2721 C CA . SER A 1 353 ? 4.956 -7.475 3.169 1.00 89.19 353 SER A CA 1
ATOM 2722 C C . SER A 1 353 ? 3.441 -7.336 3.377 1.00 89.19 353 SER A C 1
ATOM 2724 O O . SER A 1 353 ? 2.724 -8.334 3.424 1.00 89.19 353 SER A O 1
ATOM 2726 N N . ARG A 1 354 ? 2.913 -6.104 3.414 1.00 93.94 354 ARG A N 1
ATOM 2727 C CA . ARG A 1 354 ? 1.465 -5.874 3.554 1.00 93.94 354 ARG A CA 1
ATOM 2728 C C . ARG A 1 354 ? 0.692 -6.332 2.321 1.00 93.94 354 ARG A C 1
ATOM 2730 O O . ARG A 1 354 ? -0.407 -6.854 2.465 1.00 93.94 354 ARG A O 1
ATOM 2737 N N . LEU A 1 355 ? 1.243 -6.141 1.120 1.00 92.06 355 LEU A N 1
ATOM 2738 C CA . LEU A 1 355 ? 0.632 -6.604 -0.124 1.00 92.06 355 LEU A CA 1
ATOM 2739 C C . LEU A 1 355 ? 0.460 -8.125 -0.108 1.00 92.06 355 LEU A C 1
ATOM 2741 O O . LEU A 1 355 ? -0.626 -8.596 -0.431 1.00 92.06 355 LEU A O 1
ATOM 2745 N N . ALA A 1 356 ? 1.499 -8.859 0.297 1.00 90.12 356 ALA A N 1
ATOM 2746 C CA . ALA A 1 356 ? 1.463 -10.312 0.412 1.00 90.12 356 ALA A CA 1
ATOM 2747 C C . ALA A 1 356 ? 0.402 -10.771 1.423 1.00 90.12 356 ALA A C 1
ATOM 2749 O O . ALA A 1 356 ? -0.445 -11.586 1.071 1.00 90.12 356 ALA A O 1
ATOM 2750 N N . LEU A 1 357 ? 0.375 -10.179 2.624 1.00 95.19 357 LEU A N 1
ATOM 2751 C CA . LEU A 1 357 ? -0.620 -10.507 3.654 1.00 95.19 357 LEU A CA 1
ATOM 2752 C C . LEU A 1 357 ? -2.057 -10.179 3.216 1.00 95.19 357 LEU A C 1
ATOM 2754 O O . LEU A 1 357 ? -2.981 -10.937 3.495 1.00 95.19 357 LEU A O 1
ATOM 2758 N N . CYS A 1 358 ? -2.266 -9.071 2.499 1.00 95.56 358 CYS A N 1
ATOM 2759 C CA . CYS A 1 358 ? -3.580 -8.745 1.937 1.00 95.56 358 CYS A CA 1
ATOM 2760 C C . CYS A 1 358 ? -3.992 -9.744 0.850 1.00 95.56 358 CYS A C 1
ATOM 2762 O O . CYS A 1 358 ? -5.164 -10.101 0.750 1.00 95.56 358 CYS A O 1
ATOM 2764 N N . ALA A 1 359 ? -3.039 -10.183 0.025 1.00 91.62 359 ALA A N 1
ATOM 2765 C CA . ALA A 1 359 ? -3.296 -11.107 -1.071 1.00 91.62 359 ALA A CA 1
ATOM 2766 C C . ALA A 1 359 ? -3.592 -12.528 -0.587 1.00 91.62 359 ALA A C 1
ATOM 2768 O O . ALA A 1 359 ? -4.382 -13.224 -1.213 1.00 91.62 359 ALA A O 1
ATOM 2769 N N . SER A 1 360 ? -2.999 -12.940 0.534 1.00 91.44 360 SER A N 1
ATOM 2770 C CA . SER A 1 360 ? -3.282 -14.220 1.182 1.00 91.44 360 SER A CA 1
ATOM 2771 C C . SER A 1 360 ? -4.481 -14.169 2.135 1.00 91.44 360 SER A C 1
ATOM 2773 O O . SER A 1 360 ? -4.686 -15.122 2.876 1.00 91.44 360 SER A O 1
ATOM 2775 N N . ALA A 1 361 ? -5.249 -13.072 2.165 1.00 94.06 361 ALA A N 1
ATOM 2776 C CA . ALA A 1 361 ? -6.358 -12.862 3.101 1.00 94.06 361 ALA A CA 1
ATOM 2777 C C . ALA A 1 361 ? -5.968 -12.979 4.593 1.00 94.06 361 ALA A C 1
ATOM 2779 O O . ALA A 1 361 ? -6.790 -13.341 5.422 1.00 94.06 361 ALA A O 1
ATOM 2780 N N . HIS A 1 362 ? -4.727 -12.635 4.952 1.00 96.38 362 HIS A N 1
ATOM 2781 C CA . HIS A 1 362 ? -4.255 -12.553 6.344 1.00 96.38 362 HIS A CA 1
ATOM 2782 C C . HIS A 1 362 ? -4.226 -11.113 6.880 1.00 96.38 362 HIS A C 1
ATOM 2784 O O . HIS A 1 362 ? -3.970 -10.884 8.061 1.00 96.38 362 HIS A O 1
ATOM 2790 N N . MET A 1 363 ? -4.474 -10.117 6.024 1.00 98.12 363 MET A N 1
ATOM 2791 C CA . MET A 1 363 ? -4.542 -8.717 6.430 1.00 98.12 363 MET A CA 1
ATOM 2792 C C . MET A 1 363 ? -5.648 -7.957 5.703 1.00 98.12 363 MET A C 1
ATOM 2794 O O . MET A 1 363 ? -5.773 -8.030 4.481 1.00 98.12 363 MET A O 1
ATOM 2798 N N . LEU A 1 364 ? -6.393 -7.158 6.464 1.00 98.31 364 LEU A N 1
ATOM 2799 C CA . LEU A 1 364 ? -7.293 -6.128 5.952 1.00 98.31 364 LEU A CA 1
ATOM 2800 C C . LEU A 1 364 ? -6.814 -4.759 6.438 1.00 98.31 364 LEU A C 1
ATOM 2802 O O . LEU A 1 364 ? -6.659 -4.539 7.634 1.00 98.31 364 LEU A O 1
ATOM 2806 N N . LEU A 1 365 ? -6.577 -3.821 5.530 1.00 98.38 365 LEU A N 1
ATOM 2807 C CA . LEU A 1 365 ? -6.329 -2.425 5.881 1.00 98.38 365 LEU A CA 1
ATOM 2808 C C . LEU A 1 365 ? -7.652 -1.669 5.830 1.00 98.38 365 LEU A C 1
ATOM 2810 O O . LEU A 1 365 ? -8.405 -1.807 4.868 1.00 98.38 365 LEU A O 1
ATOM 2814 N N . ILE A 1 366 ? -7.914 -0.859 6.845 1.00 98.44 366 ILE A N 1
ATOM 2815 C CA . ILE A 1 366 ? -9.155 -0.110 7.031 1.00 98.44 366 ILE A CA 1
ATOM 2816 C C . ILE A 1 366 ? -8.798 1.343 7.313 1.00 98.44 366 ILE A C 1
ATOM 2818 O O . ILE A 1 366 ? -7.820 1.620 8.004 1.00 98.44 366 ILE A O 1
ATOM 2822 N N . THR A 1 367 ? -9.575 2.296 6.814 1.00 97.62 367 THR A N 1
ATOM 2823 C CA . THR A 1 367 ? -9.387 3.697 7.193 1.00 97.62 367 THR A CA 1
ATOM 2824 C C . THR A 1 367 ? -10.701 4.472 7.218 1.00 97.62 367 THR A C 1
ATOM 2826 O O . THR A 1 367 ? -11.447 4.410 6.241 1.00 97.62 367 THR A O 1
ATOM 2829 N N . PRO A 1 368 ? -10.996 5.224 8.297 1.00 97.50 368 PRO A N 1
ATOM 2830 C CA . PRO A 1 368 ? -12.151 6.121 8.350 1.00 97.50 368 PRO A CA 1
ATOM 2831 C C . PRO A 1 368 ? -11.868 7.478 7.685 1.00 97.50 368 PRO A C 1
ATOM 2833 O O . PRO A 1 368 ? -12.689 8.389 7.769 1.00 97.50 368 PRO A O 1
ATOM 2836 N N . TRP A 1 369 ? -10.681 7.656 7.097 1.00 96.38 369 TRP A N 1
ATOM 2837 C CA . TRP A 1 369 ? -10.193 8.947 6.632 1.00 96.38 369 TRP A CA 1
ATOM 2838 C C . TRP A 1 369 ? -10.296 9.087 5.115 1.00 96.38 369 TRP A C 1
ATOM 2840 O O . TRP A 1 369 ? -9.975 8.176 4.350 1.00 96.38 369 TRP A O 1
ATOM 2850 N N . THR A 1 370 ? -10.600 10.299 4.672 1.00 94.06 370 THR A N 1
ATOM 2851 C CA . THR A 1 370 ? -10.326 10.753 3.313 1.00 94.06 370 THR A CA 1
ATOM 2852 C C . THR A 1 370 ? -8.822 10.981 3.134 1.00 94.06 370 THR A C 1
ATOM 2854 O O . THR A 1 370 ? -8.107 11.442 4.035 1.00 94.06 370 THR A O 1
ATOM 2857 N N . TYR A 1 371 ? -8.301 10.623 1.958 1.00 92.12 371 TYR A N 1
ATOM 2858 C CA . TYR A 1 371 ? -6.878 10.796 1.678 1.00 92.12 371 TYR A CA 1
ATOM 2859 C C . TYR A 1 371 ? -6.527 12.274 1.547 1.00 92.12 371 TYR A C 1
ATOM 2861 O O . TYR A 1 371 ? -7.108 12.999 0.741 1.00 92.12 371 TYR A O 1
ATOM 2869 N N . HIS A 1 372 ? -5.490 12.680 2.267 1.00 86.88 372 HIS A N 1
ATOM 2870 C CA . HIS A 1 372 ? -4.830 13.960 2.084 1.00 86.88 372 HIS A CA 1
ATOM 2871 C C . HIS A 1 372 ? -3.319 13.753 2.125 1.00 86.88 372 HIS A C 1
ATOM 2873 O O . HIS A 1 372 ? -2.794 12.834 2.763 1.00 86.88 372 HIS A O 1
ATOM 2879 N N . TYR A 1 373 ? -2.607 14.616 1.411 1.00 81.75 373 TYR A N 1
ATOM 2880 C CA . TYR A 1 373 ? -1.159 14.646 1.491 1.00 81.75 373 TYR A CA 1
ATOM 2881 C C . TYR A 1 373 ? -0.747 15.183 2.869 1.00 81.75 373 TYR A C 1
ATOM 2883 O O . TYR A 1 373 ? -1.127 16.296 3.228 1.00 81.75 373 TYR A O 1
ATOM 2891 N N . ARG A 1 374 ? 0.022 14.395 3.628 1.00 75.06 374 ARG A N 1
ATOM 2892 C CA . ARG A 1 374 ? 0.668 14.830 4.873 1.00 75.06 374 ARG A CA 1
ATOM 2893 C C . ARG A 1 374 ? 2.149 15.070 4.622 1.00 75.06 374 ARG A C 1
ATOM 2895 O O . ARG A 1 374 ? 2.814 14.249 3.991 1.00 75.06 374 ARG A O 1
ATOM 2902 N N . HIS A 1 375 ? 2.667 16.183 5.129 1.00 71.75 375 HIS A N 1
ATOM 2903 C CA . HIS A 1 375 ? 4.111 16.392 5.192 1.00 71.75 375 HIS A CA 1
ATOM 2904 C C . HIS A 1 375 ? 4.720 15.495 6.276 1.00 71.75 375 HIS A C 1
ATOM 2906 O O . HIS A 1 375 ? 4.082 15.246 7.293 1.00 71.75 375 HIS A O 1
ATOM 2912 N N . ASN A 1 376 ? 5.974 15.069 6.097 1.00 64.81 376 ASN A N 1
ATOM 2913 C CA . ASN A 1 376 ? 6.656 14.159 7.030 1.00 64.81 376 ASN A CA 1
ATOM 2914 C C . ASN A 1 376 ? 6.734 14.674 8.480 1.00 64.81 376 ASN A C 1
ATOM 2916 O O . ASN A 1 376 ? 6.922 13.876 9.388 1.00 64.81 376 ASN A O 1
ATOM 2920 N N . ASN A 1 377 ? 6.590 15.983 8.699 1.00 71.44 377 ASN A N 1
ATOM 2921 C CA . ASN A 1 377 ? 6.664 16.602 10.024 1.00 71.44 377 ASN A CA 1
ATOM 2922 C C . ASN A 1 377 ? 5.288 16.703 10.711 1.00 71.44 377 ASN A C 1
ATOM 2924 O O . ASN A 1 377 ? 5.199 17.237 11.812 1.00 71.44 377 ASN A O 1
ATOM 2928 N N . GLN A 1 378 ? 4.205 16.277 10.051 1.00 76.38 378 GLN A N 1
ATOM 2929 C CA . GLN A 1 378 ? 2.863 16.296 10.629 1.00 76.38 378 GLN A CA 1
ATOM 2930 C C . GLN A 1 378 ? 2.601 14.984 11.360 1.00 76.38 378 GLN A C 1
ATOM 2932 O O . GLN A 1 378 ? 2.372 13.948 10.736 1.00 76.38 378 GLN A O 1
ATOM 2937 N N . GLU A 1 379 ? 2.625 15.052 12.686 1.00 83.31 379 GLU A N 1
ATOM 2938 C CA . GLU A 1 379 ? 2.296 13.924 13.550 1.00 83.31 379 GLU A CA 1
ATOM 2939 C C . GLU A 1 379 ? 0.784 13.684 13.615 1.00 83.31 379 GLU A C 1
ATOM 2941 O O . GLU A 1 379 ? -0.031 14.590 13.415 1.00 83.31 379 GLU A O 1
ATOM 2946 N N . ILE A 1 380 ? 0.413 12.438 13.910 1.00 89.25 380 ILE A N 1
ATOM 2947 C CA . ILE A 1 380 ? -0.970 12.074 14.199 1.00 89.25 380 ILE A CA 1
ATOM 2948 C C . ILE A 1 380 ? -1.405 12.684 15.535 1.00 89.25 380 ILE A C 1
ATOM 2950 O O . ILE A 1 380 ? -0.696 12.624 16.539 1.00 89.25 380 ILE A O 1
ATOM 2954 N N . THR A 1 381 ? -2.589 13.281 15.560 1.00 92.06 381 THR A N 1
ATOM 2955 C CA . THR A 1 381 ? -3.134 13.916 16.762 1.00 92.06 381 THR A CA 1
ATOM 2956 C C . THR A 1 381 ? -3.767 12.894 17.708 1.00 92.06 381 THR A C 1
ATOM 2958 O O . THR A 1 381 ? -4.254 11.840 17.298 1.00 92.06 381 THR A O 1
ATOM 2961 N N . VAL A 1 382 ? -3.858 13.243 18.995 1.00 92.81 382 VAL A N 1
ATOM 2962 C CA . VAL A 1 382 ? -4.557 12.421 20.002 1.00 92.81 382 VAL A CA 1
ATOM 2963 C C . VAL A 1 382 ? -6.023 12.177 19.616 1.00 92.81 382 VAL A C 1
ATOM 2965 O O . VAL A 1 382 ? -6.529 11.073 19.814 1.00 92.81 382 VAL A O 1
ATOM 2968 N N . ALA A 1 383 ? -6.697 13.171 19.028 1.00 94.62 383 ALA A N 1
ATOM 2969 C CA . ALA A 1 383 ? -8.077 13.041 18.562 1.00 94.62 383 ALA A CA 1
ATOM 2970 C C . ALA A 1 383 ? -8.216 12.021 17.420 1.00 94.62 383 ALA A C 1
ATOM 2972 O O . ALA A 1 383 ? -9.152 11.221 17.427 1.00 94.62 383 ALA A O 1
ATOM 2973 N N . GLU A 1 384 ? -7.270 11.986 16.481 1.00 95.44 384 GLU A N 1
ATOM 2974 C CA . GLU A 1 384 ? -7.232 10.964 15.427 1.00 95.44 384 GLU A CA 1
ATOM 2975 C C . GLU A 1 384 ? -6.964 9.572 16.003 1.00 95.44 384 GLU A C 1
ATOM 2977 O O . GLU A 1 384 ? -7.693 8.634 15.687 1.00 95.44 384 GLU A O 1
ATOM 2982 N N . CYS A 1 385 ? -5.992 9.444 16.909 1.00 95.56 385 CYS A N 1
ATOM 2983 C CA . CYS A 1 385 ? -5.704 8.193 17.613 1.00 95.56 385 CYS A CA 1
ATOM 2984 C C . CYS A 1 385 ? -6.946 7.639 18.328 1.00 95.56 385 CYS A C 1
ATOM 2986 O O . CYS A 1 385 ? -7.340 6.491 18.127 1.00 95.56 385 CYS A O 1
ATOM 2988 N N . LYS A 1 386 ? -7.615 8.476 19.129 1.00 96.19 386 LYS A N 1
ATOM 2989 C CA . LYS A 1 386 ? -8.828 8.087 19.861 1.00 96.19 386 LYS A CA 1
ATOM 2990 C C . LYS A 1 386 ? -10.001 7.799 18.928 1.00 96.19 386 LYS A C 1
ATOM 2992 O O . LYS A 1 386 ? -10.784 6.897 19.211 1.00 96.19 386 LYS A O 1
ATOM 2997 N N . THR A 1 387 ? -10.089 8.487 17.792 1.00 97.56 387 THR A N 1
ATOM 2998 C CA . THR A 1 387 ? -11.065 8.146 16.752 1.00 97.56 387 THR A CA 1
ATOM 2999 C C . THR A 1 387 ? -10.827 6.735 16.233 1.00 97.56 387 THR A C 1
ATOM 3001 O O . THR A 1 387 ? -11.759 5.942 16.218 1.00 97.56 387 THR A O 1
ATOM 3004 N N . MET A 1 388 ? -9.593 6.367 15.883 1.00 97.75 388 MET A N 1
ATOM 3005 C CA . MET A 1 388 ? -9.313 5.013 15.393 1.00 97.75 388 MET A CA 1
ATOM 3006 C C . MET A 1 388 ? -9.569 3.934 16.458 1.00 97.75 388 MET A C 1
ATOM 3008 O O . MET A 1 388 ? -10.086 2.873 16.116 1.00 97.75 388 MET A O 1
ATOM 3012 N N . ASN A 1 389 ? -9.324 4.217 17.744 1.00 97.25 389 ASN A N 1
ATOM 3013 C CA . ASN A 1 389 ? -9.724 3.323 18.841 1.00 97.25 389 ASN A CA 1
ATOM 3014 C C . ASN A 1 389 ? -11.249 3.137 18.917 1.00 97.25 389 ASN A C 1
ATOM 3016 O O . ASN A 1 389 ? -11.726 2.018 19.104 1.00 97.25 389 ASN A O 1
ATOM 3020 N N . CYS A 1 390 ? -12.018 4.222 18.762 1.00 97.75 390 CYS A N 1
ATOM 3021 C CA . CYS A 1 390 ? -13.481 4.170 18.711 1.00 97.75 390 CYS A CA 1
ATOM 3022 C C . CYS A 1 390 ? -13.962 3.314 17.533 1.00 97.75 390 CYS A C 1
ATOM 3024 O O . CYS A 1 390 ? -14.798 2.429 17.705 1.00 97.75 390 CYS A O 1
ATOM 3026 N N . ILE A 1 391 ? -13.376 3.529 16.353 1.00 98.12 391 ILE A N 1
ATOM 3027 C CA . ILE A 1 391 ? -13.704 2.790 15.132 1.00 98.12 391 ILE A CA 1
ATOM 3028 C C . ILE A 1 391 ? -13.351 1.302 15.272 1.00 98.12 391 ILE A C 1
ATOM 3030 O O . ILE A 1 391 ? -14.152 0.465 14.866 1.00 98.12 391 ILE A O 1
ATOM 3034 N N . ALA A 1 392 ? -12.231 0.949 15.915 1.00 98.31 392 ALA A N 1
ATOM 3035 C CA . ALA A 1 392 ? -11.885 -0.448 16.203 1.00 98.31 392 ALA A CA 1
ATOM 3036 C C . ALA A 1 392 ? -12.985 -1.151 17.010 1.00 98.31 392 ALA A C 1
ATOM 3038 O O . ALA A 1 392 ? -13.453 -2.221 16.623 1.00 98.31 392 ALA A O 1
ATOM 3039 N N . GLN A 1 393 ? -13.441 -0.528 18.100 1.00 98.00 393 GLN A N 1
ATOM 3040 C CA . GLN A 1 393 ? -14.512 -1.075 18.938 1.00 98.00 393 GLN A CA 1
ATOM 3041 C C . GLN A 1 393 ? -15.847 -1.154 18.190 1.00 98.00 393 GLN A C 1
ATOM 3043 O O . GLN A 1 393 ? -16.564 -2.148 18.312 1.00 98.00 393 GLN A O 1
ATOM 3048 N N . ALA A 1 394 ? -16.167 -0.133 17.390 1.00 97.94 394 ALA A N 1
ATOM 3049 C CA . ALA A 1 394 ? -17.400 -0.071 16.614 1.00 97.94 394 ALA A CA 1
ATOM 3050 C C . ALA A 1 394 ? -17.476 -1.177 15.552 1.00 97.94 394 ALA A C 1
ATOM 3052 O O . ALA A 1 394 ? -18.466 -1.906 15.499 1.00 97.94 394 ALA A O 1
ATOM 3053 N N . ILE A 1 395 ? -16.403 -1.367 14.776 1.00 97.56 395 ILE A N 1
ATOM 3054 C CA . ILE A 1 395 ? -16.298 -2.445 13.782 1.00 97.56 395 ILE A CA 1
ATOM 3055 C C . ILE A 1 395 ? -16.437 -3.812 14.461 1.00 97.56 395 ILE A C 1
ATOM 3057 O O . ILE A 1 395 ? -17.160 -4.675 13.970 1.00 97.56 395 ILE A O 1
ATOM 3061 N N . CYS A 1 396 ? -15.806 -3.997 15.624 1.00 98.19 396 CYS A N 1
ATOM 3062 C CA . CYS A 1 396 ? -15.885 -5.257 16.363 1.00 98.19 396 CYS A CA 1
ATOM 3063 C C . CYS A 1 396 ? -17.204 -5.467 17.116 1.00 98.19 396 CYS A C 1
ATOM 3065 O O . CYS A 1 396 ? -17.423 -6.546 17.670 1.00 98.19 396 CYS A O 1
ATOM 3067 N N . ARG A 1 397 ? -18.052 -4.433 17.220 1.00 96.88 397 ARG A N 1
ATOM 3068 C CA . ARG A 1 397 ? -19.269 -4.411 18.055 1.00 96.88 397 ARG A CA 1
ATOM 3069 C C . ARG A 1 397 ? -19.017 -4.878 19.494 1.00 96.88 397 ARG A C 1
ATOM 3071 O O . ARG A 1 397 ? -19.888 -5.455 20.138 1.00 96.88 397 ARG A O 1
ATOM 3078 N N . THR A 1 398 ? -17.806 -4.638 19.987 1.00 96.44 398 THR A N 1
ATOM 3079 C CA . THR A 1 398 ? -17.290 -5.172 21.248 1.00 96.44 398 THR A CA 1
ATOM 3080 C C . THR A 1 398 ? -16.395 -4.119 21.886 1.00 96.44 398 THR A C 1
ATOM 3082 O O . THR A 1 398 ? -15.644 -3.435 21.192 1.00 96.44 398 THR A O 1
ATOM 3085 N N . LYS A 1 399 ? -16.471 -3.968 23.212 1.00 95.69 399 LYS A N 1
ATOM 3086 C CA . LYS A 1 399 ? -15.584 -3.059 23.950 1.00 95.69 399 LYS A CA 1
ATOM 3087 C C . LYS A 1 399 ? -14.176 -3.634 24.036 1.00 95.69 399 LYS A C 1
ATOM 3089 O O . LYS A 1 399 ? -14.002 -4.843 24.125 1.00 95.69 399 LYS A O 1
ATOM 3094 N N . ASP A 1 400 ? -13.179 -2.764 24.103 1.00 93.56 400 ASP A N 1
ATOM 3095 C CA . ASP A 1 400 ? -11.765 -3.133 24.264 1.00 93.56 400 ASP A CA 1
ATOM 3096 C C . ASP A 1 400 ? -11.414 -3.775 25.617 1.00 93.56 400 ASP A C 1
ATOM 3098 O O . ASP A 1 400 ? -10.310 -4.282 25.775 1.00 93.56 400 ASP A O 1
ATOM 3102 N N . SER A 1 401 ? -12.351 -3.828 26.566 1.00 94.81 401 SER A N 1
ATOM 3103 C CA . SER A 1 401 ? -12.202 -4.509 27.855 1.00 94.81 401 SER A CA 1
ATOM 3104 C C . SER A 1 401 ? -12.508 -6.013 27.825 1.00 94.81 401 SER A C 1
ATOM 3106 O O . SER A 1 401 ? -12.524 -6.625 28.881 1.00 94.81 401 SER A O 1
ATOM 3108 N N . TRP A 1 402 ? -12.797 -6.610 26.664 1.00 97.06 402 TRP A N 1
ATOM 3109 C CA . TRP A 1 402 ? -13.247 -8.010 26.533 1.00 97.06 402 TRP A CA 1
ATOM 3110 C C . TRP A 1 402 ? -12.255 -9.070 27.042 1.00 97.06 402 TRP A C 1
ATOM 3112 O O . TRP A 1 402 ? -12.653 -10.204 27.288 1.00 97.06 402 TRP A O 1
ATOM 3122 N N . TRP A 1 403 ? -10.970 -8.724 27.123 1.00 96.44 403 TRP A N 1
ATOM 3123 C CA . TRP A 1 403 ? -9.884 -9.608 27.559 1.00 96.44 403 TRP A CA 1
ATOM 3124 C C . TRP A 1 403 ? -9.702 -9.632 29.084 1.00 96.44 403 TRP A C 1
ATOM 3126 O O . TRP A 1 403 ? -8.912 -10.434 29.589 1.00 96.44 403 TRP A O 1
ATOM 3136 N N . LYS A 1 404 ? -10.377 -8.716 29.790 1.00 94.12 404 LYS A N 1
ATOM 3137 C CA . LYS A 1 404 ? -10.446 -8.665 31.252 1.00 94.12 404 LYS A CA 1
ATOM 3138 C C . LYS A 1 404 ? -11.516 -9.634 31.723 1.00 94.12 404 LYS A C 1
ATOM 3140 O O . LYS A 1 404 ? -11.213 -10.370 32.684 1.00 94.12 404 LYS A O 1
#